Protein AF-A0A9R0X4R7-F1 (afdb_monomer_lite)

Structure (mmCIF, N/CA/C/O backbone):
data_AF-A0A9R0X4R7-F1
#
_entry.id   AF-A0A9R0X4R7-F1
#
loop_
_atom_site.group_PDB
_atom_site.id
_atom_site.type_symbol
_atom_site.label_atom_id
_atom_site.label_alt_id
_atom_site.label_comp_id
_atom_site.label_asym_id
_atom_site.label_entity_id
_atom_site.label_seq_id
_atom_site.pdbx_PDB_ins_code
_atom_site.Cartn_x
_atom_site.Cartn_y
_atom_site.Cartn_z
_atom_site.occupancy
_atom_site.B_iso_or_equiv
_atom_site.auth_seq_id
_atom_site.auth_comp_id
_atom_site.auth_asym_id
_atom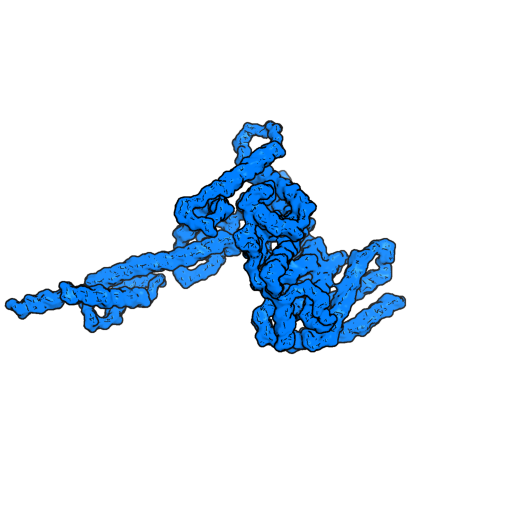_site.auth_atom_id
_atom_site.pdbx_PDB_model_num
ATOM 1 N N . MET A 1 1 ? 26.179 21.820 -41.718 1.00 30.92 1 MET A N 1
ATOM 2 C CA . MET A 1 1 ? 27.006 20.619 -41.974 1.00 30.92 1 MET A CA 1
ATOM 3 C C . MET A 1 1 ? 27.208 19.768 -40.722 1.00 30.92 1 MET A C 1
ATOM 5 O O . MET A 1 1 ? 26.912 18.589 -40.812 1.00 30.92 1 MET A O 1
ATOM 9 N N . SER A 1 2 ? 27.573 20.329 -39.558 1.00 33.25 2 SER A N 1
ATOM 10 C CA . SER A 1 2 ? 27.717 19.557 -38.300 1.00 33.25 2 SER A CA 1
ATOM 11 C C . SER A 1 2 ? 26.461 18.750 -37.891 1.00 33.25 2 SER A C 1
ATOM 13 O O . SER A 1 2 ? 26.552 17.549 -37.673 1.00 33.25 2 SER A O 1
ATOM 15 N N . SER A 1 3 ? 25.252 19.336 -37.947 1.00 33.03 3 SER A N 1
ATOM 16 C CA . SER A 1 3 ? 24.009 18.614 -37.588 1.00 33.03 3 SER A CA 1
ATOM 17 C C . SER A 1 3 ? 23.582 17.519 -38.577 1.00 33.03 3 SER A C 1
ATOM 19 O O . SER A 1 3 ? 22.812 16.633 -38.219 1.00 33.03 3 SER A O 1
ATOM 21 N N . PHE A 1 4 ? 24.061 17.565 -39.825 1.00 31.28 4 PHE A N 1
ATOM 22 C CA . PHE A 1 4 ? 23.805 16.519 -40.823 1.00 31.28 4 PHE A CA 1
ATOM 23 C C . PHE A 1 4 ? 24.785 15.354 -40.643 1.00 31.28 4 PHE A C 1
ATOM 25 O O . PHE A 1 4 ? 24.407 14.199 -40.806 1.00 31.28 4 PHE A O 1
ATOM 32 N N . ILE A 1 5 ? 26.018 15.667 -40.230 1.00 35.16 5 ILE A N 1
ATOM 33 C CA . ILE A 1 5 ? 27.042 14.687 -39.873 1.00 35.16 5 ILE A CA 1
ATOM 34 C C . ILE A 1 5 ? 26.633 13.954 -38.590 1.00 35.16 5 ILE A C 1
ATOM 36 O O . ILE A 1 5 ? 26.645 12.737 -38.604 1.00 35.16 5 ILE A O 1
ATOM 40 N N . GLU A 1 6 ? 26.140 14.631 -37.547 1.00 38.09 6 GLU A N 1
ATOM 41 C CA . GLU A 1 6 ? 25.642 13.973 -36.320 1.00 38.09 6 GLU A CA 1
ATOM 42 C C . GLU A 1 6 ? 24.344 13.173 -36.532 1.00 38.09 6 GLU A C 1
ATOM 44 O O . GLU A 1 6 ? 24.205 12.074 -35.993 1.00 38.09 6 GLU A O 1
ATOM 49 N N . LYS A 1 7 ? 23.410 13.663 -37.367 1.00 39.34 7 LYS A N 1
ATOM 50 C CA . LYS A 1 7 ? 22.223 12.893 -37.795 1.00 39.34 7 LYS A CA 1
ATOM 51 C C . LYS A 1 7 ? 22.616 11.614 -38.535 1.00 39.34 7 LYS A C 1
ATOM 53 O O . LYS A 1 7 ? 22.070 10.554 -38.237 1.00 39.34 7 LYS A O 1
ATOM 58 N N . SER A 1 8 ? 23.571 11.713 -39.463 1.00 41.50 8 SER A N 1
ATOM 59 C CA . SER A 1 8 ? 24.137 10.565 -40.181 1.00 41.50 8 SER A CA 1
ATOM 60 C C . SER A 1 8 ? 24.889 9.631 -39.236 1.00 41.50 8 SER A C 1
ATOM 62 O O . SER A 1 8 ? 24.755 8.422 -39.355 1.00 41.50 8 SER A O 1
ATOM 64 N N . TRP A 1 9 ? 25.626 10.173 -38.265 1.00 44.19 9 TRP A N 1
ATOM 65 C CA . TRP A 1 9 ? 26.459 9.414 -37.334 1.00 44.19 9 TRP A CA 1
ATOM 66 C C . TRP A 1 9 ? 25.618 8.604 -36.342 1.00 44.19 9 TRP A C 1
ATOM 68 O O . TRP A 1 9 ? 25.823 7.402 -36.213 1.00 44.19 9 TRP A O 1
ATOM 78 N N . CYS A 1 10 ? 24.588 9.203 -35.735 1.00 45.50 10 CYS A N 1
ATOM 79 C CA . CYS A 1 10 ? 23.695 8.504 -34.804 1.00 45.50 10 CYS A CA 1
ATOM 80 C C . CYS A 1 10 ? 22.828 7.441 -35.519 1.00 45.50 10 CYS A C 1
ATOM 82 O O . CYS A 1 10 ? 22.660 6.331 -35.013 1.00 45.50 10 CYS A O 1
ATOM 84 N N . HIS A 1 11 ? 22.345 7.724 -36.741 1.00 49.88 11 HIS A N 1
ATOM 85 C CA . HIS A 1 11 ? 21.638 6.731 -37.566 1.00 49.88 11 HIS A CA 1
ATOM 86 C C . HIS A 1 11 ? 22.554 5.620 -38.107 1.00 49.88 11 HIS A C 1
ATOM 88 O O . HIS A 1 11 ? 22.130 4.469 -38.143 1.00 49.88 11 HIS A O 1
ATOM 94 N N . GLN A 1 12 ? 23.793 5.910 -38.520 1.00 50.97 12 GLN A N 1
ATOM 95 C CA . GLN A 1 12 ? 24.714 4.882 -39.031 1.00 50.97 12 GLN A CA 1
ATOM 96 C C . GLN A 1 12 ? 25.292 4.010 -37.915 1.00 50.97 12 GLN A C 1
ATOM 98 O O . GLN A 1 12 ? 25.384 2.797 -38.088 1.00 50.97 12 GLN A O 1
ATOM 103 N N . GLN A 1 13 ? 25.655 4.598 -36.774 1.00 50.97 13 GLN A N 1
ATOM 104 C CA . GLN A 1 13 ? 26.296 3.872 -35.680 1.00 50.97 13 GLN A CA 1
ATOM 105 C C . GLN A 1 13 ? 25.302 2.986 -34.926 1.00 50.97 13 GLN A C 1
ATOM 107 O O . GLN A 1 13 ? 25.602 1.823 -34.672 1.00 50.97 13 GLN A O 1
ATOM 112 N N . TYR A 1 14 ? 24.093 3.481 -34.640 1.00 54.16 14 TYR A N 1
ATOM 113 C CA . TYR A 1 14 ? 23.091 2.714 -33.896 1.00 54.16 14 TYR A CA 1
ATOM 114 C C . TYR A 1 14 ? 22.025 2.065 -34.778 1.00 54.16 14 TYR A C 1
ATOM 116 O O . TYR A 1 14 ? 21.403 1.106 -34.342 1.00 54.16 14 TYR A O 1
ATOM 124 N N . GLY A 1 15 ? 21.828 2.494 -36.029 1.00 58.25 15 GLY A N 1
ATOM 125 C CA . GLY A 1 15 ? 20.824 1.898 -36.920 1.00 58.25 15 GLY A CA 1
ATOM 126 C C . GLY A 1 15 ? 21.077 0.419 -37.213 1.00 58.25 15 GLY A C 1
ATOM 127 O O . GLY A 1 15 ? 20.141 -0.378 -37.186 1.00 58.25 15 GLY A O 1
ATOM 128 N N . HIS A 1 16 ? 22.338 0.018 -37.409 1.00 56.50 16 HIS A N 1
ATOM 129 C CA . HIS A 1 16 ? 22.706 -1.390 -37.596 1.00 56.50 16 HIS A CA 1
ATOM 130 C C . HIS A 1 16 ? 22.483 -2.224 -36.319 1.00 56.50 16 HIS A C 1
ATOM 132 O O . HIS A 1 16 ? 21.943 -3.330 -36.383 1.00 56.50 16 HIS A O 1
ATOM 138 N N . LEU A 1 17 ? 22.839 -1.679 -35.150 1.00 55.38 17 LEU A N 1
ATOM 139 C CA . LEU A 1 17 ? 22.591 -2.309 -33.849 1.00 55.38 17 LEU A CA 1
ATOM 140 C C . LEU A 1 17 ? 21.092 -2.428 -33.541 1.00 55.38 17 LEU A C 1
ATOM 142 O O . LEU A 1 17 ? 20.635 -3.493 -33.136 1.00 55.38 17 LEU A O 1
ATOM 146 N N . LEU A 1 18 ? 20.310 -1.383 -33.815 1.00 61.78 18 LEU A N 1
ATOM 147 C CA . LEU A 1 18 ? 18.857 -1.371 -33.658 1.00 61.78 18 LEU A CA 1
ATOM 148 C C . LEU A 1 18 ? 18.177 -2.357 -34.606 1.00 61.78 18 LEU A C 1
ATOM 150 O O . LEU A 1 18 ? 17.263 -3.052 -34.179 1.00 61.78 18 LEU A O 1
ATOM 154 N N . CYS A 1 19 ? 18.636 -2.490 -35.855 1.00 62.66 19 CYS A N 1
ATOM 155 C CA . CYS A 1 19 ? 18.122 -3.504 -36.783 1.00 62.66 19 CYS A CA 1
ATOM 156 C C . CYS A 1 19 ? 18.419 -4.930 -36.299 1.00 62.66 19 CYS A C 1
ATOM 158 O O . CYS A 1 19 ? 17.550 -5.801 -36.369 1.00 62.66 19 CYS A O 1
ATOM 160 N N . LYS A 1 20 ? 19.618 -5.164 -35.756 1.00 59.25 20 LYS A N 1
ATOM 161 C CA . LYS A 1 20 ? 20.000 -6.460 -35.188 1.00 59.25 20 LYS A CA 1
ATOM 162 C C . LYS A 1 20 ? 19.180 -6.792 -33.939 1.00 59.25 20 LYS A C 1
ATOM 164 O O . LYS A 1 20 ? 18.653 -7.895 -33.833 1.00 59.25 20 LYS A O 1
ATOM 169 N N . LEU A 1 21 ? 18.985 -5.824 -33.047 1.00 60.47 21 LEU A N 1
ATOM 170 C CA . LEU A 1 21 ? 18.112 -5.952 -31.877 1.00 60.47 21 LEU A CA 1
ATOM 171 C C . LEU A 1 21 ? 16.665 -6.226 -32.290 1.00 60.47 21 LEU A C 1
ATOM 173 O O . LEU A 1 21 ? 16.045 -7.148 -31.772 1.00 60.47 21 LEU A O 1
ATOM 177 N N . LYS A 1 22 ? 16.156 -5.497 -33.290 1.00 63.09 22 LYS A N 1
ATOM 178 C CA . LYS A 1 22 ? 14.825 -5.707 -33.865 1.00 63.09 22 LYS A CA 1
ATOM 179 C C . LYS A 1 22 ? 14.648 -7.164 -34.308 1.00 63.09 22 LYS A C 1
ATOM 181 O O . LYS A 1 22 ? 13.670 -7.794 -33.930 1.00 63.09 22 LYS A O 1
ATOM 186 N N . SER A 1 23 ? 15.620 -7.734 -35.021 1.00 60.03 23 SER A N 1
ATOM 187 C CA . SER A 1 23 ? 15.545 -9.129 -35.486 1.00 60.03 23 SER A CA 1
ATOM 188 C C . SER A 1 23 ? 15.475 -10.172 -34.357 1.00 60.03 23 SER A C 1
ATOM 190 O O . SER A 1 23 ? 14.775 -11.168 -34.504 1.00 60.03 23 SER A O 1
ATOM 192 N N . VAL A 1 24 ? 16.122 -9.920 -33.212 1.00 57.06 24 VAL A N 1
ATOM 193 C CA . VAL A 1 24 ? 16.058 -10.793 -32.023 1.00 57.06 24 VAL A CA 1
ATOM 194 C C . VAL A 1 24 ? 14.708 -10.659 -31.313 1.00 57.06 24 VAL A C 1
ATOM 196 O O . VAL A 1 24 ? 14.149 -11.647 -30.843 1.00 57.06 24 VAL A O 1
ATOM 199 N N . TRP A 1 25 ? 14.141 -9.452 -31.275 1.00 55.16 25 TRP A N 1
ATOM 200 C CA . TRP A 1 25 ? 12.888 -9.179 -30.569 1.00 55.16 25 TRP A CA 1
ATOM 201 C C . TRP A 1 25 ? 11.631 -9.694 -31.266 1.00 55.16 25 TRP A C 1
ATOM 203 O O . TRP A 1 25 ? 10.670 -10.060 -30.592 1.00 55.16 25 TRP A O 1
ATOM 213 N N . PHE A 1 26 ? 11.651 -9.788 -32.597 1.00 56.44 26 PHE A N 1
ATOM 214 C CA . PHE A 1 26 ? 10.541 -10.333 -33.385 1.00 56.44 26 PHE A CA 1
ATOM 215 C C . PHE A 1 26 ? 10.534 -11.872 -33.483 1.00 56.44 26 PHE A C 1
ATOM 217 O O . PHE A 1 26 ? 9.697 -12.424 -34.197 1.00 56.44 26 PHE A O 1
ATOM 224 N N . HIS A 1 27 ? 11.408 -12.587 -32.759 1.00 55.75 27 HIS A N 1
ATOM 225 C CA . HIS A 1 27 ? 11.300 -14.045 -32.638 1.00 55.75 27 HIS A CA 1
ATOM 226 C C . HIS A 1 27 ? 10.012 -14.442 -31.897 1.00 55.75 27 HIS A C 1
ATOM 228 O O . HIS A 1 27 ? 9.716 -13.947 -30.813 1.00 55.75 27 HIS A O 1
ATOM 234 N N . THR A 1 28 ? 9.240 -15.370 -32.461 1.00 49.41 28 THR A N 1
ATOM 235 C CA . THR A 1 28 ? 7.944 -15.811 -31.919 1.00 49.41 28 THR A CA 1
ATOM 236 C C . THR A 1 28 ? 8.079 -16.601 -30.611 1.00 49.41 28 THR A C 1
ATOM 238 O O . THR A 1 28 ? 7.264 -16.436 -29.701 1.00 49.41 28 THR A O 1
ATOM 241 N N . GLU A 1 29 ? 9.141 -17.390 -30.442 1.00 59.06 29 GLU A N 1
ATOM 242 C CA . GLU A 1 29 ? 9.349 -18.215 -29.245 1.00 59.06 29 GLU A CA 1
ATOM 243 C C . GLU A 1 29 ? 9.987 -17.429 -28.087 1.00 59.06 29 GLU A C 1
ATOM 245 O O . GLU A 1 29 ? 11.035 -16.799 -28.222 1.00 59.06 29 GLU A O 1
ATOM 250 N N . ARG A 1 30 ? 9.337 -17.443 -26.914 1.00 57.09 30 ARG A N 1
ATOM 251 C CA . ARG A 1 30 ? 9.777 -16.712 -25.708 1.00 57.09 30 ARG A CA 1
ATOM 252 C C . ARG A 1 30 ? 11.071 -17.281 -25.112 1.00 57.09 30 ARG A C 1
ATOM 254 O O . ARG A 1 30 ? 11.917 -16.506 -24.691 1.00 57.09 30 ARG A O 1
ATOM 261 N N . ALA A 1 31 ? 11.241 -18.603 -25.100 1.00 54.22 31 ALA A N 1
ATOM 262 C CA . ALA A 1 31 ? 12.432 -19.255 -24.547 1.00 54.22 31 ALA A CA 1
ATOM 263 C C . ALA A 1 31 ? 13.700 -18.926 -25.357 1.00 54.22 31 ALA A C 1
ATOM 265 O O . ALA A 1 31 ? 14.681 -18.461 -24.783 1.00 54.22 31 ALA A O 1
ATOM 266 N N . ALA A 1 32 ? 13.629 -19.031 -26.689 1.00 59.19 32 ALA A N 1
ATOM 267 C CA . ALA A 1 32 ? 14.717 -18.644 -27.589 1.00 59.19 32 ALA A CA 1
ATOM 268 C C . ALA A 1 32 ? 15.074 -17.150 -27.469 1.00 59.19 32 ALA A C 1
ATOM 270 O O . ALA A 1 32 ? 16.247 -16.785 -27.493 1.00 59.19 32 ALA A O 1
ATOM 271 N N . ARG A 1 33 ? 14.075 -16.274 -27.258 1.00 64.12 33 ARG A N 1
ATOM 272 C CA . ARG A 1 33 ? 14.313 -14.852 -26.956 1.00 64.12 33 ARG A CA 1
ATOM 273 C C . ARG A 1 33 ? 15.104 -14.664 -25.664 1.00 64.12 33 ARG A C 1
ATOM 275 O O . ARG A 1 33 ? 16.089 -13.937 -25.683 1.00 64.12 33 ARG A O 1
ATOM 282 N N . LEU A 1 34 ? 14.707 -15.313 -24.565 1.00 62.88 34 LEU A N 1
ATOM 283 C CA . LEU A 1 34 ? 15.387 -15.203 -23.263 1.00 62.88 34 LEU A CA 1
ATOM 284 C C . LEU A 1 34 ? 16.817 -15.771 -23.315 1.00 62.88 34 LEU A C 1
ATOM 286 O O . LEU A 1 34 ? 17.738 -15.172 -22.766 1.00 62.88 34 LEU A O 1
ATOM 290 N N . GLU A 1 35 ? 17.034 -16.871 -24.032 1.00 63.34 35 GLU A N 1
ATOM 291 C CA . GLU A 1 35 ? 18.370 -17.437 -24.245 1.00 63.34 35 GLU A CA 1
ATOM 292 C C . GLU A 1 35 ? 19.260 -16.490 -25.071 1.00 63.34 35 GLU A C 1
ATOM 294 O O . GLU A 1 35 ? 20.376 -16.164 -24.660 1.00 63.34 35 GLU A O 1
ATOM 299 N N . CYS A 1 36 ? 18.736 -15.930 -26.170 1.00 62.84 36 CYS A N 1
ATOM 300 C CA . CYS A 1 36 ? 19.421 -14.885 -26.937 1.00 62.84 36 CYS A CA 1
ATOM 301 C C . CYS A 1 36 ? 19.718 -13.619 -26.112 1.00 62.84 36 CYS A C 1
ATOM 303 O O . CYS A 1 36 ? 20.754 -12.982 -26.305 1.00 62.84 36 CYS A O 1
ATOM 305 N N . LEU A 1 37 ? 18.826 -13.266 -25.187 1.00 65.44 37 LEU A N 1
ATOM 306 C CA . LEU A 1 37 ? 18.906 -12.068 -24.353 1.00 65.44 37 LEU A CA 1
ATOM 307 C C . LEU A 1 37 ? 19.972 -12.137 -23.270 1.00 65.44 37 LEU A C 1
ATOM 309 O O . LEU A 1 37 ? 20.704 -11.170 -23.056 1.00 65.44 37 LEU A O 1
ATOM 313 N N . PHE A 1 38 ? 20.032 -13.260 -22.560 1.00 67.69 38 PHE A N 1
ATOM 314 C CA . PHE A 1 38 ? 20.818 -13.359 -21.335 1.00 67.69 38 PHE A CA 1
ATOM 315 C C . PHE A 1 38 ? 22.131 -14.124 -21.519 1.00 67.69 38 PHE A C 1
ATOM 317 O O . PHE A 1 38 ? 23.077 -13.865 -20.776 1.00 67.69 38 PHE A O 1
ATOM 324 N N . CYS A 1 39 ? 22.227 -15.019 -22.508 1.00 67.75 39 CYS A N 1
ATOM 325 C CA . CYS A 1 39 ? 23.397 -15.887 -22.684 1.00 67.75 39 CYS A CA 1
ATOM 326 C C . CYS A 1 39 ? 24.426 -15.354 -23.700 1.00 67.75 39 CYS A C 1
ATOM 328 O O . CYS A 1 39 ? 25.526 -15.893 -23.784 1.00 67.75 39 CYS A O 1
ATOM 330 N N . TYR A 1 40 ? 24.118 -14.282 -24.445 1.00 75.38 40 TYR A N 1
ATOM 331 C CA . TYR A 1 40 ? 25.033 -13.699 -25.436 1.00 75.38 40 TYR A CA 1
ATOM 332 C C . TYR A 1 40 ? 25.671 -12.394 -24.944 1.00 75.38 40 TYR A C 1
ATOM 334 O O . TYR A 1 40 ? 25.070 -11.321 -24.995 1.00 75.38 40 TYR A O 1
ATOM 342 N N . ASP A 1 41 ? 26.941 -12.459 -24.545 1.00 75.31 41 ASP A N 1
ATOM 343 C CA . ASP A 1 41 ? 27.699 -11.324 -23.990 1.00 75.31 41 ASP A CA 1
ATOM 344 C C . ASP A 1 41 ? 27.715 -10.086 -24.886 1.00 75.31 41 ASP A C 1
ATOM 346 O O . ASP A 1 41 ? 27.530 -8.966 -24.412 1.00 75.31 41 ASP A O 1
ATOM 350 N N . LYS A 1 42 ? 27.914 -10.279 -26.196 1.00 75.19 42 LYS A N 1
ATOM 351 C CA . LYS A 1 42 ? 27.942 -9.167 -27.152 1.00 75.19 42 LYS A CA 1
ATOM 352 C C . LYS A 1 42 ? 26.599 -8.441 -27.201 1.00 75.19 42 LYS A C 1
ATOM 354 O O . LYS A 1 42 ? 26.577 -7.220 -27.198 1.00 75.19 42 LYS A O 1
ATOM 359 N N . PHE A 1 43 ? 25.495 -9.188 -27.178 1.00 76.19 43 PHE A N 1
ATOM 360 C CA . PHE A 1 43 ? 24.154 -8.612 -27.149 1.00 76.19 43 PHE A CA 1
ATOM 361 C C . PHE A 1 43 ? 23.917 -7.818 -25.859 1.00 76.19 43 PHE A C 1
ATOM 363 O O . PHE A 1 43 ? 23.426 -6.694 -25.915 1.00 76.19 43 PHE A O 1
ATOM 370 N N . ARG A 1 44 ? 24.304 -8.376 -24.703 1.00 80.19 44 ARG A N 1
ATOM 371 C CA . ARG A 1 44 ? 24.172 -7.709 -23.398 1.00 80.19 44 ARG A CA 1
ATOM 372 C C . ARG A 1 44 ? 24.914 -6.370 -23.363 1.00 80.19 44 ARG A C 1
ATOM 374 O O . ARG A 1 44 ? 24.338 -5.376 -22.917 1.00 80.19 44 ARG A O 1
ATOM 381 N N . LYS A 1 45 ? 26.155 -6.331 -23.858 1.00 80.81 45 LYS A N 1
ATOM 382 C CA . LYS A 1 45 ? 26.952 -5.095 -23.955 1.00 80.81 45 LYS A CA 1
ATOM 383 C C . LYS A 1 45 ? 26.311 -4.081 -24.896 1.00 80.81 45 LYS A C 1
ATOM 385 O O . LYS A 1 45 ? 25.996 -2.980 -24.466 1.00 80.81 45 LYS A O 1
ATOM 390 N N . ASP A 1 46 ? 26.002 -4.507 -26.119 1.00 78.44 46 ASP A N 1
ATOM 391 C CA . ASP A 1 46 ? 25.370 -3.673 -27.143 1.00 78.44 46 ASP A CA 1
ATOM 392 C C . ASP A 1 46 ? 24.055 -3.036 -26.638 1.00 78.44 46 ASP A C 1
ATOM 394 O O . ASP A 1 46 ? 23.818 -1.841 -26.818 1.00 78.44 46 ASP A O 1
ATOM 398 N N . ALA A 1 47 ? 23.196 -3.815 -25.969 1.00 79.25 47 ALA A N 1
ATOM 399 C CA . ALA A 1 47 ? 21.935 -3.326 -25.413 1.00 79.25 47 ALA A CA 1
ATOM 400 C C . ALA A 1 47 ? 22.147 -2.324 -24.266 1.00 79.25 47 ALA A C 1
ATOM 402 O O . ALA A 1 47 ? 21.452 -1.307 -24.201 1.00 79.25 47 ALA A O 1
ATOM 403 N N . LEU A 1 48 ? 23.103 -2.597 -23.372 1.00 84.06 48 LEU A N 1
ATOM 404 C CA . LEU A 1 48 ? 23.416 -1.708 -22.255 1.00 84.06 48 LEU A CA 1
ATOM 405 C C . LEU A 1 48 ? 23.986 -0.375 -22.746 1.00 84.06 48 LEU A C 1
ATOM 407 O O . LEU A 1 48 ? 23.541 0.667 -22.270 1.00 84.06 48 LEU A O 1
ATOM 411 N N . ASP A 1 49 ? 24.902 -0.405 -23.713 1.00 83.12 49 ASP A N 1
ATOM 412 C CA . ASP A 1 49 ? 25.538 0.787 -24.281 1.00 83.12 49 ASP A CA 1
ATOM 413 C C . ASP A 1 49 ? 24.511 1.701 -24.958 1.00 83.12 49 ASP A C 1
ATOM 415 O O . ASP A 1 49 ? 24.538 2.918 -24.772 1.00 83.12 49 ASP A O 1
ATOM 419 N N . ILE A 1 50 ? 23.544 1.125 -25.681 1.00 82.75 50 ILE A N 1
ATOM 420 C CA . ILE A 1 50 ? 22.452 1.885 -26.304 1.00 82.75 50 ILE A CA 1
ATOM 421 C C . ILE A 1 50 ? 21.594 2.574 -25.245 1.00 82.75 50 ILE A C 1
ATOM 423 O O . ILE A 1 50 ? 21.352 3.778 -25.335 1.00 82.75 50 ILE A O 1
ATOM 427 N N . VAL A 1 51 ? 21.121 1.829 -24.240 1.00 85.88 51 VAL A N 1
ATOM 428 C CA . VAL A 1 51 ? 20.270 2.406 -23.188 1.00 85.88 51 VAL A CA 1
ATOM 429 C C . VAL A 1 51 ? 21.041 3.468 -22.402 1.00 85.88 51 VAL A C 1
ATOM 431 O O . VAL A 1 51 ? 20.489 4.533 -22.129 1.00 85.88 51 VAL A O 1
ATOM 434 N N . ALA A 1 52 ? 22.316 3.217 -22.094 1.00 86.31 52 ALA A N 1
ATOM 435 C CA . ALA A 1 52 ? 23.192 4.158 -21.404 1.00 86.31 52 ALA A CA 1
ATOM 436 C C . ALA A 1 52 ? 23.388 5.456 -22.195 1.00 86.31 52 ALA A C 1
ATOM 438 O O . ALA A 1 52 ? 23.222 6.537 -21.630 1.00 86.31 52 ALA A O 1
ATOM 439 N N . PHE A 1 53 ? 23.665 5.357 -23.497 1.00 84.94 53 PHE A N 1
ATOM 440 C CA . PHE A 1 53 ? 23.807 6.513 -24.376 1.00 84.94 53 PHE A CA 1
ATOM 441 C C . PHE A 1 53 ? 22.551 7.390 -24.346 1.00 84.94 53 PHE A C 1
ATOM 443 O O . PHE A 1 53 ? 22.628 8.587 -24.073 1.00 84.94 53 PHE A O 1
ATOM 450 N N . PHE A 1 54 ? 21.374 6.798 -24.563 1.00 84.12 54 PHE A N 1
ATOM 451 C CA . PHE A 1 54 ? 20.130 7.567 -24.573 1.00 84.12 54 PHE A CA 1
ATOM 452 C C . PHE A 1 54 ? 19.780 8.148 -23.200 1.00 84.12 54 PHE A C 1
ATOM 454 O O . PHE A 1 54 ? 19.324 9.286 -23.120 1.00 84.12 54 PHE A O 1
ATOM 461 N N . GLU A 1 55 ? 20.033 7.419 -22.114 1.00 87.50 55 GLU A N 1
ATOM 462 C CA . GLU A 1 55 ? 19.856 7.930 -20.754 1.00 87.50 55 GLU A CA 1
ATOM 463 C C . GLU A 1 55 ? 20.730 9.169 -20.495 1.00 87.50 55 GLU A C 1
ATOM 465 O O . GLU A 1 55 ? 20.248 10.169 -19.958 1.00 87.50 55 GLU A O 1
ATOM 470 N N . GLU A 1 56 ? 22.005 9.128 -20.886 1.00 85.69 56 GLU A N 1
ATOM 471 C CA . GLU A 1 56 ? 22.950 10.237 -20.717 1.00 85.69 56 GLU A CA 1
ATOM 472 C C . GLU A 1 56 ? 22.572 11.457 -21.559 1.00 85.69 56 GLU A C 1
ATOM 474 O O . GLU A 1 56 ? 22.609 12.587 -21.065 1.00 85.69 56 GLU A O 1
ATOM 479 N N . GLU A 1 57 ? 22.142 11.246 -22.800 1.00 81.38 57 GLU A N 1
ATOM 480 C CA . GLU A 1 57 ? 21.677 12.330 -23.663 1.00 81.38 57 GLU A CA 1
ATOM 481 C C . GLU A 1 57 ? 20.400 12.988 -23.124 1.00 81.38 57 GLU A C 1
ATOM 483 O O . GLU A 1 57 ? 20.285 14.218 -23.125 1.00 81.38 57 GLU A O 1
ATOM 488 N N . LEU A 1 58 ? 19.467 12.208 -22.570 1.00 81.00 58 LEU A N 1
ATOM 489 C CA . LEU A 1 58 ? 18.278 12.760 -21.919 1.00 81.00 58 LEU A CA 1
ATOM 490 C C . LEU A 1 58 ? 18.605 13.525 -20.630 1.00 81.00 58 LEU A C 1
ATOM 492 O O . LEU A 1 58 ? 18.001 14.570 -20.374 1.00 81.00 58 LEU A O 1
ATOM 496 N N . LYS A 1 59 ? 19.580 13.059 -19.839 1.00 84.00 59 LYS A N 1
ATOM 497 C CA . LYS A 1 59 ? 20.079 13.793 -18.660 1.00 84.00 59 LYS A CA 1
ATOM 498 C C . LYS A 1 59 ? 20.636 15.160 -19.056 1.00 84.00 59 LYS A C 1
ATOM 500 O O . LYS A 1 59 ? 20.216 16.169 -18.494 1.00 84.00 59 LYS A O 1
ATOM 505 N N . LYS A 1 60 ? 21.488 15.215 -20.088 1.00 79.06 60 LYS A N 1
ATOM 506 C CA . LYS A 1 60 ? 22.030 16.479 -20.625 1.00 79.06 60 LYS A CA 1
ATOM 507 C C . LYS A 1 60 ? 20.925 17.437 -21.078 1.00 79.06 60 LYS A C 1
ATOM 509 O O . LYS A 1 60 ? 21.032 18.640 -20.856 1.00 79.06 60 LYS A O 1
ATOM 514 N N . CYS A 1 61 ? 19.857 16.914 -21.683 1.00 72.81 61 CYS A N 1
ATOM 515 C CA . CYS A 1 61 ? 18.716 17.727 -22.108 1.00 72.81 61 CYS A CA 1
ATOM 516 C C . CYS A 1 61 ? 17.942 18.327 -20.925 1.00 72.81 61 CYS A C 1
ATOM 518 O O . CYS A 1 61 ? 17.440 19.443 -21.031 1.00 72.81 61 CYS A O 1
ATOM 520 N N . LYS A 1 62 ? 17.851 17.607 -19.803 1.00 70.88 62 LYS A N 1
ATOM 521 C CA . LYS A 1 62 ? 17.160 18.061 -18.591 1.00 70.88 62 LYS A CA 1
ATOM 522 C C . LYS A 1 62 ? 17.954 19.109 -17.802 1.00 70.88 62 LYS A C 1
ATOM 524 O O . LYS A 1 62 ? 17.351 20.028 -17.255 1.00 70.88 62 LYS A O 1
ATOM 529 N N . ASP A 1 63 ? 19.278 18.969 -17.746 1.00 67.38 63 ASP A N 1
ATOM 530 C CA . ASP A 1 63 ? 20.162 19.815 -16.927 1.00 67.38 63 ASP A CA 1
ATOM 531 C C . ASP A 1 63 ? 20.682 21.072 -17.668 1.00 67.38 63 ASP A C 1
ATOM 533 O O . ASP A 1 63 ? 21.366 21.912 -17.080 1.00 67.38 63 ASP A O 1
ATOM 537 N N . GLY A 1 64 ? 20.374 21.226 -18.962 1.00 56.75 64 GLY A N 1
ATOM 538 C CA . GLY A 1 64 ? 20.839 22.341 -19.795 1.00 56.75 64 GLY A CA 1
ATOM 539 C C . GLY A 1 64 ? 20.264 23.711 -19.396 1.00 56.75 64 GLY A C 1
ATOM 540 O O . GLY A 1 64 ? 19.053 23.890 -19.294 1.00 56.75 64 GLY A O 1
ATOM 541 N N . ASN A 1 65 ? 21.137 24.712 -19.221 1.00 47.16 65 ASN A N 1
ATOM 542 C CA . ASN A 1 65 ? 20.757 26.100 -18.923 1.00 47.16 65 ASN A CA 1
ATOM 543 C C . ASN A 1 65 ? 20.048 26.766 -20.133 1.00 47.16 65 ASN A C 1
ATOM 545 O O . ASN A 1 65 ? 20.566 26.702 -21.251 1.00 47.16 65 ASN A O 1
ATOM 549 N N . PRO A 1 66 ? 18.922 27.485 -19.944 1.00 50.94 66 PRO A N 1
ATOM 550 C CA . PRO A 1 66 ? 18.071 27.980 -21.038 1.00 50.94 66 PRO A CA 1
ATOM 551 C C . PRO A 1 66 ? 18.676 29.107 -21.903 1.00 50.94 66 PRO A C 1
ATOM 553 O O . PRO A 1 66 ? 18.105 29.466 -22.934 1.00 50.94 66 PRO A O 1
ATOM 556 N N . THR A 1 67 ? 19.817 29.686 -21.519 1.00 44.88 67 THR A N 1
ATOM 557 C CA . THR A 1 67 ? 20.364 30.915 -22.125 1.00 44.88 67 THR A CA 1
ATOM 558 C C . THR A 1 67 ? 21.499 30.717 -23.138 1.00 44.88 67 THR A C 1
ATOM 560 O O . THR A 1 67 ? 21.882 31.686 -23.785 1.00 44.88 67 THR A O 1
ATOM 563 N N . THR A 1 68 ? 22.003 29.499 -23.373 1.00 42.91 68 THR A N 1
ATOM 564 C CA . THR A 1 68 ? 23.103 29.246 -24.348 1.00 42.91 68 THR A CA 1
ATOM 565 C C . THR A 1 68 ? 22.712 28.267 -25.473 1.00 42.91 68 THR A C 1
ATOM 567 O O . THR A 1 68 ? 23.566 27.722 -26.164 1.00 42.91 68 THR A O 1
ATOM 570 N N . PHE A 1 69 ? 21.411 28.011 -25.652 1.00 46.19 69 PHE A N 1
ATOM 571 C CA . PHE A 1 69 ? 20.893 26.717 -26.140 1.00 46.19 69 PHE A CA 1
ATOM 572 C C . PHE A 1 69 ? 19.898 26.812 -27.330 1.00 46.19 69 PHE A C 1
ATOM 574 O O . PHE A 1 69 ? 19.038 25.955 -27.507 1.00 46.19 69 PHE A O 1
ATOM 581 N N . GLN A 1 70 ? 19.915 27.875 -28.148 1.00 48.69 70 GLN A N 1
ATOM 582 C CA . GLN A 1 70 ? 18.684 28.254 -28.878 1.00 48.69 70 GLN A CA 1
ATOM 583 C C . GLN A 1 70 ? 18.510 27.827 -30.350 1.00 48.69 70 GLN A C 1
ATOM 585 O O . GLN A 1 70 ? 17.388 27.935 -30.839 1.00 48.69 70 GLN A O 1
ATOM 590 N N . ILE A 1 71 ? 19.505 27.300 -31.083 1.00 44.94 71 ILE A N 1
ATOM 591 C CA . ILE A 1 71 ? 19.281 26.955 -32.518 1.00 44.94 71 ILE A CA 1
ATOM 592 C C . ILE A 1 71 ? 19.847 25.586 -32.938 1.00 44.94 71 ILE A C 1
ATOM 594 O O . ILE A 1 71 ? 19.154 24.830 -33.620 1.00 44.94 71 ILE A O 1
ATOM 598 N N . TYR A 1 72 ? 21.046 25.197 -32.490 1.00 43.44 72 TYR A N 1
ATOM 599 C CA . TYR A 1 72 ? 21.650 23.906 -32.870 1.00 43.44 72 TYR A CA 1
ATOM 600 C C . TYR A 1 72 ? 20.906 22.684 -32.286 1.00 43.44 72 TYR A C 1
ATOM 602 O O . TYR A 1 72 ? 20.788 21.649 -32.947 1.00 43.44 72 TYR A O 1
ATOM 610 N N . GLN A 1 73 ? 20.297 22.818 -31.105 1.00 52.91 73 GLN A N 1
ATOM 611 C CA . GLN A 1 73 ? 19.685 21.701 -30.375 1.00 52.91 73 GLN A CA 1
ATOM 612 C C . GLN A 1 73 ? 18.274 21.314 -30.780 1.00 52.91 73 GLN A C 1
ATOM 614 O O . GLN A 1 73 ? 17.905 20.166 -30.566 1.00 52.91 73 GLN A O 1
ATOM 619 N N . ARG A 1 74 ? 17.485 22.189 -31.412 1.00 54.22 74 ARG A N 1
ATOM 620 C CA . ARG A 1 74 ? 16.130 21.804 -31.855 1.00 54.22 74 ARG A CA 1
ATOM 621 C C . ARG A 1 74 ? 16.174 20.654 -32.860 1.00 54.22 74 ARG A C 1
ATOM 623 O O . ARG A 1 74 ? 15.325 19.772 -32.826 1.00 54.22 74 ARG A O 1
ATOM 630 N N . SER A 1 75 ? 17.197 20.642 -33.718 1.00 55.16 75 SER A N 1
ATOM 631 C CA . SER A 1 75 ? 17.405 19.584 -34.710 1.00 55.16 75 SER A CA 1
ATOM 632 C C . SER A 1 75 ? 17.932 18.278 -34.099 1.00 55.16 75 SER A C 1
ATOM 634 O O . SER A 1 75 ? 17.497 17.203 -34.512 1.00 55.16 75 SER A O 1
ATOM 636 N N . TYR A 1 76 ? 18.812 18.368 -33.097 1.00 62.34 76 TYR A N 1
ATOM 637 C CA . TYR A 1 76 ? 19.349 17.222 -32.360 1.00 62.34 76 TYR A CA 1
ATOM 638 C C . TYR A 1 76 ? 18.280 16.580 -31.469 1.00 62.34 76 TYR A C 1
ATOM 640 O O . TYR A 1 76 ? 18.011 15.390 -31.593 1.00 62.34 76 TYR A O 1
ATOM 648 N N . LEU A 1 77 ? 17.572 17.390 -30.677 1.00 64.31 77 LEU A N 1
ATOM 649 C CA . LEU A 1 77 ? 16.451 16.962 -29.843 1.00 64.31 77 LEU A CA 1
ATOM 650 C C . LEU A 1 77 ? 15.321 16.368 -30.692 1.00 64.31 77 LEU A C 1
ATOM 652 O O . LEU A 1 77 ? 14.789 15.325 -30.343 1.00 64.31 77 LEU A O 1
ATOM 656 N N . SER A 1 78 ? 15.004 16.961 -31.849 1.00 65.50 78 SER A N 1
ATOM 657 C CA . SER A 1 78 ? 14.036 16.389 -32.797 1.00 65.50 78 SER A CA 1
ATOM 658 C C . SER A 1 78 ? 14.471 15.017 -33.328 1.00 65.50 78 SER A C 1
ATOM 660 O O . SER A 1 78 ? 13.633 14.132 -33.476 1.00 65.50 78 SER A O 1
ATOM 662 N N . THR A 1 79 ? 15.769 14.810 -33.568 1.00 67.31 79 THR A N 1
ATOM 663 C CA . THR A 1 79 ? 16.300 13.508 -34.014 1.00 67.31 79 THR A CA 1
ATOM 664 C C . THR A 1 79 ? 16.238 12.482 -32.890 1.00 67.31 79 THR A C 1
ATOM 666 O O . THR A 1 79 ? 15.789 11.358 -33.100 1.00 67.31 79 THR A O 1
ATOM 669 N N . LEU A 1 80 ? 16.633 12.879 -31.683 1.00 71.19 80 LEU A N 1
ATOM 670 C CA . LEU A 1 80 ? 16.586 12.025 -30.509 1.00 71.19 80 LEU A CA 1
ATOM 671 C C . LEU A 1 80 ? 15.141 11.611 -30.197 1.00 71.19 80 LEU A C 1
ATOM 673 O O . LEU A 1 80 ? 14.863 10.420 -30.112 1.00 71.19 80 LEU A O 1
ATOM 677 N N . ILE A 1 81 ? 14.207 12.569 -30.159 1.00 71.88 81 ILE A N 1
ATOM 678 C CA . ILE A 1 81 ? 12.767 12.322 -29.985 1.00 71.88 81 ILE A CA 1
ATOM 679 C C . ILE A 1 81 ? 12.224 11.408 -31.092 1.00 71.88 81 ILE A C 1
ATOM 681 O O . ILE A 1 81 ? 11.429 10.526 -30.797 1.00 71.88 81 ILE A O 1
ATOM 685 N N . SER A 1 82 ? 12.683 11.536 -32.343 1.00 74.25 82 SER A N 1
ATOM 686 C CA . SER A 1 82 ? 12.231 10.651 -33.431 1.00 74.25 82 SER A CA 1
ATOM 687 C C . SER A 1 82 ? 12.682 9.191 -33.279 1.00 74.25 82 SER A C 1
ATOM 689 O O . SER A 1 82 ? 11.986 8.284 -33.730 1.00 74.25 82 SER A O 1
ATOM 691 N N . LEU A 1 83 ? 13.822 8.945 -32.623 1.00 75.25 83 LEU A N 1
ATOM 692 C CA . LEU A 1 83 ? 14.344 7.599 -32.362 1.00 75.25 83 LEU A CA 1
ATOM 693 C C . LEU A 1 83 ? 13.807 6.999 -31.053 1.00 75.25 83 LEU A C 1
ATOM 695 O O . LEU A 1 83 ? 13.754 5.774 -30.916 1.00 75.25 83 LEU A O 1
ATOM 699 N N . MET A 1 84 ? 13.368 7.842 -30.114 1.00 80.75 84 MET A N 1
ATOM 700 C CA . MET A 1 84 ? 12.874 7.431 -28.797 1.00 80.75 84 MET A CA 1
ATOM 701 C C . MET A 1 84 ? 11.767 6.379 -28.812 1.00 80.75 84 MET A C 1
ATOM 703 O O . MET A 1 84 ? 11.904 5.437 -28.039 1.00 80.75 84 MET A O 1
ATOM 707 N N . PRO A 1 85 ? 10.735 6.426 -29.672 1.00 81.19 85 PRO A N 1
ATOM 708 C CA . PRO A 1 85 ? 9.710 5.382 -29.685 1.00 81.19 85 PRO A CA 1
ATOM 709 C C . PRO A 1 85 ? 10.284 3.972 -29.888 1.00 81.19 85 PRO A C 1
ATOM 711 O O . PRO A 1 85 ? 9.835 3.018 -29.256 1.00 81.19 85 PRO A O 1
ATOM 714 N N . THR A 1 86 ? 11.331 3.841 -30.712 1.00 79.50 86 THR A N 1
ATOM 715 C CA . THR A 1 86 ? 11.992 2.548 -30.961 1.00 79.50 86 THR A CA 1
ATOM 716 C C . THR A 1 86 ? 12.767 2.077 -29.731 1.00 79.50 86 THR A C 1
ATOM 718 O O . THR A 1 86 ? 12.710 0.902 -29.371 1.00 79.50 86 THR A O 1
ATOM 721 N N . ILE A 1 87 ? 13.470 2.996 -29.066 1.00 83.62 87 ILE A N 1
ATOM 722 C CA . ILE A 1 87 ? 14.242 2.696 -27.854 1.00 83.62 87 ILE A CA 1
ATOM 723 C C . ILE A 1 87 ? 13.321 2.376 -26.682 1.00 83.62 87 ILE A C 1
ATOM 725 O O . ILE A 1 87 ? 13.567 1.415 -25.963 1.00 83.62 87 ILE A O 1
ATOM 729 N N . ILE A 1 88 ? 12.242 3.139 -26.511 1.00 85.94 88 ILE A N 1
ATOM 730 C CA . ILE A 1 88 ? 11.243 2.913 -25.468 1.00 85.94 88 ILE A CA 1
ATOM 731 C C . ILE A 1 88 ? 10.628 1.530 -25.650 1.00 85.94 88 ILE A C 1
ATOM 733 O O . ILE A 1 88 ? 10.613 0.767 -24.695 1.00 85.94 88 ILE A O 1
ATOM 737 N N . HIS A 1 89 ? 10.214 1.156 -26.864 1.00 84.00 89 HIS A N 1
ATOM 738 C CA . HIS A 1 89 ? 9.690 -0.187 -27.116 1.00 84.00 89 HIS A CA 1
ATOM 739 C C . HIS A 1 89 ? 10.691 -1.290 -26.727 1.00 84.00 89 HIS A C 1
ATOM 741 O O . HIS A 1 89 ? 10.331 -2.224 -26.015 1.00 84.00 89 HIS A O 1
ATOM 747 N N . LEU A 1 90 ? 11.964 -1.142 -27.110 1.00 81.25 90 LEU A N 1
ATOM 748 C CA . LEU A 1 90 ? 13.026 -2.080 -26.737 1.00 81.25 90 LEU A CA 1
ATOM 749 C C . LEU A 1 90 ? 13.233 -2.160 -25.216 1.00 81.25 90 LEU A C 1
ATOM 751 O O . LEU A 1 90 ? 13.379 -3.250 -24.667 1.00 81.25 90 LEU A O 1
ATOM 755 N N . VAL A 1 91 ? 13.224 -1.020 -24.525 1.00 87.81 91 VAL A N 1
ATOM 756 C CA . VAL A 1 91 ? 13.348 -0.964 -23.063 1.00 87.81 91 VAL A CA 1
ATOM 757 C C . VAL A 1 91 ? 12.143 -1.603 -22.381 1.00 87.81 91 VAL A C 1
ATOM 759 O O . VAL A 1 91 ? 12.327 -2.324 -21.407 1.00 87.81 91 VAL A O 1
ATOM 762 N N . LEU A 1 92 ? 10.928 -1.396 -22.886 1.00 88.88 92 LEU A N 1
ATOM 763 C CA . LEU A 1 92 ? 9.723 -2.010 -22.330 1.00 88.88 92 LEU A CA 1
ATOM 764 C C . LEU A 1 92 ? 9.755 -3.539 -22.465 1.00 88.88 92 LEU A C 1
ATOM 766 O O . LEU A 1 92 ? 9.496 -4.231 -21.484 1.00 88.88 92 LEU A O 1
ATOM 770 N N . GLU A 1 93 ? 10.159 -4.070 -23.621 1.00 83.62 93 GLU A N 1
ATOM 771 C CA . GLU A 1 93 ? 10.329 -5.519 -23.820 1.00 83.62 93 GLU A CA 1
ATOM 772 C C . GLU A 1 93 ? 11.448 -6.108 -22.942 1.00 83.62 93 GLU A C 1
ATOM 774 O O . GLU A 1 93 ? 11.292 -7.189 -22.363 1.00 83.62 93 GLU A O 1
ATOM 779 N N . LEU A 1 94 ? 12.560 -5.380 -22.776 1.00 85.06 94 LEU A N 1
ATOM 780 C CA . LEU A 1 94 ? 13.632 -5.753 -21.849 1.00 85.06 94 LEU A CA 1
ATOM 781 C C . LEU A 1 94 ? 13.128 -5.807 -20.408 1.00 85.06 94 LEU A C 1
ATOM 783 O O . LEU A 1 94 ? 13.350 -6.802 -19.723 1.00 85.06 94 LEU A O 1
ATOM 787 N N . LEU A 1 95 ? 12.440 -4.762 -19.946 1.00 89.00 95 LEU A N 1
ATOM 788 C CA . LEU A 1 95 ? 11.910 -4.692 -18.586 1.00 89.00 95 LEU A CA 1
ATOM 789 C C . LEU A 1 95 ? 10.896 -5.802 -18.332 1.00 89.00 95 LEU A C 1
ATOM 791 O O . LEU A 1 95 ? 11.017 -6.495 -17.329 1.00 89.00 95 LEU A O 1
ATOM 795 N N . ARG A 1 96 ? 9.974 -6.039 -19.270 1.00 86.50 96 ARG A N 1
ATOM 796 C CA . ARG A 1 96 ? 9.014 -7.146 -19.209 1.00 86.50 96 ARG A CA 1
ATOM 797 C C . ARG A 1 96 ? 9.721 -8.498 -19.085 1.00 86.50 96 ARG A C 1
ATOM 799 O O . ARG A 1 96 ? 9.383 -9.312 -18.231 1.00 86.50 96 ARG A O 1
ATOM 806 N N . SER A 1 97 ? 10.760 -8.718 -19.890 1.00 80.44 97 SER A N 1
ATOM 807 C CA . SER A 1 97 ? 11.560 -9.948 -19.846 1.00 80.44 97 SER A CA 1
ATOM 808 C C . SER A 1 97 ? 12.308 -10.105 -18.523 1.00 80.44 97 SER A C 1
ATOM 810 O O . SER A 1 97 ? 12.354 -11.202 -17.974 1.00 80.44 97 SER A O 1
ATOM 812 N N . VAL A 1 98 ? 12.870 -9.014 -17.994 1.00 84.69 98 VAL A N 1
ATOM 813 C CA . VAL A 1 98 ? 13.568 -8.999 -16.706 1.00 84.69 98 VAL A CA 1
ATOM 814 C C . VAL A 1 98 ? 12.585 -9.246 -15.565 1.00 84.69 98 VAL A C 1
ATOM 816 O O . VAL A 1 98 ? 12.856 -10.100 -14.734 1.00 84.69 98 VAL A O 1
ATOM 819 N N . HIS A 1 99 ? 11.439 -8.566 -15.511 1.00 86.62 99 HIS A N 1
ATOM 820 C CA . HIS A 1 99 ? 10.453 -8.743 -14.438 1.00 86.62 99 HIS A CA 1
ATOM 821 C C . HIS A 1 99 ? 9.918 -10.175 -14.380 1.00 86.62 99 HIS A C 1
ATOM 823 O O . HIS A 1 99 ? 9.825 -10.749 -13.292 1.00 86.62 99 HIS A O 1
ATOM 829 N N . ALA A 1 100 ? 9.681 -10.787 -15.542 1.00 82.31 100 ALA A N 1
ATOM 830 C CA . ALA A 1 100 ? 9.222 -12.163 -15.638 1.00 82.31 100 ALA A CA 1
ATOM 831 C C . ALA A 1 100 ? 10.164 -13.174 -14.967 1.00 82.31 100 ALA A C 1
ATOM 833 O O . ALA A 1 100 ? 9.679 -14.192 -14.486 1.00 82.31 100 ALA A O 1
ATOM 834 N N . LEU A 1 101 ? 11.473 -12.895 -14.867 1.00 78.44 101 LEU A N 1
ATOM 835 C CA . LEU A 1 101 ? 12.449 -13.783 -14.212 1.00 78.44 101 LEU A CA 1
ATOM 836 C C . LEU A 1 101 ? 12.154 -14.033 -12.726 1.00 78.44 101 LEU A C 1
ATOM 838 O O . LEU A 1 101 ? 12.709 -14.954 -12.129 1.00 78.44 101 LEU A O 1
ATOM 842 N N . TRP A 1 102 ? 11.314 -13.211 -12.097 1.00 78.25 102 TRP A N 1
ATOM 843 C CA . TRP A 1 102 ? 10.924 -13.399 -10.704 1.00 78.25 102 TRP A CA 1
ATOM 844 C C . TRP A 1 102 ? 9.684 -14.286 -10.525 1.00 78.25 102 TRP A C 1
ATOM 846 O O . TRP A 1 102 ? 9.383 -14.640 -9.388 1.00 78.25 102 TRP A O 1
ATOM 856 N N . LYS A 1 103 ? 9.015 -14.719 -11.605 1.00 76.69 103 LYS A N 1
ATOM 857 C CA . LYS A 1 103 ? 7.910 -15.691 -11.541 1.00 76.69 103 LYS A CA 1
ATOM 858 C C . LYS A 1 103 ? 8.426 -17.095 -11.226 1.00 76.69 103 LYS A C 1
ATOM 860 O O . LYS A 1 103 ? 9.332 -17.579 -11.906 1.00 76.69 103 LYS A O 1
ATOM 865 N N . ASP A 1 104 ? 7.803 -17.775 -10.267 1.00 62.91 104 ASP A N 1
ATOM 866 C CA . ASP A 1 104 ? 8.208 -19.127 -9.851 1.00 62.91 104 ASP A CA 1
ATOM 867 C C . ASP A 1 104 ? 8.163 -20.141 -11.010 1.00 62.91 104 ASP A C 1
ATOM 869 O O . ASP A 1 104 ? 9.095 -20.929 -11.173 1.00 62.91 104 ASP A O 1
ATOM 873 N N . ASP A 1 105 ? 7.175 -20.030 -11.904 1.00 58.41 105 ASP A N 1
ATOM 874 C CA . ASP A 1 105 ? 7.029 -20.909 -13.077 1.00 58.41 105 ASP A CA 1
ATOM 875 C C . ASP A 1 105 ? 8.129 -20.719 -14.137 1.00 58.41 105 ASP A C 1
ATOM 877 O O . ASP A 1 105 ? 8.419 -21.630 -14.913 1.00 58.41 105 ASP A O 1
ATOM 881 N N . THR A 1 106 ? 8.779 -19.549 -14.184 1.00 57.00 106 THR A N 1
ATOM 882 C CA . THR A 1 106 ? 9.802 -19.271 -15.210 1.00 57.00 106 THR A CA 1
ATOM 883 C C . THR A 1 106 ? 11.125 -19.974 -14.933 1.00 57.00 106 THR A C 1
ATOM 885 O O . THR A 1 106 ? 11.840 -20.299 -15.881 1.00 57.00 106 THR A O 1
ATOM 888 N N . MET A 1 107 ? 11.414 -20.311 -13.670 1.00 56.41 107 MET A N 1
ATOM 889 C CA . MET A 1 107 ? 12.624 -21.045 -13.266 1.00 56.41 107 MET A CA 1
ATOM 890 C C . MET A 1 107 ? 12.732 -22.426 -13.914 1.00 56.41 107 MET A C 1
ATOM 892 O O . MET A 1 107 ? 13.838 -22.899 -14.151 1.00 56.41 107 MET A O 1
ATOM 896 N N . VAL A 1 108 ? 11.598 -23.051 -14.235 1.00 53.38 108 VAL A N 1
ATOM 897 C CA . VAL A 1 108 ? 11.540 -24.380 -14.864 1.00 53.38 108 VAL A CA 1
ATOM 898 C C . VAL A 1 108 ? 11.920 -24.323 -16.350 1.00 53.38 108 VAL A C 1
ATOM 900 O O . VAL A 1 108 ? 12.363 -25.315 -16.918 1.00 53.38 108 VAL A O 1
ATOM 903 N N . THR A 1 109 ? 11.777 -23.154 -16.981 1.00 58.91 109 THR A N 1
ATOM 904 C CA . THR A 1 109 ? 11.989 -22.949 -18.427 1.00 58.91 109 THR A CA 1
ATOM 905 C C . THR A 1 109 ? 13.301 -22.241 -18.777 1.00 58.91 109 THR A C 1
ATOM 907 O O . THR A 1 109 ? 13.577 -22.021 -19.955 1.00 58.91 109 THR A O 1
ATOM 910 N N . LEU A 1 110 ? 14.094 -21.842 -17.777 1.00 65.00 110 LEU A N 1
ATOM 911 C CA . LEU A 1 110 ? 15.331 -21.085 -17.976 1.00 65.00 110 LEU A CA 1
ATOM 912 C C . LEU A 1 110 ? 16.536 -22.023 -18.172 1.00 65.00 110 LEU A C 1
ATOM 914 O O . LEU A 1 110 ? 16.614 -23.057 -17.507 1.00 65.00 110 LEU A O 1
ATOM 918 N N . PRO A 1 111 ? 17.519 -21.646 -19.013 1.00 67.62 111 PRO A N 1
ATOM 919 C CA . PRO A 1 111 ? 18.809 -22.328 -19.067 1.00 67.62 111 PRO A CA 1
ATOM 920 C C . PRO A 1 111 ? 19.461 -22.400 -17.678 1.00 67.62 111 PRO A C 1
ATOM 922 O O . PRO A 1 111 ? 19.434 -21.424 -16.925 1.00 67.62 111 PRO A O 1
ATOM 925 N N . GLU A 1 112 ? 20.088 -23.530 -17.346 1.00 68.69 112 GLU A N 1
ATOM 926 C CA . GLU A 1 112 ? 20.610 -23.825 -15.999 1.00 68.69 112 GLU A CA 1
ATOM 927 C C . GLU A 1 112 ? 21.579 -22.750 -15.473 1.00 68.69 112 GLU A C 1
ATOM 929 O O . GLU A 1 112 ? 21.494 -22.335 -14.317 1.00 68.69 112 GLU A O 1
ATOM 934 N N . VAL A 1 113 ? 22.431 -22.213 -16.353 1.00 67.31 113 VAL A N 1
ATOM 935 C CA . VAL A 1 113 ? 23.368 -21.118 -16.041 1.00 67.31 113 VAL A CA 1
ATOM 936 C C . VAL A 1 113 ? 22.631 -19.857 -15.578 1.00 67.31 113 VAL A C 1
ATOM 938 O O . VAL A 1 113 ? 23.035 -19.212 -14.612 1.00 67.31 113 VAL A O 1
ATOM 941 N N . LEU A 1 114 ? 21.530 -19.508 -16.243 1.00 68.25 114 LEU A N 1
ATOM 942 C CA . LEU A 1 114 ? 20.736 -18.324 -15.923 1.00 68.25 114 LEU A CA 1
ATOM 943 C C . LEU A 1 114 ? 19.904 -18.535 -14.654 1.00 68.25 114 LEU A C 1
ATOM 945 O O . LEU A 1 114 ? 19.811 -17.631 -13.824 1.00 68.25 114 LEU A O 1
ATOM 949 N N . ALA A 1 115 ? 19.342 -19.732 -14.476 1.00 69.69 115 ALA A N 1
ATOM 950 C CA . ALA A 1 115 ? 18.624 -20.096 -13.259 1.00 69.69 115 ALA A CA 1
ATOM 951 C C . ALA A 1 115 ? 19.528 -19.992 -12.018 1.00 69.69 115 ALA A C 1
ATOM 953 O O . ALA A 1 115 ? 19.101 -19.480 -10.981 1.00 69.69 115 ALA A O 1
ATOM 954 N N . GLU A 1 116 ? 20.792 -20.409 -12.130 1.00 69.44 116 GLU A N 1
ATOM 955 C CA . GLU A 1 116 ? 21.747 -20.335 -11.027 1.00 69.44 116 GLU A CA 1
ATOM 956 C C . GLU A 1 116 ? 22.183 -18.895 -10.713 1.00 69.44 116 GLU A C 1
ATOM 958 O O . GLU A 1 116 ? 22.235 -18.503 -9.547 1.00 69.44 116 GLU A O 1
ATOM 963 N N . GLU A 1 117 ? 22.404 -18.055 -11.726 1.00 69.62 117 GLU A N 1
ATOM 964 C CA . GLU A 1 117 ? 22.692 -16.626 -11.523 1.00 69.62 117 GLU A CA 1
ATOM 965 C C . GLU A 1 117 ? 21.506 -15.868 -10.905 1.00 69.62 117 GLU A C 1
ATOM 967 O O . GLU A 1 117 ? 21.688 -15.033 -10.015 1.00 69.62 117 GLU A O 1
ATOM 972 N N . ILE A 1 118 ? 20.270 -16.192 -11.297 1.00 69.56 118 ILE A N 1
ATOM 973 C CA . ILE A 1 118 ? 19.081 -15.595 -10.674 1.00 69.56 118 ILE A CA 1
ATOM 974 C C . ILE A 1 118 ? 18.906 -16.100 -9.237 1.00 69.56 118 ILE A C 1
ATOM 976 O O . ILE A 1 118 ? 18.544 -15.310 -8.362 1.00 69.56 118 ILE A O 1
ATOM 980 N N . ARG A 1 119 ? 19.216 -17.372 -8.940 1.00 68.50 119 ARG A N 1
ATOM 981 C CA . ARG A 1 119 ? 19.273 -17.846 -7.546 1.00 68.50 119 ARG A CA 1
ATOM 982 C C . ARG A 1 119 ? 20.287 -17.050 -6.736 1.00 68.50 119 ARG A C 1
ATOM 984 O O . ARG A 1 119 ? 19.945 -16.616 -5.639 1.00 68.50 119 ARG A O 1
ATOM 991 N N . LYS A 1 120 ? 21.490 -16.803 -7.264 1.00 66.88 120 LYS A N 1
ATOM 992 C CA . LYS A 1 120 ? 22.505 -15.973 -6.590 1.00 66.88 120 LYS A CA 1
ATOM 993 C C . LYS A 1 120 ? 21.992 -14.557 -6.322 1.00 66.88 120 LYS A C 1
ATOM 995 O O . LYS A 1 120 ? 22.101 -14.093 -5.191 1.00 66.88 120 LYS A O 1
ATOM 1000 N N . LEU A 1 121 ? 21.334 -13.921 -7.293 1.00 66.06 121 LEU A N 1
ATOM 1001 C CA . LEU A 1 121 ? 20.699 -12.605 -7.124 1.00 66.06 121 LEU A CA 1
ATOM 1002 C C . LEU A 1 121 ? 19.600 -12.586 -6.051 1.00 66.06 121 LEU A C 1
ATOM 1004 O O . LEU A 1 121 ? 19.521 -11.643 -5.261 1.00 66.06 121 LEU A O 1
ATOM 1008 N N . LYS A 1 122 ? 18.761 -13.627 -5.997 1.00 63.34 122 LYS A N 1
ATOM 1009 C CA . LYS A 1 122 ? 17.739 -13.790 -4.947 1.00 63.34 122 LYS A CA 1
ATOM 1010 C C . LYS A 1 122 ? 18.361 -14.008 -3.555 1.00 63.34 122 LYS A C 1
ATOM 1012 O O . LYS A 1 122 ? 17.673 -13.812 -2.553 1.00 63.34 122 LYS A O 1
ATOM 1017 N N . LEU A 1 123 ? 19.638 -14.405 -3.491 1.00 55.38 123 LEU A N 1
ATOM 1018 C CA . LEU A 1 123 ? 20.364 -14.789 -2.275 1.00 55.38 123 LEU A CA 1
ATOM 1019 C C . LEU A 1 123 ? 21.419 -13.771 -1.793 1.00 55.38 123 LEU A C 1
ATOM 1021 O O . LEU A 1 123 ? 21.862 -13.892 -0.648 1.00 55.38 123 LEU A O 1
ATOM 1025 N N . GLN A 1 124 ? 21.855 -12.807 -2.615 1.00 55.19 124 GLN A N 1
ATOM 1026 C CA . GLN A 1 124 ? 22.960 -11.891 -2.283 1.00 55.19 124 GLN A CA 1
ATOM 1027 C C . GLN A 1 124 ? 22.527 -10.519 -1.734 1.00 55.19 124 GLN A C 1
ATOM 1029 O O . GLN A 1 124 ? 21.509 -9.931 -2.115 1.00 55.19 124 GLN A O 1
ATOM 1034 N N . ASP A 1 125 ? 23.368 -10.037 -0.813 1.00 50.22 125 ASP A N 1
ATOM 1035 C CA . ASP A 1 125 ? 23.425 -8.682 -0.267 1.00 50.22 125 ASP A CA 1
ATOM 1036 C C . ASP A 1 125 ? 24.043 -7.780 -1.349 1.00 50.22 125 ASP A C 1
ATOM 1038 O O . ASP A 1 125 ? 25.099 -8.096 -1.894 1.00 50.22 125 ASP A O 1
ATOM 1042 N N . THR A 1 126 ? 23.353 -6.720 -1.761 1.00 49.91 126 THR A N 1
ATOM 1043 C CA . THR A 1 126 ? 23.791 -5.871 -2.882 1.00 49.91 126 THR A CA 1
ATOM 1044 C C . THR A 1 126 ? 24.956 -4.974 -2.456 1.00 49.91 126 THR A C 1
ATOM 1046 O O . THR A 1 126 ? 24.744 -3.806 -2.138 1.00 49.91 126 THR A O 1
ATOM 1049 N N . ASP A 1 127 ? 26.179 -5.501 -2.494 1.00 44.66 127 ASP A N 1
ATOM 1050 C CA . ASP A 1 127 ? 27.386 -4.696 -2.679 1.00 44.66 127 ASP A CA 1
ATOM 1051 C C . ASP A 1 127 ? 27.907 -4.931 -4.105 1.00 44.66 127 ASP A C 1
ATOM 1053 O O . ASP A 1 127 ? 28.257 -6.041 -4.504 1.00 44.66 127 ASP A O 1
ATOM 1057 N N . LEU A 1 128 ? 27.885 -3.873 -4.921 1.00 42.62 128 LEU A N 1
ATOM 1058 C CA . LEU A 1 128 ? 28.241 -3.907 -6.349 1.00 42.62 128 LEU A CA 1
ATOM 1059 C C . LEU A 1 128 ? 29.726 -4.234 -6.591 1.00 42.62 128 LEU A C 1
ATOM 1061 O O . LEU A 1 128 ? 30.118 -4.462 -7.731 1.00 42.62 128 LEU A O 1
ATOM 1065 N N . SER A 1 129 ? 30.542 -4.220 -5.537 1.00 42.06 129 SER A N 1
ATOM 1066 C CA . SER A 1 129 ? 31.999 -4.360 -5.568 1.00 42.06 129 SER A CA 1
ATOM 1067 C C . SER A 1 129 ? 32.496 -5.804 -5.700 1.00 42.06 129 SER A C 1
ATOM 1069 O O . SER A 1 129 ? 33.673 -5.993 -6.001 1.00 42.06 129 SER A O 1
ATOM 1071 N N . GLU A 1 130 ? 31.637 -6.813 -5.506 1.00 45.44 130 GLU A N 1
ATOM 1072 C CA . GLU A 1 130 ? 32.023 -8.234 -5.594 1.00 45.44 130 GLU A CA 1
ATOM 1073 C C . GLU A 1 130 ? 31.749 -8.884 -6.962 1.00 45.44 130 GLU A C 1
ATOM 1075 O O . GLU A 1 130 ? 32.224 -9.993 -7.214 1.00 45.44 130 GLU A O 1
ATOM 1080 N N . PHE A 1 131 ? 31.025 -8.213 -7.864 1.00 47.88 131 PHE A N 1
ATOM 1081 C CA . PHE A 1 131 ? 30.695 -8.762 -9.183 1.00 47.88 131 PHE A CA 1
ATOM 1082 C C . PHE A 1 131 ? 31.707 -8.340 -10.246 1.00 47.88 131 PHE A C 1
ATOM 1084 O O . PHE A 1 131 ? 32.128 -7.184 -10.314 1.00 47.88 131 PHE A O 1
ATOM 1091 N N . LYS A 1 132 ? 32.073 -9.273 -11.127 1.00 53.88 132 LYS A N 1
ATOM 1092 C CA . LYS A 1 132 ? 32.859 -8.951 -12.321 1.00 53.88 132 LYS A CA 1
ATOM 1093 C C . LYS A 1 132 ? 31.973 -8.194 -13.312 1.00 53.88 132 LYS A C 1
ATOM 1095 O O . LYS A 1 132 ? 30.784 -8.466 -13.442 1.00 53.88 132 LYS A O 1
ATOM 1100 N N . GLU A 1 133 ? 32.581 -7.297 -14.084 1.00 48.25 133 GLU A N 1
ATOM 1101 C CA . GLU A 1 133 ? 31.936 -6.377 -15.043 1.00 48.25 133 GLU A CA 1
ATOM 1102 C C . GLU A 1 133 ? 31.073 -7.072 -16.135 1.00 48.25 133 GLU A C 1
ATOM 1104 O O . GLU A 1 133 ? 30.303 -6.417 -16.830 1.00 48.25 133 GLU A O 1
ATOM 1109 N N . ASN A 1 134 ? 31.148 -8.406 -16.262 1.00 53.97 134 ASN A N 1
ATOM 1110 C CA . ASN A 1 134 ? 30.379 -9.231 -17.208 1.00 53.97 134 ASN A CA 1
ATOM 1111 C C . ASN A 1 134 ? 29.337 -10.174 -16.552 1.00 53.97 134 ASN A C 1
ATOM 1113 O O . ASN A 1 134 ? 28.654 -10.920 -17.271 1.00 53.97 134 ASN A O 1
ATOM 1117 N N . ASP A 1 135 ? 29.196 -10.169 -15.224 1.00 73.00 135 ASP A N 1
ATOM 1118 C CA . ASP A 1 135 ? 28.279 -11.075 -14.523 1.00 73.00 135 ASP A CA 1
ATOM 1119 C C . ASP A 1 135 ? 26.820 -10.773 -14.907 1.00 73.00 135 ASP A C 1
ATOM 1121 O O . ASP A 1 135 ? 26.384 -9.618 -14.959 1.00 73.00 135 ASP A O 1
ATOM 1125 N N . ILE A 1 136 ? 26.042 -11.823 -15.201 1.00 75.56 136 ILE A N 1
ATOM 1126 C CA . ILE A 1 136 ? 24.624 -11.711 -15.599 1.00 75.56 136 ILE A CA 1
ATOM 1127 C C . ILE A 1 136 ? 23.827 -10.977 -14.518 1.00 75.56 136 ILE A C 1
ATOM 1129 O O . ILE A 1 136 ? 23.011 -10.108 -14.829 1.00 75.56 136 ILE A O 1
ATOM 1133 N N . ALA A 1 137 ? 24.135 -11.271 -13.256 1.00 73.81 137 ALA A N 1
ATOM 1134 C CA . ALA A 1 137 ? 23.579 -10.615 -12.086 1.00 73.81 137 ALA A CA 1
ATOM 1135 C C . ALA A 1 137 ? 23.713 -9.080 -12.129 1.00 73.81 137 ALA A C 1
ATOM 1137 O O . ALA A 1 137 ? 22.727 -8.346 -12.007 1.00 73.81 137 ALA A O 1
ATOM 1138 N N . HIS A 1 138 ? 24.936 -8.598 -12.359 1.00 78.06 138 HIS A N 1
ATOM 1139 C CA . HIS A 1 138 ? 25.248 -7.174 -12.427 1.00 78.06 138 HIS A CA 1
ATOM 1140 C C . HIS A 1 138 ? 24.561 -6.503 -13.621 1.00 78.06 138 HIS A C 1
ATOM 1142 O O . HIS A 1 138 ? 23.937 -5.446 -13.481 1.00 78.06 138 HIS A O 1
ATOM 1148 N N . TRP A 1 139 ? 24.599 -7.158 -14.783 1.00 84.25 139 TRP A N 1
ATOM 1149 C CA . TRP A 1 139 ? 23.945 -6.662 -15.990 1.00 84.25 139 TRP A CA 1
ATOM 1150 C C . TRP A 1 139 ? 22.427 -6.507 -15.811 1.00 84.25 139 TRP A C 1
ATOM 1152 O O . TRP A 1 139 ? 21.885 -5.458 -16.154 1.00 84.25 139 TRP A O 1
ATOM 1162 N N . LEU A 1 140 ? 21.744 -7.495 -15.214 1.00 84.06 140 LEU A N 1
ATOM 1163 C CA . LEU A 1 140 ? 20.299 -7.451 -14.937 1.00 84.06 140 LEU A CA 1
ATOM 1164 C C . LEU A 1 140 ? 19.912 -6.260 -14.054 1.00 84.06 140 LEU A C 1
ATOM 1166 O O . LEU A 1 140 ? 18.888 -5.609 -14.278 1.00 84.06 140 LEU A O 1
ATOM 1170 N N . GLN A 1 141 ? 20.729 -5.960 -13.043 1.00 82.31 141 GLN A N 1
ATOM 1171 C CA . GLN A 1 141 ? 20.496 -4.810 -12.180 1.00 82.31 141 GLN A CA 1
ATOM 1172 C C . GLN A 1 141 ? 20.690 -3.492 -12.936 1.00 82.31 141 GLN A C 1
ATOM 1174 O O . GLN A 1 141 ? 19.829 -2.613 -12.832 1.00 82.31 141 GLN A O 1
ATOM 1179 N N . LEU A 1 142 ? 21.780 -3.370 -13.701 1.00 87.12 142 LEU A N 1
ATOM 1180 C CA . LEU A 1 142 ? 22.102 -2.168 -14.466 1.00 87.12 142 LEU A CA 1
ATOM 1181 C C . LEU A 1 142 ? 21.065 -1.873 -15.549 1.00 87.12 142 LEU A C 1
ATOM 1183 O O . LEU A 1 142 ? 20.557 -0.756 -15.601 1.00 87.12 142 LEU A O 1
ATOM 1187 N N . ILE A 1 143 ? 20.722 -2.852 -16.390 1.00 87.94 143 ILE A N 1
ATOM 1188 C CA . ILE A 1 143 ? 19.796 -2.631 -17.509 1.00 87.94 143 ILE A CA 1
ATOM 1189 C C . ILE A 1 143 ? 18.411 -2.211 -17.014 1.00 87.94 143 ILE A C 1
ATOM 1191 O O . ILE A 1 143 ? 17.796 -1.311 -17.582 1.00 87.94 143 ILE A O 1
ATOM 1195 N N . ARG A 1 144 ? 17.945 -2.796 -15.903 1.00 90.12 144 ARG A N 1
ATOM 1196 C CA . ARG A 1 144 ? 16.672 -2.430 -15.278 1.00 90.12 144 ARG A CA 1
ATOM 1197 C C . ARG A 1 144 ? 16.703 -1.013 -14.721 1.00 90.12 144 ARG A C 1
ATOM 1199 O O . ARG A 1 144 ? 15.786 -0.241 -14.973 1.00 90.12 144 ARG A O 1
ATOM 1206 N N . GLU A 1 145 ? 17.743 -0.661 -13.968 1.00 90.88 145 GLU A N 1
ATOM 1207 C CA . GLU A 1 145 ? 17.859 0.671 -13.368 1.00 90.88 145 GLU A CA 1
ATOM 1208 C C . GLU A 1 145 ? 18.012 1.768 -14.428 1.00 90.88 145 GLU A C 1
ATOM 1210 O O . GLU A 1 145 ? 17.321 2.784 -14.360 1.00 90.88 145 GLU A O 1
ATOM 1215 N N . ARG A 1 146 ? 18.838 1.535 -15.456 1.00 91.81 146 ARG A N 1
ATOM 1216 C CA . ARG A 1 146 ? 18.971 2.453 -16.594 1.00 91.81 146 ARG A CA 1
ATOM 1217 C C . ARG A 1 146 ? 17.684 2.547 -17.411 1.00 91.81 146 ARG A C 1
ATOM 1219 O O . ARG A 1 146 ? 17.286 3.647 -17.781 1.00 91.81 146 ARG A O 1
ATOM 1226 N N . GLY A 1 147 ? 16.989 1.428 -17.629 1.00 92.81 147 GLY A N 1
ATOM 1227 C CA . GLY A 1 147 ? 15.676 1.407 -18.277 1.00 92.81 147 GLY A CA 1
ATOM 1228 C C . GLY A 1 147 ? 14.638 2.234 -17.514 1.00 92.81 147 GLY A C 1
ATOM 1229 O O . GLY A 1 147 ? 13.937 3.052 -18.107 1.00 92.81 147 GLY A O 1
ATOM 1230 N N . TYR A 1 148 ? 14.589 2.100 -16.186 1.00 94.62 148 TYR A N 1
ATOM 1231 C CA . TYR A 1 148 ? 13.739 2.930 -15.331 1.00 94.62 148 TYR A CA 1
ATOM 1232 C C . TYR A 1 148 ? 14.103 4.416 -15.405 1.00 94.62 148 TYR A C 1
ATOM 1234 O O . TYR A 1 148 ? 13.217 5.252 -15.586 1.00 94.62 148 TYR A O 1
ATOM 1242 N N . ASN A 1 149 ? 15.393 4.753 -15.311 1.00 93.00 149 ASN A N 1
ATOM 1243 C CA . ASN A 1 149 ? 15.858 6.133 -15.447 1.00 93.00 149 ASN A CA 1
ATOM 1244 C C . ASN A 1 149 ? 15.455 6.731 -16.794 1.00 93.00 149 ASN A C 1
ATOM 1246 O O . ASN A 1 149 ? 14.958 7.855 -16.828 1.00 93.00 149 ASN A O 1
ATOM 1250 N N . LEU A 1 150 ? 15.635 5.986 -17.888 1.00 91.88 150 LEU A N 1
ATOM 1251 C CA . LEU A 1 150 ? 15.265 6.431 -19.226 1.00 91.88 150 LEU A CA 1
ATOM 1252 C C . LEU A 1 150 ? 13.772 6.779 -19.296 1.00 91.88 150 LEU A C 1
ATOM 1254 O O . LEU A 1 150 ? 13.427 7.883 -19.712 1.00 91.88 150 LEU A O 1
ATOM 1258 N N . LEU A 1 151 ? 12.889 5.890 -18.824 1.00 92.31 151 LEU A N 1
ATOM 1259 C CA . LEU A 1 151 ? 11.442 6.141 -18.801 1.00 92.31 151 LEU A CA 1
ATOM 1260 C C . LEU A 1 151 ? 11.079 7.363 -17.942 1.00 92.31 151 LEU A C 1
ATOM 1262 O O . LEU A 1 151 ? 10.278 8.203 -18.358 1.00 92.31 151 LEU A O 1
ATOM 1266 N N . GLY A 1 152 ? 11.696 7.502 -16.766 1.00 90.75 152 GLY A N 1
ATOM 1267 C CA . GLY A 1 152 ? 11.499 8.659 -15.892 1.00 90.75 152 GLY A CA 1
ATOM 1268 C C . GLY A 1 152 ? 11.983 9.977 -16.493 1.00 90.75 152 GLY A C 1
ATOM 1269 O O . GLY A 1 152 ? 11.360 11.021 -16.292 1.00 90.75 152 GLY A O 1
ATOM 1270 N N . LEU A 1 153 ? 13.082 9.945 -17.247 1.00 88.44 153 LEU A N 1
ATOM 1271 C CA . LEU A 1 153 ? 13.608 11.101 -17.968 1.00 88.44 153 LEU A CA 1
ATOM 1272 C C . LEU A 1 153 ? 12.702 11.478 -19.137 1.00 88.44 153 LEU A C 1
ATOM 1274 O O . LEU A 1 153 ? 12.384 12.655 -19.267 1.00 88.44 153 LEU A O 1
ATOM 1278 N N . CYS A 1 154 ? 12.209 10.504 -19.910 1.00 87.38 154 CYS A N 1
ATOM 1279 C CA . CYS A 1 154 ? 11.208 10.740 -20.954 1.00 87.38 154 CYS A CA 1
ATOM 1280 C C . CYS A 1 154 ? 9.972 11.466 -20.405 1.00 87.38 154 CYS A C 1
ATOM 1282 O O . CYS A 1 154 ? 9.450 12.369 -21.055 1.00 87.38 154 CYS A O 1
ATOM 1284 N N . ALA A 1 155 ? 9.539 11.122 -19.188 1.00 86.06 155 ALA A N 1
ATOM 1285 C CA . ALA A 1 155 ? 8.427 11.798 -18.528 1.00 86.06 155 ALA A CA 1
ATOM 1286 C C . ALA A 1 155 ? 8.747 13.256 -18.148 1.00 86.06 155 ALA A C 1
ATOM 1288 O O . ALA A 1 155 ? 7.853 14.095 -18.123 1.00 86.06 155 ALA A O 1
ATOM 1289 N N . ALA A 1 156 ? 10.007 13.559 -17.828 1.00 83.38 156 ALA A N 1
ATOM 1290 C CA . ALA A 1 156 ? 10.434 14.859 -17.315 1.00 83.38 156 ALA A CA 1
ATOM 1291 C C . ALA A 1 156 ? 10.766 15.898 -18.402 1.00 83.38 156 ALA A C 1
ATOM 1293 O O . ALA A 1 156 ? 10.953 17.068 -18.067 1.00 83.38 156 ALA A O 1
ATOM 1294 N N . ILE A 1 157 ? 10.865 15.499 -19.674 1.00 78.62 157 ILE A N 1
ATOM 1295 C CA . ILE A 1 157 ? 11.148 16.411 -20.792 1.00 78.62 157 ILE A CA 1
ATOM 1296 C C . ILE A 1 157 ? 9.878 17.191 -21.143 1.00 78.62 157 ILE A C 1
ATOM 1298 O O . ILE A 1 157 ? 8.818 16.611 -21.383 1.00 78.62 157 ILE A O 1
ATOM 1302 N N . GLU A 1 158 ? 9.977 18.519 -21.203 1.00 67.19 158 GLU A N 1
ATOM 1303 C CA . GLU A 1 158 ? 8.839 19.379 -21.534 1.00 67.19 158 GLU A CA 1
ATOM 1304 C C . GLU A 1 158 ? 8.394 19.214 -22.994 1.00 67.19 158 GLU A C 1
ATOM 1306 O O . GLU A 1 158 ? 9.181 19.417 -23.917 1.00 67.19 158 GLU A O 1
ATOM 1311 N N . GLY A 1 159 ? 7.112 18.889 -23.208 1.00 67.81 159 GLY A N 1
ATOM 1312 C CA . GLY A 1 159 ? 6.480 18.820 -24.534 1.00 67.81 159 GLY A CA 1
ATOM 1313 C C . GLY A 1 159 ? 6.139 17.403 -25.018 1.00 67.81 159 GLY A C 1
ATOM 1314 O O . GLY A 1 159 ? 4.952 17.113 -25.178 1.00 67.81 159 GLY A O 1
ATOM 1315 N N . PRO A 1 160 ? 7.118 16.500 -25.221 1.00 70.12 160 PRO A N 1
ATOM 1316 C CA . PRO A 1 160 ? 6.918 15.253 -25.955 1.00 70.12 160 PRO A CA 1
ATOM 1317 C C . PRO A 1 160 ? 6.369 14.097 -25.103 1.00 70.12 160 PRO A C 1
ATOM 1319 O O . PRO A 1 160 ? 6.298 12.976 -25.591 1.00 70.12 160 PRO A O 1
ATOM 1322 N N . PHE A 1 161 ? 5.934 14.332 -23.856 1.00 79.94 161 PHE A N 1
ATOM 1323 C CA . PHE A 1 161 ? 5.381 13.288 -22.972 1.00 79.94 161 PHE A CA 1
ATOM 1324 C C . PHE A 1 161 ? 4.368 12.383 -23.695 1.00 79.94 161 PHE A C 1
ATOM 1326 O O . PHE A 1 161 ? 4.488 11.162 -23.668 1.00 79.94 161 PHE A O 1
ATOM 1333 N N . CYS A 1 162 ? 3.388 12.987 -24.374 1.00 69.75 162 CYS A N 1
ATOM 1334 C CA . CYS A 1 162 ? 2.329 12.260 -25.080 1.00 69.75 162 CYS A CA 1
ATOM 1335 C C . CYS A 1 162 ? 2.794 11.592 -26.382 1.00 69.75 162 CYS A C 1
ATOM 1337 O O . CYS A 1 162 ? 2.088 10.725 -26.885 1.00 69.75 162 CYS A O 1
ATOM 1339 N N . GLU A 1 163 ? 3.918 12.029 -26.951 1.00 74.81 163 GLU A N 1
ATOM 1340 C CA . GLU A 1 163 ? 4.494 11.463 -28.178 1.00 74.81 163 GLU A CA 1
ATOM 1341 C C . GLU A 1 163 ? 5.394 10.263 -27.864 1.00 74.81 163 GLU A C 1
ATOM 1343 O O . GLU A 1 163 ? 5.499 9.338 -28.664 1.00 74.81 163 GLU A O 1
ATOM 1348 N N . LEU A 1 164 ? 6.035 10.279 -26.693 1.00 78.75 164 LEU A N 1
ATOM 1349 C CA . LEU A 1 164 ? 7.018 9.279 -26.291 1.00 78.75 164 LEU A CA 1
ATOM 1350 C C . LEU A 1 164 ? 6.419 8.140 -25.469 1.00 78.75 164 LEU A C 1
ATOM 1352 O O . LEU A 1 164 ? 6.861 7.001 -25.597 1.00 78.75 164 LEU A O 1
ATOM 1356 N N . LEU A 1 165 ? 5.454 8.438 -24.598 1.00 84.12 165 LEU A N 1
ATOM 1357 C CA . LEU A 1 165 ? 4.971 7.492 -23.596 1.00 84.12 165 LEU A CA 1
ATOM 1358 C C . LEU A 1 165 ? 3.510 7.120 -23.849 1.00 84.12 165 LEU A C 1
ATOM 1360 O O . LEU A 1 165 ? 2.596 7.913 -23.615 1.00 84.12 165 LEU A O 1
ATOM 1364 N N . ASP A 1 166 ? 3.305 5.874 -24.272 1.00 87.31 166 ASP A N 1
ATOM 1365 C CA . ASP A 1 166 ? 1.990 5.243 -24.333 1.00 87.31 166 ASP A CA 1
ATOM 1366 C C . ASP A 1 166 ? 1.661 4.563 -22.999 1.00 87.31 166 ASP A C 1
ATOM 1368 O O . ASP A 1 166 ? 2.416 3.728 -22.497 1.00 87.31 166 ASP A O 1
ATOM 1372 N N . SER A 1 167 ? 0.518 4.922 -22.418 1.00 85.75 167 SER A N 1
ATOM 1373 C CA . SER A 1 167 ? 0.125 4.467 -21.083 1.00 85.75 167 SER A CA 1
ATOM 1374 C C . SER A 1 167 ? -0.136 2.960 -21.029 1.00 85.75 167 SER A C 1
ATOM 1376 O O . SER A 1 167 ? 0.128 2.346 -20.000 1.00 85.75 167 SER A O 1
ATOM 1378 N N . SER A 1 168 ? -0.640 2.359 -22.115 1.00 88.25 168 SER A N 1
ATOM 1379 C CA . SER A 1 168 ? -0.915 0.920 -22.190 1.00 88.25 168 SER A CA 1
ATOM 1380 C C . SER A 1 168 ? 0.393 0.148 -22.239 1.00 88.25 168 SER A C 1
ATOM 1382 O O . SER A 1 168 ? 0.660 -0.646 -21.350 1.00 88.25 168 SER A O 1
ATOM 1384 N N . SER A 1 169 ? 1.259 0.476 -23.198 1.00 87.62 169 SER A N 1
ATOM 1385 C CA . SER A 1 169 ? 2.542 -0.202 -23.400 1.00 87.62 169 SER A CA 1
ATOM 1386 C C . SER A 1 169 ? 3.439 -0.110 -22.164 1.00 87.62 169 SER A C 1
ATOM 1388 O O . SER A 1 169 ? 4.049 -1.097 -21.754 1.00 87.62 169 SER A O 1
ATOM 1390 N N . VAL A 1 170 ? 3.506 1.074 -21.540 1.00 90.19 170 VAL A N 1
ATOM 1391 C CA . VAL A 1 170 ? 4.287 1.269 -20.312 1.00 90.19 170 VAL A CA 1
ATOM 1392 C C . VAL A 1 170 ? 3.674 0.491 -19.151 1.00 90.19 170 VAL A C 1
ATOM 1394 O O . VAL A 1 170 ? 4.408 -0.189 -18.439 1.00 90.19 170 VAL A O 1
ATOM 1397 N N . SER A 1 171 ? 2.351 0.566 -18.965 1.00 89.19 171 SER A N 1
ATOM 1398 C CA . SER A 1 171 ? 1.656 -0.166 -17.902 1.00 89.19 171 SER A CA 1
ATOM 1399 C C . SER A 1 171 ? 1.836 -1.672 -18.047 1.00 89.19 171 SER A C 1
ATOM 1401 O O . SER A 1 171 ? 2.197 -2.324 -17.074 1.00 89.19 171 SER A O 1
ATOM 1403 N N . ASP A 1 172 ? 1.641 -2.223 -19.242 1.00 88.00 172 ASP A N 1
ATOM 1404 C CA . ASP A 1 172 ? 1.750 -3.659 -19.494 1.00 88.00 172 ASP A CA 1
ATOM 1405 C C . ASP A 1 172 ? 3.150 -4.173 -19.133 1.00 88.00 172 ASP A C 1
ATOM 1407 O O . ASP A 1 172 ? 3.279 -5.174 -18.435 1.00 88.00 172 ASP A O 1
ATOM 1411 N N . ALA A 1 173 ? 4.206 -3.440 -19.496 1.00 88.69 173 ALA A N 1
ATOM 1412 C CA . ALA A 1 173 ? 5.579 -3.846 -19.197 1.00 88.69 173 ALA A CA 1
ATOM 1413 C C . ALA A 1 173 ? 5.945 -3.794 -17.699 1.00 88.69 173 ALA A C 1
ATOM 1415 O O . ALA A 1 173 ? 6.751 -4.603 -17.230 1.00 88.69 173 ALA A O 1
ATOM 1416 N N . ILE A 1 174 ? 5.406 -2.828 -16.942 1.00 90.44 174 ILE A N 1
ATOM 1417 C CA . ILE A 1 174 ? 5.803 -2.614 -15.536 1.00 90.44 174 ILE A CA 1
ATOM 1418 C C . ILE A 1 174 ? 4.836 -3.223 -14.515 1.00 90.44 174 ILE A C 1
ATOM 1420 O O . ILE A 1 174 ? 5.241 -3.451 -13.378 1.00 90.44 174 ILE A O 1
ATOM 1424 N N . ILE A 1 175 ? 3.581 -3.481 -14.893 1.00 89.81 175 ILE A N 1
ATOM 1425 C CA . ILE A 1 175 ? 2.538 -3.982 -13.986 1.00 89.81 175 ILE A CA 1
ATOM 1426 C C . ILE A 1 175 ? 2.333 -5.496 -14.100 1.00 89.81 175 ILE A C 1
ATOM 1428 O O . ILE A 1 175 ? 2.022 -6.118 -13.086 1.00 89.81 175 ILE A O 1
ATOM 1432 N N . GLU A 1 176 ? 2.515 -6.102 -15.280 1.00 87.44 176 GLU A N 1
ATOM 1433 C CA . GLU A 1 176 ? 2.171 -7.517 -15.533 1.00 87.44 176 GLU A CA 1
ATOM 1434 C C . GLU A 1 176 ? 2.762 -8.492 -14.504 1.00 87.44 176 GLU A C 1
ATOM 1436 O O . GLU A 1 176 ? 2.082 -9.415 -14.054 1.00 87.44 176 GLU A O 1
ATOM 1441 N N . ASP A 1 177 ? 4.013 -8.263 -14.109 1.00 87.19 177 ASP A N 1
ATOM 1442 C CA . ASP A 1 177 ? 4.772 -9.139 -13.213 1.00 87.19 177 ASP A CA 1
ATOM 1443 C C . ASP A 1 177 ? 4.968 -8.550 -11.808 1.00 87.19 177 ASP A C 1
ATOM 1445 O O . ASP A 1 177 ? 5.698 -9.118 -10.993 1.00 87.19 177 ASP A O 1
ATOM 1449 N N . LEU A 1 178 ? 4.306 -7.429 -11.494 1.00 88.75 178 LEU A N 1
ATOM 1450 C CA . LEU A 1 178 ? 4.511 -6.683 -10.248 1.00 88.75 178 LEU A CA 1
ATOM 1451 C C . LEU A 1 178 ? 4.358 -7.565 -8.998 1.00 88.75 178 LEU A C 1
ATOM 1453 O O . LEU A 1 178 ? 5.142 -7.441 -8.061 1.00 88.75 178 LEU A O 1
ATOM 1457 N N . GLY A 1 179 ? 3.380 -8.476 -9.000 1.00 84.38 179 GLY A N 1
ATOM 1458 C CA . GLY A 1 179 ? 3.071 -9.350 -7.863 1.00 84.38 179 GLY A CA 1
ATOM 1459 C C . GLY A 1 179 ? 4.177 -10.339 -7.479 1.00 84.38 179 GLY A C 1
ATOM 1460 O O . GLY A 1 179 ? 4.162 -10.848 -6.361 1.00 84.38 179 GLY A O 1
ATOM 1461 N N . CYS A 1 180 ? 5.133 -10.602 -8.373 1.00 81.56 180 CYS A N 1
ATOM 1462 C CA . CYS A 1 180 ? 6.251 -11.518 -8.129 1.00 81.56 180 CYS A CA 1
ATOM 1463 C C . CYS A 1 180 ? 7.573 -10.781 -7.861 1.00 81.56 180 CYS A C 1
ATOM 1465 O O . CYS A 1 180 ? 8.573 -11.408 -7.518 1.00 81.56 180 CYS A O 1
ATOM 1467 N N . MET A 1 181 ? 7.616 -9.460 -8.045 1.00 85.31 181 MET A N 1
ATOM 1468 C CA . MET A 1 181 ? 8.841 -8.684 -7.876 1.00 85.31 181 MET A CA 1
ATOM 1469 C C . MET A 1 181 ? 9.209 -8.524 -6.399 1.00 85.31 181 MET A C 1
ATOM 1471 O O . MET A 1 181 ? 8.360 -8.473 -5.522 1.00 85.31 181 MET A O 1
ATOM 1475 N N . GLU A 1 182 ? 10.501 -8.380 -6.115 1.00 84.12 182 GLU A N 1
ATOM 1476 C CA . GLU A 1 182 ? 10.976 -8.047 -4.770 1.00 84.12 182 GLU A CA 1
ATOM 1477 C C . GLU A 1 182 ? 10.788 -6.554 -4.454 1.00 84.12 182 GLU A C 1
ATOM 1479 O O . GLU A 1 182 ? 10.930 -5.684 -5.323 1.00 84.12 182 GLU A O 1
ATOM 1484 N N . SER A 1 183 ? 10.574 -6.237 -3.174 1.00 85.19 183 SER A N 1
ATOM 1485 C CA . SER A 1 183 ? 10.355 -4.869 -2.670 1.00 85.19 183 SER A CA 1
ATOM 1486 C C . SER A 1 183 ? 11.401 -3.848 -3.139 1.00 85.19 183 SER A C 1
ATOM 1488 O O . SER A 1 183 ? 11.027 -2.760 -3.565 1.00 85.19 183 SER A O 1
ATOM 1490 N N . ARG A 1 184 ? 12.695 -4.198 -3.158 1.00 85.12 184 ARG A N 1
ATOM 1491 C CA . ARG A 1 184 ? 13.780 -3.321 -3.650 1.00 85.12 184 ARG A CA 1
ATOM 1492 C C . ARG A 1 184 ? 13.623 -2.909 -5.114 1.00 85.12 184 ARG A C 1
ATOM 1494 O O . ARG A 1 184 ? 13.959 -1.783 -5.482 1.00 85.12 184 ARG A O 1
ATOM 1501 N N . HIS A 1 185 ? 13.118 -3.806 -5.959 1.00 87.94 185 HIS A N 1
ATOM 1502 C CA . HIS A 1 185 ? 12.891 -3.510 -7.374 1.00 87.94 185 HIS A CA 1
ATOM 1503 C C . HIS A 1 185 ? 11.686 -2.589 -7.539 1.00 87.94 185 HIS A C 1
ATOM 1505 O O . HIS A 1 185 ? 11.739 -1.651 -8.334 1.00 87.94 185 HIS A O 1
ATOM 1511 N N . VAL A 1 186 ? 10.645 -2.810 -6.736 1.00 92.06 186 VAL A N 1
ATOM 1512 C CA . VAL A 1 186 ? 9.454 -1.957 -6.720 1.00 92.06 186 VAL A CA 1
ATOM 1513 C C . VAL A 1 186 ? 9.765 -0.571 -6.152 1.00 92.06 186 VAL A C 1
ATOM 1515 O O . VAL A 1 186 ? 9.334 0.419 -6.734 1.00 92.06 186 VAL A O 1
ATOM 1518 N N . SER A 1 187 ? 10.594 -0.451 -5.111 1.00 93.12 187 SER A N 1
ATOM 1519 C CA . SER A 1 187 ? 11.071 0.850 -4.618 1.00 93.12 187 SER A CA 1
ATOM 1520 C C . SER A 1 187 ? 11.735 1.675 -5.723 1.00 93.12 187 SER A C 1
ATOM 1522 O O . SER A 1 187 ? 11.410 2.852 -5.898 1.00 93.12 187 SER A O 1
ATOM 1524 N N . LYS A 1 188 ? 12.637 1.060 -6.503 1.00 93.06 188 LYS A N 1
ATOM 1525 C CA . LYS A 1 188 ? 13.293 1.724 -7.641 1.00 93.06 188 LYS A CA 1
ATOM 1526 C C . LYS A 1 188 ? 12.296 2.091 -8.738 1.00 93.06 188 LYS A C 1
ATOM 1528 O O . LYS A 1 188 ? 12.362 3.204 -9.248 1.00 93.06 188 LYS A O 1
ATOM 1533 N N . LEU A 1 189 ? 11.356 1.202 -9.062 1.00 95.25 189 LEU A N 1
ATOM 1534 C CA . LEU A 1 189 ? 10.292 1.480 -10.030 1.00 95.25 189 LEU A CA 1
ATOM 1535 C C . LEU A 1 189 ? 9.466 2.708 -9.610 1.00 95.25 189 LEU A C 1
ATOM 1537 O O . LEU A 1 189 ? 9.230 3.606 -10.419 1.00 95.25 189 LEU A O 1
ATOM 1541 N N . ILE A 1 190 ? 9.077 2.788 -8.333 1.00 96.06 190 ILE A N 1
ATOM 1542 C CA . ILE A 1 190 ? 8.328 3.928 -7.796 1.00 96.06 190 ILE A CA 1
ATOM 1543 C C . ILE A 1 190 ? 9.139 5.218 -7.931 1.00 96.06 190 ILE A C 1
ATOM 1545 O O . ILE A 1 190 ? 8.624 6.214 -8.438 1.00 96.06 190 ILE A O 1
ATOM 1549 N N . ASP A 1 191 ? 10.397 5.213 -7.485 1.00 95.44 191 ASP A N 1
ATOM 1550 C CA . ASP A 1 191 ? 11.214 6.428 -7.426 1.00 95.44 191 ASP A CA 1
ATOM 1551 C C . ASP A 1 191 ? 11.624 6.950 -8.804 1.00 95.44 191 ASP A C 1
ATOM 1553 O O . ASP A 1 191 ? 11.604 8.159 -9.036 1.00 95.44 191 ASP A O 1
ATOM 1557 N N . LEU A 1 192 ? 11.989 6.039 -9.708 1.00 94.88 192 LEU A N 1
ATOM 1558 C CA . LEU A 1 192 ? 12.586 6.375 -10.997 1.00 94.88 192 LEU A CA 1
ATOM 1559 C C . LEU A 1 192 ? 11.561 6.473 -12.127 1.00 94.88 192 LEU A C 1
ATOM 1561 O O . LEU A 1 192 ? 11.811 7.199 -13.079 1.00 94.88 192 LEU A O 1
ATOM 1565 N N . VAL A 1 193 ? 10.411 5.796 -12.033 1.00 94.19 193 VAL A N 1
ATOM 1566 C CA . VAL A 1 193 ? 9.400 5.774 -13.106 1.00 94.19 193 VAL A CA 1
ATOM 1567 C C . VAL A 1 193 ? 8.091 6.400 -12.643 1.00 94.19 193 VAL A C 1
ATOM 1569 O O . VAL A 1 193 ? 7.674 7.425 -13.181 1.00 94.19 193 VAL A O 1
ATOM 1572 N N . ILE A 1 194 ? 7.448 5.830 -11.620 1.00 94.25 194 ILE A N 1
ATOM 1573 C CA . ILE A 1 194 ? 6.078 6.215 -11.240 1.00 94.25 194 ILE A CA 1
ATOM 1574 C C . ILE A 1 194 ? 6.021 7.659 -10.736 1.00 94.25 194 ILE A C 1
ATOM 1576 O O . ILE A 1 194 ? 5.148 8.423 -11.145 1.00 94.25 194 ILE A O 1
ATOM 1580 N N . ILE A 1 195 ? 6.956 8.066 -9.875 1.00 93.69 195 ILE A N 1
ATOM 1581 C CA . ILE A 1 195 ? 7.005 9.433 -9.348 1.00 93.69 195 ILE A CA 1
ATOM 1582 C C . ILE A 1 195 ? 7.212 10.463 -10.470 1.00 93.69 195 ILE A C 1
ATOM 1584 O O . ILE A 1 195 ? 6.417 11.406 -10.536 1.00 93.69 195 ILE A O 1
ATOM 1588 N N . PRO A 1 196 ? 8.216 10.327 -11.360 1.00 91.94 196 PRO A N 1
ATOM 1589 C CA . PRO A 1 196 ? 8.354 11.218 -12.508 1.00 91.94 196 PRO A CA 1
ATOM 1590 C C . PRO A 1 196 ? 7.110 11.250 -13.396 1.00 91.94 196 PRO A C 1
ATOM 1592 O O . PRO A 1 196 ? 6.634 12.341 -13.710 1.00 91.94 196 PRO A O 1
ATOM 1595 N N . LEU A 1 197 ? 6.525 10.092 -13.721 1.00 90.81 197 LEU A N 1
ATOM 1596 C CA . LEU A 1 197 ? 5.287 10.027 -14.501 1.00 90.81 197 LEU A CA 1
ATOM 1597 C C . LEU A 1 197 ? 4.173 10.840 -13.838 1.00 90.81 197 LEU A C 1
ATOM 1599 O O . LEU A 1 197 ? 3.603 11.716 -14.476 1.00 90.81 197 LEU A O 1
ATOM 1603 N N . MET A 1 198 ? 3.898 10.627 -12.551 1.00 89.56 198 MET A N 1
ATOM 1604 C CA . MET A 1 198 ? 2.828 11.348 -11.848 1.00 89.56 198 MET A CA 1
ATOM 1605 C C . MET A 1 198 ? 3.104 12.847 -11.728 1.00 89.56 198 MET A C 1
ATOM 1607 O O . MET A 1 198 ? 2.186 13.657 -11.833 1.00 89.56 198 MET A O 1
ATOM 1611 N N . LYS A 1 199 ? 4.366 13.230 -11.527 1.00 88.00 199 LYS A N 1
ATOM 1612 C CA . LYS A 1 199 ? 4.759 14.628 -11.337 1.00 88.00 199 LYS A CA 1
ATOM 1613 C C . LYS A 1 199 ? 4.667 15.450 -12.623 1.00 88.00 199 LYS A C 1
ATOM 1615 O O . LYS A 1 199 ? 4.300 16.624 -12.558 1.00 88.00 199 LYS A O 1
ATOM 1620 N N . TYR A 1 200 ? 5.036 14.861 -13.758 1.00 86.62 200 TYR A N 1
ATOM 1621 C CA . TYR A 1 200 ? 5.155 15.565 -15.038 1.00 86.62 200 TYR A CA 1
ATOM 1622 C C . TYR A 1 200 ? 4.022 15.244 -16.026 1.00 86.62 200 TYR A C 1
ATOM 1624 O O . TYR A 1 200 ? 3.914 15.908 -17.057 1.00 86.62 200 TYR A O 1
ATOM 1632 N N . CYS A 1 201 ? 3.140 14.285 -15.715 1.00 86.06 201 CYS A N 1
ATOM 1633 C CA . CYS A 1 201 ? 2.025 13.929 -16.588 1.00 86.06 201 CYS A CA 1
ATOM 1634 C C . CYS A 1 201 ? 1.093 15.132 -16.842 1.00 86.06 201 CYS A C 1
ATOM 1636 O O . CYS A 1 201 ? 0.613 15.773 -15.898 1.00 86.06 201 CYS A O 1
ATOM 1638 N N . PRO A 1 202 ? 0.741 15.408 -18.112 1.00 83.81 202 PRO A N 1
ATOM 1639 C CA . PRO A 1 202 ? -0.270 16.398 -18.452 1.00 83.81 202 PRO A CA 1
ATOM 1640 C C . PRO A 1 202 ? -1.611 16.102 -17.766 1.00 83.81 202 PRO A C 1
ATOM 1642 O O . PRO A 1 202 ? -2.097 14.969 -17.781 1.00 83.81 202 PRO A O 1
ATOM 1645 N N . SER A 1 203 ? -2.269 17.137 -17.235 1.00 79.56 203 SER A N 1
ATOM 1646 C CA . SER A 1 203 ? -3.522 16.995 -16.470 1.00 79.56 203 SER A CA 1
ATOM 1647 C C . SER A 1 203 ? -4.653 16.309 -17.247 1.00 79.56 203 SER A C 1
ATOM 1649 O O . SER A 1 203 ? -5.495 15.650 -16.644 1.00 79.56 203 SER A O 1
ATOM 1651 N N . LYS A 1 204 ? -4.656 16.419 -18.584 1.00 80.50 204 LYS A N 1
ATOM 1652 C CA . LYS A 1 204 ? -5.633 15.762 -19.470 1.00 80.50 204 LYS A CA 1
ATOM 1653 C C . LYS A 1 204 ? -5.488 14.237 -19.530 1.00 80.50 204 LYS A C 1
ATOM 1655 O O . LYS A 1 204 ? -6.469 13.559 -19.800 1.00 80.50 204 LYS A O 1
ATOM 1660 N N . ARG A 1 205 ? -4.280 13.707 -19.316 1.00 80.06 205 ARG A N 1
ATOM 1661 C CA . ARG A 1 205 ? -3.966 12.266 -19.374 1.00 80.06 205 ARG A CA 1
ATOM 1662 C C . ARG A 1 205 ? -3.786 11.648 -17.990 1.00 80.06 205 ARG A C 1
ATOM 1664 O O . ARG A 1 205 ? -3.811 10.432 -17.861 1.00 80.06 205 ARG A O 1
ATOM 1671 N N . LEU A 1 206 ? -3.634 12.471 -16.953 1.00 83.38 206 LEU A N 1
ATOM 1672 C CA . LEU A 1 206 ? -3.322 12.019 -15.598 1.00 83.38 206 LEU A CA 1
ATOM 1673 C C . LEU A 1 206 ? -4.316 10.978 -15.062 1.00 83.38 206 LEU A C 1
ATOM 1675 O O . LEU A 1 206 ? -3.890 10.012 -14.442 1.00 83.38 206 LEU A O 1
ATOM 1679 N N . GLY A 1 207 ? -5.614 11.127 -15.350 1.00 82.31 207 GLY A N 1
ATOM 1680 C CA . GLY A 1 207 ? -6.625 10.146 -14.941 1.00 82.31 207 GLY A CA 1
ATOM 1681 C C . GLY A 1 207 ? -6.369 8.744 -15.506 1.00 82.31 207 GLY A C 1
ATOM 1682 O O . GLY A 1 207 ? -6.428 7.766 -14.770 1.00 82.31 207 GLY A O 1
ATOM 1683 N N . GLU A 1 208 ? -5.996 8.645 -16.782 1.00 85.69 208 GLU A N 1
ATOM 1684 C CA . GLU A 1 208 ? -5.690 7.370 -17.442 1.00 85.69 208 GLU A CA 1
ATOM 1685 C C . GLU A 1 208 ? -4.479 6.676 -16.807 1.00 85.69 208 GLU A C 1
ATOM 1687 O O . GLU A 1 208 ? -4.533 5.490 -16.482 1.00 85.69 208 GLU A O 1
ATOM 1692 N N . TRP A 1 209 ? -3.400 7.429 -16.578 1.00 88.31 209 TRP A N 1
ATOM 1693 C CA . TRP A 1 209 ? -2.196 6.902 -15.940 1.00 88.31 209 TRP A CA 1
ATOM 1694 C C . TRP A 1 209 ? -2.440 6.485 -14.489 1.00 88.31 209 TRP A C 1
ATOM 1696 O O . TRP A 1 209 ? -1.927 5.453 -14.059 1.00 88.31 209 TRP A O 1
ATOM 1706 N N . ILE A 1 210 ? -3.250 7.250 -13.749 1.00 86.12 210 ILE A N 1
ATOM 1707 C CA . ILE A 1 210 ? -3.666 6.892 -12.391 1.00 86.12 210 ILE A CA 1
ATOM 1708 C C . ILE A 1 210 ? -4.348 5.527 -12.397 1.00 86.12 210 ILE A C 1
ATOM 1710 O O . ILE A 1 210 ? -3.933 4.658 -11.639 1.00 86.12 210 ILE A O 1
ATOM 1714 N N . LEU A 1 211 ? -5.347 5.319 -13.258 1.00 86.12 211 LEU A N 1
ATOM 1715 C CA . LEU A 1 211 ? -6.133 4.083 -13.273 1.00 86.12 211 LEU A CA 1
ATOM 1716 C C . LEU A 1 211 ? -5.324 2.850 -13.676 1.00 86.12 211 LEU A C 1
ATOM 1718 O O . LEU A 1 211 ? -5.574 1.767 -13.155 1.00 86.12 211 LEU A O 1
ATOM 1722 N N . LYS A 1 212 ? -4.365 3.002 -14.593 1.00 89.00 212 LYS A N 1
ATOM 1723 C CA . LYS A 1 212 ? -3.538 1.882 -15.058 1.00 89.00 212 LYS A CA 1
ATOM 1724 C C . LYS A 1 212 ? -2.438 1.514 -14.062 1.00 89.00 212 LYS A C 1
ATOM 1726 O O . LYS A 1 212 ? -2.199 0.334 -13.829 1.00 89.00 212 LYS A O 1
ATOM 1731 N N . LEU A 1 213 ? -1.790 2.509 -13.449 1.00 90.56 213 LEU A N 1
ATOM 1732 C CA . LEU A 1 213 ? -0.592 2.276 -12.637 1.00 90.56 213 LEU A CA 1
ATOM 1733 C C . LEU A 1 213 ? -0.859 2.180 -11.136 1.00 90.56 213 LEU A C 1
ATOM 1735 O O . LEU A 1 213 ? -0.265 1.340 -10.465 1.00 90.56 213 LEU A O 1
ATOM 1739 N N . LEU A 1 214 ? -1.704 3.053 -10.582 1.00 90.50 214 LEU A N 1
ATOM 1740 C CA . LEU A 1 214 ? -1.798 3.201 -9.129 1.00 90.50 214 LEU A CA 1
ATOM 1741 C C . LEU A 1 214 ? -2.569 2.073 -8.434 1.00 90.50 214 LEU A C 1
ATOM 1743 O O . LEU A 1 214 ? -2.056 1.604 -7.422 1.00 90.50 214 LEU A O 1
ATOM 1747 N N . PRO A 1 215 ? -3.731 1.591 -8.926 1.00 89.06 215 PRO A N 1
ATOM 1748 C CA . PRO A 1 215 ? -4.436 0.488 -8.281 1.00 89.06 215 PRO A CA 1
ATOM 1749 C C . PRO A 1 215 ? -3.582 -0.773 -8.079 1.00 89.06 215 PRO A C 1
ATOM 1751 O O . PRO A 1 215 ? -3.467 -1.217 -6.937 1.00 89.06 215 PRO A O 1
ATOM 1754 N N . PRO A 1 216 ? -2.941 -1.359 -9.114 1.00 89.88 216 PRO A N 1
ATOM 1755 C CA . PRO A 1 216 ? -2.132 -2.562 -8.916 1.00 89.88 216 PRO A CA 1
ATOM 1756 C C . PRO A 1 216 ? -0.917 -2.295 -8.019 1.00 89.88 216 PRO A C 1
ATOM 1758 O O . PRO A 1 216 ? -0.595 -3.120 -7.164 1.00 89.88 216 PRO A O 1
ATOM 1761 N N . LEU A 1 217 ? -0.290 -1.120 -8.154 1.00 92.12 217 LEU A N 1
ATOM 1762 C CA . LEU A 1 217 ? 0.843 -0.717 -7.327 1.00 92.12 217 LEU A CA 1
ATOM 1763 C C . LEU A 1 217 ? 0.479 -0.609 -5.847 1.00 92.12 217 LEU A C 1
ATOM 1765 O O . LEU A 1 217 ? 1.176 -1.166 -5.002 1.00 92.12 217 LEU A O 1
ATOM 1769 N N . PHE A 1 218 ? -0.601 0.099 -5.518 1.00 90.44 218 PHE A N 1
ATOM 1770 C CA . PHE A 1 218 ? -1.007 0.272 -4.130 1.00 90.44 218 PHE A CA 1
ATOM 1771 C C . PHE A 1 218 ? -1.529 -1.019 -3.520 1.00 90.44 218 PHE A C 1
ATOM 1773 O O . PHE A 1 218 ? -1.219 -1.258 -2.363 1.00 90.44 218 PHE A O 1
ATOM 1780 N N . ILE A 1 219 ? -2.215 -1.884 -4.274 1.00 86.69 219 ILE A N 1
ATOM 1781 C CA . ILE A 1 219 ? -2.599 -3.216 -3.779 1.00 86.69 219 ILE A CA 1
ATOM 1782 C C . ILE A 1 219 ? -1.356 -4.010 -3.360 1.00 86.69 219 ILE A C 1
ATOM 1784 O O . ILE A 1 219 ? -1.309 -4.540 -2.252 1.00 86.69 219 ILE A O 1
ATOM 1788 N N . TYR A 1 220 ? -0.328 -4.042 -4.212 1.00 88.94 220 TYR A N 1
ATOM 1789 C CA . TYR A 1 220 ? 0.939 -4.703 -3.901 1.00 88.94 220 TYR A CA 1
ATOM 1790 C C . TYR A 1 220 ? 1.637 -4.067 -2.686 1.00 88.94 220 TYR A C 1
ATOM 1792 O O . TYR A 1 220 ? 2.034 -4.758 -1.747 1.00 88.94 220 TYR A O 1
ATOM 1800 N N . CYS A 1 221 ? 1.769 -2.737 -2.665 1.00 90.88 221 CYS A N 1
ATOM 1801 C CA . CYS A 1 221 ? 2.428 -2.037 -1.566 1.00 90.88 221 CYS A CA 1
ATOM 1802 C C . CYS A 1 221 ? 1.674 -2.193 -0.243 1.00 90.88 221 CYS A C 1
ATOM 1804 O O . CYS A 1 221 ? 2.311 -2.340 0.796 1.00 90.88 221 CYS A O 1
ATOM 1806 N N . GLU A 1 222 ? 0.344 -2.158 -0.256 1.00 88.25 222 GLU A N 1
ATOM 1807 C CA . GLU A 1 222 ? -0.476 -2.346 0.936 1.00 88.25 222 GLU A CA 1
ATOM 1808 C C . GLU A 1 222 ? -0.304 -3.742 1.518 1.00 88.25 222 GLU A C 1
ATOM 1810 O O . GLU A 1 222 ? -0.142 -3.841 2.732 1.00 88.25 222 GLU A O 1
ATOM 1815 N N . ASP A 1 223 ? -0.284 -4.790 0.693 1.00 85.00 223 ASP A N 1
ATOM 1816 C CA . ASP A 1 223 ? -0.096 -6.165 1.166 1.00 85.00 223 ASP A CA 1
ATOM 1817 C C . ASP A 1 223 ? 1.243 -6.322 1.909 1.00 85.00 223 ASP A C 1
ATOM 1819 O O . ASP A 1 223 ? 1.293 -6.719 3.080 1.00 85.00 223 ASP A O 1
ATOM 1823 N N . ILE A 1 224 ? 2.330 -5.863 1.281 1.00 87.81 224 ILE A N 1
ATOM 1824 C CA . ILE A 1 224 ? 3.677 -5.933 1.859 1.00 87.81 224 ILE A CA 1
ATOM 1825 C C . ILE A 1 224 ? 3.796 -5.059 3.099 1.00 87.81 224 ILE A C 1
ATOM 1827 O O . ILE A 1 224 ? 4.237 -5.525 4.152 1.00 87.81 224 ILE A O 1
ATOM 1831 N N . LEU A 1 225 ? 3.441 -3.777 2.988 1.00 91.25 225 LEU A N 1
ATOM 1832 C CA . LEU A 1 225 ? 3.649 -2.813 4.063 1.00 91.25 225 LEU A CA 1
ATOM 1833 C C . LEU A 1 225 ? 2.749 -3.125 5.257 1.00 91.25 225 LEU A C 1
ATOM 1835 O O . LEU A 1 225 ? 3.211 -3.007 6.391 1.00 91.25 225 LEU A O 1
ATOM 1839 N N . CYS A 1 226 ? 1.508 -3.579 5.041 1.00 87.62 226 CYS A N 1
ATOM 1840 C CA . CYS A 1 226 ? 0.636 -3.994 6.138 1.00 87.62 226 CYS A CA 1
ATOM 1841 C C . CYS A 1 226 ? 1.238 -5.156 6.922 1.00 87.62 226 CYS A C 1
ATOM 1843 O O . CYS A 1 226 ? 1.364 -5.041 8.142 1.00 87.62 226 CYS A O 1
ATOM 1845 N N . GLY A 1 227 ? 1.638 -6.236 6.247 1.00 86.19 227 GLY A N 1
ATOM 1846 C CA . GLY A 1 227 ? 2.221 -7.401 6.910 1.00 86.19 227 GLY A CA 1
ATOM 1847 C C . GLY A 1 227 ? 3.559 -7.088 7.583 1.00 86.19 227 GLY A C 1
ATOM 1848 O O . GLY A 1 227 ? 3.762 -7.409 8.758 1.00 86.19 227 GLY A O 1
ATOM 1849 N N . ALA A 1 228 ? 4.458 -6.412 6.864 1.00 90.56 228 ALA A N 1
ATOM 1850 C CA . ALA A 1 228 ? 5.811 -6.121 7.324 1.00 90.56 228 ALA A CA 1
ATOM 1851 C C . ALA A 1 228 ? 5.835 -5.139 8.503 1.00 90.56 228 ALA A C 1
ATOM 1853 O O . ALA A 1 228 ? 6.512 -5.403 9.501 1.00 90.56 228 ALA A O 1
ATOM 1854 N N . TRP A 1 229 ? 5.073 -4.039 8.447 1.00 92.25 229 TRP A N 1
ATOM 1855 C CA . TRP A 1 229 ? 4.992 -3.110 9.578 1.00 92.25 229 TRP A CA 1
ATOM 1856 C C . TRP A 1 229 ? 4.283 -3.730 10.773 1.00 92.25 229 TRP A C 1
ATOM 1858 O O . TRP A 1 229 ? 4.767 -3.574 11.892 1.00 92.25 229 TRP A O 1
ATOM 1868 N N . PHE A 1 230 ? 3.198 -4.481 10.564 1.00 88.44 230 PHE A N 1
ATOM 1869 C CA . PHE A 1 230 ? 2.509 -5.163 11.659 1.00 88.44 230 PHE A CA 1
ATOM 1870 C C . PHE A 1 230 ? 3.439 -6.133 12.402 1.00 88.44 230 PHE A C 1
ATOM 1872 O O . PHE A 1 230 ? 3.519 -6.104 13.634 1.00 88.44 230 PHE A O 1
ATOM 1879 N N . ASN A 1 231 ? 4.187 -6.959 11.667 1.00 88.50 231 ASN A N 1
ATOM 1880 C CA . ASN A 1 231 ? 5.166 -7.867 12.257 1.00 88.50 231 ASN A CA 1
ATOM 1881 C C . ASN A 1 231 ? 6.313 -7.099 12.931 1.00 88.50 231 ASN A C 1
ATOM 1883 O O . ASN A 1 231 ? 6.717 -7.457 14.038 1.00 88.50 231 ASN A O 1
ATOM 1887 N N . LEU A 1 232 ? 6.823 -6.022 12.326 1.00 90.88 232 LEU A N 1
ATOM 1888 C CA . LEU A 1 232 ? 7.914 -5.253 12.923 1.00 90.88 232 LEU A CA 1
ATOM 1889 C C . LEU A 1 232 ? 7.494 -4.584 14.238 1.00 90.88 232 LEU A C 1
ATOM 1891 O O . LEU A 1 232 ? 8.250 -4.651 15.209 1.00 90.88 232 LEU A O 1
ATOM 1895 N N . LEU A 1 233 ? 6.297 -3.993 14.266 1.00 89.88 233 LEU A N 1
ATOM 1896 C CA . LEU A 1 233 ? 5.720 -3.313 15.425 1.00 89.88 233 LEU A CA 1
ATOM 1897 C C . LEU A 1 233 ? 5.471 -4.281 16.589 1.00 89.88 233 LEU A C 1
ATOM 1899 O O . LEU A 1 233 ? 5.794 -3.956 17.731 1.00 89.88 233 LEU A O 1
ATOM 1903 N N . ASN A 1 234 ? 4.932 -5.472 16.305 1.00 85.25 234 ASN A N 1
ATOM 1904 C CA . ASN A 1 234 ? 4.449 -6.385 17.347 1.00 85.25 234 ASN A CA 1
ATOM 1905 C C . ASN A 1 234 ? 5.403 -7.546 17.659 1.00 85.25 234 ASN A C 1
ATOM 1907 O O . ASN A 1 234 ? 5.543 -7.932 18.814 1.00 85.25 234 ASN A O 1
ATOM 1911 N N . LYS A 1 235 ? 6.087 -8.094 16.650 1.00 83.62 235 LYS A N 1
ATOM 1912 C CA . LYS A 1 235 ? 6.994 -9.254 16.772 1.00 83.62 235 LYS A CA 1
ATOM 1913 C C . LYS A 1 235 ? 8.473 -8.864 16.701 1.00 83.62 235 LYS A C 1
ATOM 1915 O O . LYS A 1 235 ? 9.355 -9.701 16.873 1.00 83.62 235 LYS A O 1
ATOM 1920 N N . GLY A 1 236 ? 8.779 -7.595 16.418 1.00 82.06 236 GLY A N 1
ATOM 1921 C CA . GLY A 1 236 ? 10.145 -7.077 16.413 1.00 82.06 236 GLY A CA 1
ATOM 1922 C C . GLY A 1 236 ? 10.983 -7.464 15.190 1.00 82.06 236 GLY A C 1
ATOM 1923 O O . GLY A 1 236 ? 12.202 -7.250 15.220 1.00 82.06 236 GLY A O 1
ATOM 1924 N N . ARG A 1 237 ? 10.376 -7.987 14.118 1.00 82.00 237 ARG A N 1
ATOM 1925 C CA . ARG A 1 237 ? 10.996 -8.262 12.806 1.00 82.00 237 ARG A CA 1
ATOM 1926 C C . ARG A 1 237 ? 9.948 -8.066 11.708 1.00 82.00 237 ARG A C 1
ATOM 1928 O O . ARG A 1 237 ? 8.807 -8.435 11.932 1.00 82.00 237 ARG A O 1
ATOM 1935 N N . ALA A 1 238 ? 10.327 -7.527 10.550 1.00 78.94 238 ALA A N 1
ATOM 1936 C CA . ALA A 1 238 ? 9.410 -7.359 9.419 1.00 78.94 238 ALA A CA 1
ATOM 1937 C C . ALA A 1 238 ? 8.980 -8.715 8.824 1.00 78.94 238 ALA A C 1
ATOM 1939 O O . ALA A 1 238 ? 7.790 -8.956 8.637 1.00 78.94 238 ALA A O 1
ATOM 1940 N N . GLY A 1 239 ? 9.948 -9.623 8.627 1.00 67.25 239 GLY A N 1
ATOM 1941 C CA . GLY A 1 239 ? 9.732 -11.062 8.463 1.00 67.25 239 GLY A CA 1
ATOM 1942 C C . GLY A 1 239 ? 8.765 -11.460 7.345 1.00 67.25 239 GLY A C 1
ATOM 1943 O O . GLY A 1 239 ? 7.657 -11.886 7.649 1.00 67.25 239 GLY A O 1
ATOM 1944 N N . TYR A 1 240 ? 9.218 -11.383 6.086 1.00 63.81 240 TYR A N 1
ATOM 1945 C CA . TYR A 1 240 ? 8.571 -11.980 4.905 1.00 63.81 240 TYR A CA 1
ATOM 1946 C C . TYR A 1 240 ? 9.626 -12.313 3.822 1.00 63.81 240 TYR A C 1
ATOM 1948 O O . TYR A 1 240 ? 9.967 -11.439 3.022 1.00 63.81 240 TYR A O 1
ATOM 1956 N N . PRO A 1 241 ? 10.152 -13.556 3.762 1.00 57.75 241 PRO A N 1
ATOM 1957 C CA . PRO A 1 241 ? 11.109 -13.964 2.722 1.00 57.75 241 PRO A CA 1
ATOM 1958 C C . PRO A 1 241 ? 10.549 -13.797 1.306 1.00 57.75 241 PRO A C 1
ATOM 1960 O O . PRO A 1 241 ? 11.282 -13.444 0.390 1.00 57.75 241 PRO A O 1
ATOM 1963 N N . TYR A 1 242 ? 9.234 -13.980 1.155 1.00 60.69 242 TYR A N 1
ATOM 1964 C CA . TYR A 1 242 ? 8.529 -13.869 -0.121 1.00 60.69 242 TYR A CA 1
ATOM 1965 C C . TYR A 1 242 ? 8.677 -12.480 -0.778 1.00 60.69 242 TYR A C 1
ATOM 1967 O O . TYR A 1 242 ? 8.750 -12.390 -1.995 1.00 60.69 242 TYR A O 1
ATOM 1975 N N . TYR A 1 243 ? 8.812 -11.402 0.011 1.00 65.06 243 TYR A N 1
ATOM 1976 C CA . TYR A 1 243 ? 8.855 -10.020 -0.501 1.00 65.06 243 TYR A CA 1
ATOM 1977 C C . TYR A 1 243 ? 10.214 -9.320 -0.365 1.00 65.06 243 TYR A C 1
ATOM 1979 O O . TYR A 1 243 ? 10.521 -8.378 -1.107 1.00 65.06 243 TYR A O 1
ATOM 1987 N N . PHE A 1 244 ? 11.034 -9.750 0.596 1.00 68.50 244 PHE A N 1
ATOM 1988 C CA . PHE A 1 244 ? 12.379 -9.209 0.821 1.00 68.50 244 PHE A CA 1
ATOM 1989 C C . PHE A 1 244 ? 13.489 -10.096 0.240 1.00 68.50 244 PHE A C 1
ATOM 1991 O O . PHE A 1 244 ? 14.645 -9.680 0.233 1.00 68.50 244 PHE A O 1
ATOM 1998 N N . GLY A 1 245 ? 13.144 -11.279 -0.275 1.00 65.44 245 GLY A N 1
ATOM 1999 C CA . GLY A 1 245 ? 14.094 -12.276 -0.757 1.00 65.44 245 GLY A CA 1
ATOM 2000 C C . GLY A 1 245 ? 14.699 -13.118 0.371 1.00 65.44 245 GLY A C 1
ATOM 2001 O O . GLY A 1 245 ? 14.489 -12.876 1.566 1.00 65.44 245 GLY A O 1
ATOM 2002 N N . TYR A 1 246 ? 15.477 -14.132 -0.011 1.00 63.81 246 TYR A N 1
ATOM 2003 C CA . TYR A 1 246 ? 16.206 -14.984 0.928 1.00 63.81 246 TYR A CA 1
ATOM 2004 C C . TYR A 1 246 ? 17.532 -14.320 1.308 1.00 63.81 246 TYR A C 1
ATOM 2006 O O . TYR A 1 246 ? 18.580 -14.604 0.736 1.00 63.81 246 TYR A O 1
ATOM 2014 N N . LEU A 1 247 ? 17.487 -13.422 2.291 1.00 64.44 247 LEU A N 1
ATOM 2015 C CA . LEU A 1 247 ? 18.666 -12.675 2.732 1.00 64.44 247 LEU A CA 1
ATOM 2016 C C . LEU A 1 247 ? 19.692 -13.600 3.419 1.00 64.44 247 LEU A C 1
ATOM 2018 O O . LEU A 1 247 ? 19.401 -14.179 4.470 1.00 64.44 247 LEU A O 1
ATOM 2022 N N . ARG A 1 248 ? 20.901 -13.728 2.851 1.00 56.09 248 ARG A N 1
ATOM 2023 C CA . ARG A 1 248 ? 22.042 -14.422 3.482 1.00 56.09 248 ARG A CA 1
ATOM 2024 C C . ARG A 1 248 ? 22.789 -13.527 4.475 1.00 56.09 248 ARG A C 1
ATOM 2026 O O . ARG A 1 248 ? 22.746 -12.305 4.415 1.00 56.09 248 ARG A O 1
ATOM 2033 N N . GLY A 1 249 ? 23.512 -14.171 5.390 1.00 61.28 249 GLY A N 1
ATOM 2034 C CA . GLY A 1 249 ? 24.346 -13.527 6.404 1.00 61.28 249 GLY A CA 1
ATOM 2035 C C . GLY A 1 249 ? 23.933 -13.913 7.821 1.00 61.28 249 GLY A C 1
ATOM 2036 O O . GLY A 1 249 ? 23.091 -14.785 8.034 1.00 61.28 249 GLY A O 1
ATOM 2037 N N . SER A 1 250 ? 24.536 -13.265 8.816 1.00 68.75 250 SER A N 1
ATOM 2038 C CA . SER A 1 250 ? 24.105 -13.435 10.205 1.00 68.75 250 SER A CA 1
ATOM 2039 C C . SER A 1 250 ? 22.630 -13.038 10.364 1.00 68.75 250 SER A C 1
ATOM 2041 O O . SER A 1 250 ? 22.145 -12.118 9.704 1.00 68.75 250 SER A O 1
ATOM 2043 N N . GLN A 1 251 ? 21.918 -13.648 11.315 1.00 72.31 251 GLN A N 1
ATOM 2044 C CA . GLN A 1 251 ? 20.533 -13.264 11.625 1.00 72.31 251 GLN A CA 1
ATOM 2045 C C . GLN A 1 251 ? 20.390 -11.750 11.897 1.00 72.31 251 GLN A C 1
ATOM 2047 O O . GLN A 1 251 ? 19.357 -11.149 11.604 1.00 72.31 251 GLN A O 1
ATOM 2052 N N . ARG A 1 252 ? 21.447 -11.115 12.424 1.00 73.62 252 ARG A N 1
ATOM 2053 C CA . ARG A 1 252 ? 21.505 -9.675 12.693 1.00 73.62 252 ARG A CA 1
ATOM 2054 C C . ARG A 1 252 ? 21.619 -8.830 11.421 1.00 73.62 252 ARG A C 1
ATOM 2056 O O . ARG A 1 252 ? 20.953 -7.801 11.343 1.00 73.62 252 ARG A O 1
ATOM 2063 N N . SER A 1 253 ? 22.443 -9.232 10.453 1.00 75.62 253 SER A N 1
ATOM 2064 C CA . SER A 1 253 ? 22.612 -8.500 9.188 1.00 75.62 253 SER A CA 1
ATOM 2065 C C . SER A 1 253 ? 21.369 -8.622 8.311 1.00 75.62 253 SER A C 1
ATOM 2067 O O . SER A 1 253 ? 20.851 -7.599 7.873 1.00 75.62 253 SER A O 1
ATOM 2069 N N . ALA A 1 254 ? 20.807 -9.828 8.185 1.00 74.56 254 ALA A N 1
ATOM 2070 C CA . ALA A 1 254 ? 19.550 -10.050 7.468 1.00 74.56 254 ALA A CA 1
ATOM 2071 C C . ALA A 1 254 ? 18.408 -9.204 8.057 1.00 74.56 254 ALA A C 1
ATOM 2073 O O . ALA A 1 254 ? 17.718 -8.491 7.335 1.00 74.56 254 ALA A O 1
ATOM 2074 N N . LYS A 1 255 ? 18.264 -9.186 9.390 1.00 79.12 255 LYS A N 1
ATOM 2075 C CA . LYS A 1 255 ? 17.258 -8.358 10.072 1.00 79.12 255 LYS A CA 1
ATOM 2076 C C . LYS A 1 255 ? 17.443 -6.861 9.808 1.00 79.12 255 LYS A C 1
ATOM 2078 O O . LYS A 1 255 ? 16.460 -6.156 9.604 1.00 79.12 255 LYS A O 1
ATOM 2083 N N . LYS A 1 256 ? 18.685 -6.370 9.828 1.00 82.94 256 LYS A N 1
ATOM 2084 C CA . LYS A 1 256 ? 18.983 -4.959 9.550 1.00 82.94 256 LYS A CA 1
ATOM 2085 C C . LYS A 1 256 ? 18.626 -4.596 8.107 1.00 82.94 256 LYS A C 1
ATOM 2087 O O . LYS A 1 256 ? 18.066 -3.533 7.872 1.00 82.94 256 LYS A O 1
ATOM 2092 N N . LEU A 1 257 ? 18.921 -5.480 7.158 1.00 82.12 257 LEU A N 1
ATOM 2093 C CA . LEU A 1 257 ? 18.600 -5.269 5.752 1.00 82.12 257 LEU A CA 1
ATOM 2094 C C . LEU A 1 257 ? 17.084 -5.278 5.500 1.00 82.12 257 LEU A C 1
ATOM 2096 O O . LEU A 1 257 ? 16.598 -4.394 4.804 1.00 82.12 257 LEU A O 1
ATOM 2100 N N . GLU A 1 258 ? 16.321 -6.183 6.128 1.00 85.75 258 GLU A N 1
ATOM 2101 C CA . GLU A 1 258 ? 14.845 -6.153 6.091 1.00 85.75 258 GLU A CA 1
ATOM 2102 C C . GLU A 1 258 ? 14.288 -4.801 6.548 1.00 85.75 258 GLU A C 1
ATOM 2104 O O . GLU A 1 258 ? 13.395 -4.243 5.913 1.00 85.75 258 GLU A O 1
ATOM 2109 N N . GLU A 1 259 ? 14.819 -4.266 7.651 1.00 88.31 259 GLU A N 1
ATOM 2110 C CA . GLU A 1 259 ? 14.415 -2.962 8.184 1.00 88.31 259 GLU A CA 1
ATOM 2111 C C . GLU A 1 259 ? 14.746 -1.833 7.196 1.00 88.31 259 GLU A C 1
ATOM 2113 O O . GLU A 1 259 ? 13.883 -1.000 6.919 1.00 88.31 259 GLU A O 1
ATOM 2118 N N . CYS A 1 260 ? 15.941 -1.841 6.597 1.00 88.75 260 CYS A N 1
ATOM 2119 C CA . CYS A 1 260 ? 16.330 -0.874 5.568 1.00 88.75 260 CYS A CA 1
ATOM 2120 C C . CYS A 1 260 ? 15.412 -0.926 4.337 1.00 88.75 260 CYS A C 1
ATOM 2122 O O . CYS A 1 260 ? 14.973 0.122 3.865 1.00 88.75 260 CYS A O 1
ATOM 2124 N N . LEU A 1 261 ? 15.102 -2.125 3.834 1.00 88.81 261 LEU A N 1
ATOM 2125 C CA . LEU A 1 261 ? 14.233 -2.317 2.668 1.00 88.81 261 LEU A CA 1
ATOM 2126 C C . LEU A 1 261 ? 12.793 -1.876 2.952 1.00 88.81 261 LEU A C 1
ATOM 2128 O O . LEU A 1 261 ? 12.176 -1.207 2.122 1.00 88.81 261 LEU A O 1
ATOM 2132 N N . LEU A 1 262 ? 12.268 -2.194 4.140 1.00 92.19 262 LEU A N 1
ATOM 2133 C CA . LEU A 1 262 ? 10.944 -1.747 4.571 1.00 92.19 262 LEU A CA 1
ATOM 2134 C C . LEU A 1 262 ? 10.874 -0.217 4.669 1.00 92.19 262 LEU A C 1
ATOM 2136 O O . LEU A 1 262 ? 9.918 0.391 4.180 1.00 92.19 262 LEU A O 1
ATOM 2140 N N . LEU A 1 263 ? 11.882 0.412 5.282 1.00 92.88 263 LEU A N 1
ATOM 2141 C CA . LEU A 1 263 ? 11.970 1.868 5.385 1.00 92.88 263 LEU A CA 1
ATOM 2142 C C . LEU A 1 263 ? 12.058 2.521 4.002 1.00 92.88 263 LEU A C 1
ATOM 2144 O O . LEU A 1 263 ? 11.344 3.489 3.751 1.00 92.88 263 LEU A O 1
ATOM 2148 N N . ASP A 1 264 ? 12.887 1.988 3.103 1.00 93.06 264 ASP A N 1
ATOM 2149 C CA . ASP A 1 264 ? 13.034 2.515 1.746 1.00 93.06 264 ASP A CA 1
ATOM 2150 C C . ASP A 1 264 ? 11.713 2.458 0.968 1.00 93.06 264 ASP A C 1
ATOM 2152 O O . ASP A 1 264 ? 11.236 3.499 0.511 1.00 93.06 264 ASP A O 1
ATOM 2156 N N . LEU A 1 265 ? 11.051 1.295 0.913 1.00 93.88 265 LEU A N 1
ATOM 2157 C CA . LEU A 1 265 ? 9.755 1.160 0.237 1.00 93.88 265 LEU A CA 1
ATOM 2158 C C . LEU A 1 265 ? 8.710 2.122 0.820 1.00 93.88 265 LEU A C 1
ATOM 2160 O O . LEU A 1 265 ? 8.015 2.815 0.075 1.00 93.88 265 LEU A O 1
ATOM 2164 N N . THR A 1 266 ? 8.645 2.229 2.150 1.00 95.31 266 THR A N 1
ATOM 2165 C CA . THR A 1 266 ? 7.720 3.145 2.839 1.00 95.31 266 THR A CA 1
ATOM 2166 C C . THR A 1 266 ? 7.983 4.604 2.459 1.00 95.31 266 THR A C 1
ATOM 2168 O O . THR A 1 266 ? 7.039 5.362 2.215 1.00 95.31 266 THR A O 1
ATOM 2171 N N . ARG A 1 267 ? 9.256 5.013 2.363 1.00 95.75 267 ARG A N 1
ATOM 2172 C CA . ARG A 1 267 ? 9.650 6.360 1.919 1.00 95.75 267 ARG A CA 1
ATOM 2173 C C . ARG A 1 267 ? 9.239 6.611 0.475 1.00 95.75 267 ARG A C 1
ATOM 2175 O O . ARG A 1 267 ? 8.645 7.651 0.199 1.00 95.75 267 ARG A O 1
ATOM 2182 N N . LYS A 1 268 ? 9.495 5.669 -0.442 1.00 96.44 268 LYS A N 1
ATOM 2183 C CA . LYS A 1 268 ? 9.130 5.826 -1.863 1.00 96.44 268 LYS A CA 1
ATOM 2184 C C . LYS A 1 268 ? 7.618 5.936 -2.055 1.00 96.44 268 LYS A C 1
ATOM 2186 O O . LYS A 1 268 ? 7.162 6.838 -2.757 1.00 96.44 268 LYS A O 1
ATOM 2191 N N . VAL A 1 269 ? 6.839 5.092 -1.377 1.00 95.69 269 VAL A N 1
ATOM 2192 C CA . VAL A 1 269 ? 5.369 5.162 -1.395 1.00 95.69 269 VAL A CA 1
ATOM 2193 C C . VAL A 1 269 ? 4.873 6.485 -0.806 1.00 95.69 269 VAL A C 1
ATOM 2195 O O . VAL A 1 269 ? 4.042 7.157 -1.412 1.00 95.69 269 VAL A O 1
ATOM 2198 N N . SER A 1 270 ? 5.425 6.926 0.326 1.00 95.88 270 SER A N 1
ATOM 2199 C CA . SER A 1 270 ? 5.033 8.198 0.951 1.00 95.88 270 SER A CA 1
ATOM 2200 C C . SER A 1 270 ? 5.343 9.407 0.065 1.00 95.88 270 SER A C 1
ATOM 2202 O O . SER A 1 270 ? 4.514 10.306 -0.070 1.00 95.88 270 SER A O 1
ATOM 2204 N N . LYS A 1 271 ? 6.496 9.400 -0.612 1.00 95.75 271 LYS A N 1
ATOM 2205 C CA . LYS A 1 271 ? 6.880 10.414 -1.601 1.00 95.75 271 LYS A CA 1
ATOM 2206 C C . LYS A 1 271 ? 5.921 10.446 -2.790 1.00 95.75 271 LYS A C 1
ATOM 2208 O O . LYS A 1 271 ? 5.520 11.530 -3.210 1.00 95.75 271 LYS A O 1
ATOM 2213 N N . LEU A 1 272 ? 5.507 9.283 -3.298 1.00 95.38 272 LEU A N 1
ATOM 2214 C CA . LEU A 1 272 ? 4.483 9.187 -4.341 1.00 95.38 272 LEU A CA 1
ATOM 2215 C C . LEU A 1 272 ? 3.158 9.814 -3.885 1.00 95.38 272 LEU A C 1
ATOM 2217 O O . LEU A 1 272 ? 2.587 10.632 -4.603 1.00 95.38 272 LEU A O 1
ATOM 2221 N N . LEU A 1 273 ? 2.701 9.505 -2.671 1.00 93.62 273 LEU A N 1
ATOM 2222 C CA . LEU A 1 273 ? 1.479 10.086 -2.105 1.00 93.62 273 LEU A CA 1
ATOM 2223 C C . LEU A 1 273 ? 1.585 11.616 -1.967 1.00 93.62 273 LEU A C 1
ATOM 2225 O O . LEU A 1 273 ? 0.652 12.336 -2.330 1.00 93.62 273 LEU A O 1
ATOM 2229 N N . GLY A 1 274 ? 2.740 12.130 -1.536 1.00 92.25 274 GLY A N 1
ATOM 2230 C CA . GLY A 1 274 ? 3.027 13.567 -1.498 1.00 92.25 274 GLY A CA 1
ATOM 2231 C C . GLY A 1 274 ? 2.978 14.247 -2.875 1.00 92.25 274 GLY A C 1
ATOM 2232 O O . GLY A 1 274 ? 2.462 15.363 -3.001 1.00 92.25 274 GLY A O 1
ATOM 2233 N N . VAL A 1 275 ? 3.444 13.568 -3.931 1.00 91.50 275 VAL A N 1
ATOM 2234 C CA . VAL A 1 275 ? 3.321 14.040 -5.324 1.00 91.50 275 VAL A CA 1
ATOM 2235 C C . VAL A 1 275 ? 1.859 14.091 -5.762 1.00 91.50 275 VAL A C 1
ATOM 2237 O O . VAL A 1 275 ? 1.434 15.106 -6.315 1.00 91.50 275 VAL A O 1
ATOM 2240 N N . LEU A 1 276 ? 1.064 13.060 -5.463 1.00 89.56 276 LEU A N 1
ATOM 2241 C CA . LEU A 1 276 ? -0.371 13.045 -5.775 1.00 89.56 276 LEU A CA 1
ATOM 2242 C C . LEU A 1 276 ? -1.123 14.184 -5.072 1.00 89.56 276 LEU A C 1
ATOM 2244 O O . LEU A 1 276 ? -2.008 14.796 -5.666 1.00 89.56 276 LEU A O 1
ATOM 2248 N N . ALA A 1 277 ? -0.730 14.523 -3.842 1.00 87.19 277 ALA A N 1
ATOM 2249 C CA . ALA A 1 277 ? -1.295 15.650 -3.099 1.00 87.19 277 ALA A CA 1
ATOM 2250 C C . ALA A 1 277 ? -0.937 17.022 -3.678 1.00 87.19 277 ALA A C 1
ATOM 2252 O O . ALA A 1 277 ? -1.715 17.965 -3.561 1.00 87.19 277 ALA A O 1
ATOM 2253 N N . SER A 1 278 ? 0.233 17.127 -4.305 1.00 82.25 278 SER A N 1
ATOM 2254 C CA . SER A 1 278 ? 0.739 18.371 -4.897 1.00 82.25 278 SER A CA 1
ATOM 2255 C C . SER A 1 278 ? 0.359 18.533 -6.374 1.00 82.25 278 SER A C 1
ATOM 2257 O O . SER A 1 278 ? 0.667 19.556 -6.986 1.00 82.25 278 SER A O 1
ATOM 2259 N N . SER A 1 279 ? -0.266 17.515 -6.971 1.00 77.44 279 SER A N 1
ATOM 2260 C CA . SER A 1 279 ? -0.574 17.474 -8.399 1.00 77.44 279 SER A CA 1
ATOM 2261 C C . SER A 1 279 ? -1.693 18.447 -8.773 1.00 77.44 279 SER A C 1
ATOM 2263 O O . SER A 1 279 ? -2.634 18.673 -8.010 1.00 77.44 279 SER A O 1
ATOM 2265 N N . LYS A 1 280 ? -1.598 19.027 -9.978 1.00 70.75 280 LYS A N 1
ATOM 2266 C CA . LYS A 1 280 ? -2.616 19.953 -10.494 1.00 70.75 280 LYS A CA 1
ATOM 2267 C C . LYS A 1 280 ? -3.981 19.252 -10.621 1.00 70.75 280 LYS A C 1
ATOM 2269 O O . LYS A 1 280 ? -4.014 18.053 -10.902 1.00 70.75 280 LYS A O 1
ATOM 2274 N N . PRO A 1 281 ? -5.099 19.989 -10.480 1.00 63.28 281 PRO A N 1
ATOM 2275 C CA . PRO A 1 281 ? -6.435 19.439 -10.690 1.00 63.28 281 PRO A CA 1
ATOM 2276 C C . PRO A 1 281 ? -6.575 18.766 -12.064 1.00 63.28 281 PRO A C 1
ATOM 2278 O O . PRO A 1 281 ? -6.014 19.236 -13.061 1.00 63.28 281 PRO A O 1
ATOM 2281 N N . ILE A 1 282 ? -7.345 17.679 -12.122 1.00 62.28 282 ILE A N 1
ATOM 2282 C CA . ILE A 1 282 ? -7.623 16.929 -13.348 1.00 62.28 282 ILE A CA 1
ATOM 2283 C C . ILE A 1 282 ? -8.561 17.780 -14.211 1.00 62.28 282 ILE A C 1
ATOM 2285 O O . ILE A 1 282 ? -9.768 17.834 -13.992 1.00 62.28 282 ILE A O 1
ATOM 2289 N N . GLY A 1 283 ? -7.992 18.478 -15.196 1.00 48.09 283 GLY A N 1
ATOM 2290 C CA . GLY A 1 283 ? -8.706 19.430 -16.057 1.00 48.09 283 GLY A CA 1
ATOM 2291 C C . GLY A 1 283 ? -9.679 18.807 -17.067 1.00 48.09 283 GLY A C 1
ATOM 2292 O O . GLY A 1 283 ? -10.188 19.523 -17.920 1.00 48.09 283 GLY A O 1
ATOM 2293 N N . ALA A 1 284 ? -9.911 17.491 -17.020 1.00 42.44 284 ALA A N 1
ATOM 2294 C CA . ALA A 1 284 ? -10.653 16.744 -18.041 1.00 42.44 284 ALA A CA 1
ATOM 2295 C C . ALA A 1 284 ? -12.118 16.416 -17.686 1.00 42.44 284 ALA A C 1
ATOM 2297 O O . ALA A 1 284 ? -12.802 15.813 -18.502 1.00 42.44 284 ALA A O 1
ATOM 2298 N N . LEU A 1 285 ? -12.637 16.823 -16.521 1.00 38.84 285 LEU A N 1
ATOM 2299 C CA . LEU A 1 285 ? -14.050 16.594 -16.158 1.00 38.84 285 LEU A CA 1
ATOM 2300 C C . LEU A 1 285 ? -14.990 17.766 -16.493 1.00 38.84 285 LEU A C 1
ATOM 2302 O O . LEU A 1 285 ? -16.177 17.719 -16.180 1.00 38.84 285 LEU A O 1
ATOM 2306 N N . THR A 1 286 ? -14.500 18.804 -17.176 1.00 36.44 286 THR A N 1
ATOM 2307 C CA . THR A 1 286 ? -15.323 19.914 -17.684 1.00 36.44 286 THR A CA 1
ATOM 2308 C C . THR A 1 286 ? -15.482 19.854 -19.202 1.00 36.44 286 THR A C 1
ATOM 2310 O O . THR A 1 286 ? -15.154 20.822 -19.877 1.00 36.44 286 THR A O 1
ATOM 2313 N N . CYS A 1 287 ? -15.919 18.730 -19.771 1.00 32.19 287 CYS A N 1
ATOM 2314 C CA . CYS A 1 287 ? -16.505 18.719 -21.117 1.00 32.19 287 CYS A CA 1
ATOM 2315 C C . CYS A 1 287 ? -17.129 17.351 -21.415 1.00 32.19 287 CYS A C 1
ATOM 2317 O O . CYS A 1 287 ? -16.407 16.470 -21.853 1.00 32.19 287 CYS A O 1
ATOM 2319 N N . VAL A 1 288 ? -18.420 17.171 -21.116 1.00 24.75 288 VAL A N 1
ATOM 2320 C CA . VAL A 1 288 ? -19.444 16.561 -21.993 1.00 24.75 288 VAL A CA 1
ATOM 2321 C C . VAL A 1 288 ? -20.810 16.960 -21.400 1.00 24.75 288 VAL A C 1
ATOM 2323 O O . VAL A 1 288 ? -21.158 16.565 -20.290 1.00 24.75 288 VAL A O 1
ATOM 2326 N N . ASP A 1 289 ? -21.497 17.833 -22.136 1.00 25.84 289 ASP A N 1
ATOM 2327 C CA . ASP A 1 289 ? -22.935 18.136 -22.197 1.00 25.84 289 ASP A CA 1
ATOM 2328 C C . ASP A 1 289 ? -23.748 18.433 -20.923 1.00 25.84 289 ASP A C 1
ATOM 2330 O O . ASP A 1 289 ? -24.249 17.550 -20.233 1.00 25.84 289 ASP A O 1
ATOM 2334 N N . LEU A 1 290 ? -23.998 19.730 -20.692 1.00 25.91 290 LEU A N 1
ATOM 2335 C CA . LEU A 1 290 ? -25.338 20.326 -20.863 1.00 25.91 290 LEU A CA 1
ATOM 2336 C C . LEU A 1 290 ? -25.263 21.846 -20.640 1.00 25.91 290 LEU A C 1
ATOM 2338 O O . LEU A 1 290 ? -25.184 22.337 -19.513 1.00 25.91 290 LEU A O 1
ATOM 2342 N N . GLN A 1 291 ? -25.301 22.600 -21.741 1.00 28.23 291 GLN A N 1
ATOM 2343 C CA . GLN A 1 291 ? -25.760 23.984 -21.717 1.00 28.23 291 GLN A CA 1
ATOM 2344 C C . GLN A 1 291 ? -27.268 23.985 -21.445 1.00 28.23 291 GLN A C 1
ATOM 2346 O O . GLN A 1 291 ? -28.016 23.437 -22.245 1.00 28.23 291 GLN A O 1
ATOM 2351 N N . SER A 1 292 ? -27.706 24.653 -20.376 1.00 24.88 292 SER A N 1
ATOM 2352 C CA . SER A 1 292 ? -28.777 25.657 -20.461 1.00 24.88 292 SER A CA 1
ATOM 2353 C C . SER A 1 292 ? -29.016 26.357 -19.114 1.00 24.88 292 SER A C 1
ATOM 2355 O O . SER A 1 292 ? -29.498 25.754 -18.162 1.00 24.88 292 SER A O 1
ATOM 2357 N N . VAL A 1 293 ? -28.738 27.664 -19.114 1.00 27.20 293 VAL A N 1
ATOM 2358 C CA . VAL A 1 293 ? -29.567 28.740 -18.539 1.00 27.20 293 VAL A CA 1
ATOM 2359 C C . VAL A 1 293 ? -29.684 28.860 -17.002 1.00 27.20 293 VAL A C 1
ATOM 2361 O O . VAL A 1 293 ? -30.563 28.314 -16.351 1.00 27.20 293 VAL A O 1
ATOM 2364 N N . SER A 1 294 ? -28.903 29.827 -16.505 1.00 28.00 294 SER A N 1
ATOM 2365 C CA . SER A 1 294 ? -29.297 30.886 -15.559 1.00 28.00 294 SER A CA 1
ATOM 2366 C C . SER A 1 294 ? -29.321 30.648 -14.041 1.00 28.00 294 SER A C 1
ATOM 2368 O O . SER A 1 294 ? -29.869 29.694 -13.506 1.00 28.00 294 SER A O 1
ATOM 2370 N N . THR A 1 295 ? -28.842 31.703 -13.375 1.00 25.16 295 THR A N 1
ATOM 2371 C CA . THR A 1 295 ? -29.086 32.146 -11.996 1.00 25.16 295 THR A CA 1
ATOM 2372 C C . THR A 1 295 ? -28.393 31.421 -10.842 1.00 25.16 295 THR A C 1
ATOM 2374 O O . THR A 1 295 ? -28.629 30.266 -10.510 1.00 25.16 295 THR A O 1
ATOM 2377 N N . ALA A 1 296 ? -27.554 32.211 -10.171 1.00 38.56 296 ALA A N 1
ATOM 2378 C CA . ALA A 1 296 ? -26.963 31.944 -8.878 1.00 38.56 296 ALA A CA 1
ATOM 2379 C C . ALA A 1 296 ? -28.043 31.752 -7.802 1.00 38.56 296 ALA A C 1
ATOM 2381 O O . ALA A 1 296 ? -28.750 32.701 -7.464 1.00 38.56 296 ALA A O 1
ATOM 2382 N N . LYS A 1 297 ? -28.127 30.547 -7.229 1.00 30.67 297 LYS A N 1
ATOM 2383 C CA . LYS A 1 297 ? -28.563 30.289 -5.846 1.00 30.67 297 LYS A CA 1
ATOM 2384 C C . LYS A 1 297 ? -28.351 28.813 -5.498 1.00 30.67 297 LYS A C 1
ATOM 2386 O O . LYS A 1 297 ? -28.707 27.941 -6.274 1.00 30.67 297 LYS A O 1
ATOM 2391 N N . ALA A 1 298 ? -27.797 28.592 -4.303 1.00 30.59 298 ALA A N 1
ATOM 2392 C CA . ALA A 1 298 ? -27.500 27.307 -3.666 1.00 30.59 298 ALA A CA 1
ATOM 2393 C C . ALA A 1 298 ? -26.545 26.392 -4.458 1.00 30.59 298 ALA A C 1
ATOM 2395 O O . ALA A 1 298 ? -26.965 25.630 -5.322 1.00 30.59 298 ALA A O 1
ATOM 2396 N N . ALA A 1 299 ? -25.256 26.412 -4.094 1.00 30.70 299 ALA A N 1
ATOM 2397 C CA . ALA A 1 299 ? -24.332 25.335 -4.440 1.00 30.70 299 ALA A CA 1
ATOM 2398 C C . ALA A 1 299 ? -24.902 24.023 -3.876 1.00 30.70 299 ALA A C 1
ATOM 2400 O O . ALA A 1 299 ? -24.855 23.761 -2.673 1.00 30.70 299 ALA A O 1
ATOM 2401 N N . SER A 1 300 ? -25.548 23.253 -4.745 1.00 37.00 300 SER A N 1
ATOM 2402 C CA . SER A 1 300 ? -26.162 21.977 -4.401 1.00 37.00 300 SER A CA 1
ATOM 2403 C C . SER A 1 300 ? -25.063 20.937 -4.160 1.00 37.00 300 SER A C 1
ATOM 2405 O O . SER A 1 300 ? -23.941 21.077 -4.646 1.00 37.00 300 SER A O 1
ATOM 2407 N N . SER A 1 301 ? -25.367 19.846 -3.454 1.00 42.81 301 SER A N 1
ATOM 2408 C CA . SER A 1 301 ? -24.429 18.739 -3.174 1.00 42.81 301 SER A CA 1
ATOM 2409 C C . SER A 1 301 ? -23.744 18.129 -4.416 1.00 42.81 301 SER A C 1
ATOM 2411 O O . SER A 1 301 ? -22.786 17.364 -4.289 1.00 42.81 301 SER A O 1
ATOM 2413 N N . ARG A 1 302 ? -24.206 18.467 -5.629 1.00 38.12 302 ARG A N 1
ATOM 2414 C CA . ARG A 1 302 ? -23.575 18.110 -6.906 1.00 38.12 302 ARG A CA 1
ATOM 2415 C C . ARG A 1 302 ? -22.307 18.920 -7.201 1.00 38.12 302 ARG A C 1
ATOM 2417 O O . ARG A 1 302 ? -21.381 18.363 -7.788 1.00 38.12 302 ARG A O 1
ATOM 2424 N N . ASP A 1 303 ? -22.218 20.170 -6.749 1.00 43.47 303 ASP A N 1
ATOM 2425 C CA . ASP A 1 303 ? -21.060 21.038 -6.999 1.00 43.47 303 ASP A CA 1
ATOM 2426 C C . ASP A 1 303 ? -19.861 20.674 -6.108 1.00 43.47 303 ASP A C 1
ATOM 2428 O O . ASP A 1 303 ? -18.722 20.706 -6.575 1.00 43.47 303 ASP A O 1
ATOM 2432 N N . SER A 1 304 ? -20.089 20.212 -4.867 1.00 41.88 304 SER A N 1
ATOM 2433 C CA . SER A 1 304 ? -18.999 19.718 -4.001 1.00 41.88 304 SER A CA 1
ATOM 2434 C C . SER A 1 304 ? -18.474 18.346 -4.447 1.00 41.88 304 SER A C 1
ATOM 2436 O O . SER A 1 304 ? -17.262 18.116 -4.428 1.00 41.88 304 SER A O 1
ATOM 2438 N N . LYS A 1 305 ? -19.353 17.462 -4.951 1.00 44.25 305 LYS A N 1
ATOM 2439 C CA . LYS A 1 305 ? -18.948 16.196 -5.588 1.00 44.25 305 LYS A CA 1
ATOM 2440 C C . LYS A 1 305 ? -18.094 16.451 -6.836 1.00 44.25 305 LYS A C 1
ATOM 2442 O O . LYS A 1 305 ? -17.020 15.860 -6.935 1.00 44.25 305 LYS A O 1
ATOM 2447 N N . ARG A 1 306 ? -18.492 17.387 -7.714 1.00 44.97 306 ARG A N 1
ATOM 2448 C CA . ARG A 1 306 ? -17.709 17.800 -8.901 1.00 44.97 306 ARG A CA 1
ATOM 2449 C C . ARG A 1 306 ? -16.367 18.450 -8.547 1.00 44.97 306 ARG A C 1
ATOM 2451 O O . ARG A 1 306 ? -15.359 18.156 -9.180 1.00 44.97 306 ARG A O 1
ATOM 2458 N N . ALA A 1 307 ? -16.321 19.300 -7.522 1.00 44.56 307 ALA A N 1
ATOM 2459 C CA . ALA A 1 307 ? -15.066 19.906 -7.070 1.00 44.56 307 ALA A CA 1
ATOM 2460 C C . ALA A 1 307 ? -14.094 18.861 -6.488 1.00 44.56 307 ALA A C 1
ATOM 2462 O O . ALA A 1 307 ? -12.888 18.942 -6.723 1.00 44.56 307 ALA A O 1
ATOM 2463 N N . SER A 1 308 ? -14.609 17.842 -5.788 1.00 47.88 308 SER A N 1
ATOM 2464 C CA . SER A 1 308 ? -13.790 16.755 -5.238 1.00 47.88 308 SER A CA 1
ATOM 2465 C C . SER A 1 308 ? -13.234 15.811 -6.311 1.00 47.88 308 SER A C 1
ATOM 2467 O O . SER A 1 308 ? -12.055 15.462 -6.243 1.00 47.88 308 SER A O 1
ATOM 2469 N N . SER A 1 309 ? -14.021 15.475 -7.345 1.00 52.03 309 SER A N 1
ATOM 2470 C CA . SER A 1 309 ? -13.589 14.633 -8.474 1.00 52.03 309 SER A CA 1
ATOM 2471 C C . SER A 1 309 ? -12.530 15.300 -9.354 1.00 52.03 309 SER A C 1
ATOM 2473 O O . SER A 1 309 ? -11.794 14.613 -10.056 1.00 52.03 309 SER A O 1
ATOM 2475 N N . ASN A 1 310 ? -12.425 16.631 -9.293 1.00 58.19 310 ASN A N 1
ATOM 2476 C CA . ASN A 1 310 ? -11.400 17.390 -10.006 1.00 58.19 310 ASN A CA 1
ATOM 2477 C C . ASN A 1 310 ? -10.044 17.383 -9.279 1.00 58.19 310 ASN A C 1
ATOM 2479 O O . ASN A 1 310 ? -9.034 17.757 -9.873 1.00 58.19 310 ASN A O 1
ATOM 2483 N N . SER A 1 311 ? -9.985 16.962 -8.011 1.00 73.81 311 SER A N 1
ATOM 2484 C CA . SER A 1 311 ? -8.717 16.748 -7.306 1.00 73.81 311 SER A CA 1
ATOM 2485 C C . SER A 1 311 ? -8.169 15.351 -7.600 1.00 73.81 311 SER A C 1
ATOM 2487 O O . SER A 1 311 ? -8.923 14.381 -7.637 1.00 73.81 311 SER A O 1
ATOM 2489 N N . VAL A 1 312 ? -6.848 15.224 -7.756 1.00 81.19 312 VAL A N 1
ATOM 2490 C CA . VAL A 1 312 ? -6.188 13.924 -7.985 1.00 81.19 312 VAL A CA 1
ATOM 2491 C C . VAL A 1 312 ? -6.501 12.931 -6.868 1.00 81.19 312 VAL A C 1
ATOM 2493 O O . VAL A 1 312 ? -6.775 11.768 -7.135 1.00 81.19 312 VAL A O 1
ATOM 2496 N N . ILE A 1 313 ? -6.543 13.404 -5.623 1.00 82.31 313 ILE A N 1
ATOM 2497 C CA . ILE A 1 313 ? -6.859 12.574 -4.455 1.00 82.31 313 ILE A CA 1
ATOM 2498 C C . ILE A 1 313 ? -8.328 12.149 -4.441 1.00 82.31 313 ILE A C 1
ATOM 2500 O O . ILE A 1 313 ? -8.636 10.993 -4.166 1.00 82.31 313 ILE A O 1
ATOM 2504 N N . GLY A 1 314 ? -9.256 13.053 -4.752 1.00 77.88 314 GLY A N 1
ATOM 2505 C CA . GLY A 1 314 ? -10.661 12.674 -4.880 1.00 77.88 314 GLY A CA 1
ATOM 2506 C C . GLY A 1 314 ? -10.874 11.668 -6.010 1.00 77.88 314 GLY A C 1
ATOM 2507 O O . GLY A 1 314 ? -11.662 10.740 -5.853 1.00 77.88 314 GLY A O 1
ATOM 2508 N N . TYR A 1 315 ? -10.119 11.787 -7.104 1.00 79.06 315 TYR A N 1
ATOM 2509 C CA . TYR A 1 315 ? -10.150 10.833 -8.209 1.00 79.06 315 TYR A CA 1
ATOM 2510 C C . TYR A 1 315 ? -9.571 9.461 -7.832 1.00 79.06 315 TYR A C 1
ATOM 2512 O O . TYR A 1 315 ? -10.187 8.447 -8.155 1.00 79.06 315 TYR A O 1
ATOM 2520 N N . THR A 1 316 ? -8.445 9.392 -7.110 1.00 80.38 316 THR A N 1
ATOM 2521 C CA . THR A 1 316 ? -7.886 8.103 -6.656 1.00 80.38 316 THR A CA 1
ATOM 2522 C C . THR A 1 316 ? -8.811 7.391 -5.672 1.00 80.38 316 THR A C 1
ATOM 2524 O O . THR A 1 316 ? -8.966 6.174 -5.742 1.00 80.38 316 THR A O 1
ATOM 2527 N N . LEU A 1 317 ? -9.474 8.142 -4.789 1.00 79.00 317 LEU A N 1
ATOM 2528 C CA . LEU A 1 317 ? -10.468 7.597 -3.864 1.00 79.00 317 LEU A CA 1
ATOM 2529 C C . LEU A 1 317 ? -11.752 7.154 -4.568 1.00 79.00 317 LEU A C 1
ATOM 2531 O O . LEU A 1 317 ? -12.325 6.138 -4.194 1.00 79.00 317 LEU A O 1
ATOM 2535 N N . HIS A 1 318 ? -12.219 7.908 -5.567 1.00 75.88 318 HIS A N 1
ATOM 2536 C CA . HIS A 1 318 ? -13.424 7.556 -6.318 1.00 75.88 318 HIS A CA 1
ATOM 2537 C C . HIS A 1 318 ? -13.260 6.250 -7.100 1.00 75.88 318 HIS A C 1
ATOM 2539 O O . HIS A 1 318 ? -14.216 5.496 -7.233 1.00 75.88 318 HIS A O 1
ATOM 2545 N N . ASN A 1 319 ? -12.049 5.985 -7.591 1.00 74.62 319 ASN A N 1
ATOM 2546 C CA . ASN A 1 319 ? -11.737 4.803 -8.387 1.00 74.62 319 ASN A CA 1
ATOM 2547 C C . ASN A 1 319 ? -11.131 3.655 -7.563 1.00 74.62 319 ASN A C 1
ATOM 2549 O O . ASN A 1 319 ? -10.468 2.797 -8.139 1.00 74.62 319 ASN A O 1
ATOM 2553 N N . ASP A 1 320 ? -11.304 3.654 -6.233 1.00 74.94 320 ASP A N 1
ATOM 2554 C CA . ASP A 1 320 ? -10.817 2.597 -5.331 1.00 74.94 320 ASP A CA 1
ATOM 2555 C C . ASP A 1 320 ? -9.344 2.202 -5.597 1.00 74.94 320 ASP A C 1
ATOM 2557 O O . ASP A 1 320 ? -8.981 1.025 -5.599 1.00 74.94 320 ASP A O 1
ATOM 2561 N N . CYS A 1 321 ? -8.466 3.190 -5.836 1.00 78.50 321 CYS A N 1
ATOM 2562 C CA . CYS A 1 321 ? -7.046 2.929 -6.120 1.00 78.50 321 CYS A CA 1
ATOM 2563 C C . CYS A 1 321 ? -6.303 2.291 -4.935 1.00 78.50 321 CYS A C 1
ATOM 2565 O O . CYS A 1 321 ? -5.210 1.770 -5.113 1.00 78.50 321 CYS A O 1
ATOM 2567 N N . PHE A 1 322 ? -6.877 2.354 -3.738 1.00 77.69 322 PHE A N 1
ATOM 2568 C CA . PHE A 1 322 ? -6.362 1.735 -2.523 1.00 77.69 322 PHE A CA 1
ATOM 2569 C C . PHE A 1 322 ? -7.208 0.500 -2.222 1.00 77.69 322 PHE A C 1
ATOM 2571 O O . PHE A 1 322 ? -8.436 0.602 -2.192 1.00 77.69 322 PHE A O 1
ATOM 2578 N N . GLY A 1 323 ? -6.581 -0.652 -1.984 1.00 67.81 323 GLY A N 1
ATOM 2579 C CA . GLY A 1 323 ? -7.304 -1.846 -1.552 1.00 67.81 323 GLY A CA 1
ATOM 2580 C C . GLY A 1 323 ? -7.837 -1.654 -0.132 1.00 67.81 323 GLY A C 1
ATOM 2581 O O . GLY A 1 323 ? -9.043 -1.684 0.115 1.00 67.81 323 GLY A O 1
ATOM 2582 N N . MET A 1 324 ? -6.929 -1.383 0.799 1.00 69.31 324 MET A N 1
ATOM 2583 C CA . MET A 1 324 ? -7.182 -1.145 2.209 1.00 69.31 324 MET A CA 1
ATOM 2584 C C . MET A 1 324 ? -6.299 0.007 2.703 1.00 69.31 324 MET A C 1
ATOM 2586 O O . MET A 1 324 ? -5.215 -0.207 3.248 1.00 69.31 324 MET A O 1
ATOM 2590 N N . LEU A 1 325 ? -6.800 1.239 2.565 1.00 77.69 325 LEU A N 1
ATOM 2591 C CA . LEU A 1 325 ? -6.142 2.424 3.117 1.00 77.69 325 LEU A CA 1
ATOM 2592 C C . LEU A 1 325 ? -5.939 2.239 4.636 1.00 77.69 325 LEU A C 1
ATOM 2594 O O . LEU A 1 325 ? -6.905 2.165 5.394 1.00 77.69 325 LEU A O 1
ATOM 2598 N N . ASN A 1 326 ? -4.681 2.129 5.070 1.00 82.94 326 ASN A N 1
ATOM 2599 C CA . ASN A 1 326 ? -4.283 1.833 6.450 1.00 82.94 326 ASN A CA 1
ATOM 2600 C C . ASN A 1 326 ? -3.022 2.633 6.819 1.00 82.94 326 ASN A C 1
ATOM 2602 O O . ASN A 1 326 ? -2.194 2.951 5.968 1.00 82.94 326 ASN A O 1
ATOM 2606 N N . MET A 1 327 ? -2.830 2.902 8.107 1.00 86.25 327 MET A N 1
ATOM 2607 C CA . MET A 1 327 ? -1.644 3.558 8.649 1.00 86.25 327 MET A CA 1
ATOM 2608 C C . MET A 1 327 ? -0.329 2.823 8.403 1.00 86.25 327 MET A C 1
ATOM 2610 O O . MET A 1 327 ? 0.716 3.471 8.315 1.00 86.25 327 MET A O 1
ATOM 2614 N N . ASN A 1 328 ? -0.368 1.505 8.204 1.00 84.25 328 ASN A N 1
ATOM 2615 C CA . ASN A 1 328 ? 0.820 0.740 7.828 1.00 84.25 328 ASN A CA 1
ATOM 2616 C C . ASN A 1 328 ? 1.381 1.144 6.450 1.00 84.25 328 ASN A C 1
ATOM 2618 O O . ASN A 1 328 ? 2.589 1.047 6.253 1.00 84.25 328 ASN A O 1
ATOM 2622 N N . LEU A 1 329 ? 0.554 1.673 5.534 1.00 82.19 329 LEU A N 1
ATOM 2623 C CA . LEU A 1 329 ? 1.013 2.228 4.249 1.00 82.19 329 LEU A CA 1
ATOM 2624 C C . LEU A 1 329 ? 2.029 3.366 4.449 1.00 82.19 329 LEU A C 1
ATOM 2626 O O . LEU A 1 329 ? 2.922 3.573 3.634 1.00 82.19 329 LEU A O 1
ATOM 2630 N N . PHE A 1 330 ? 1.909 4.079 5.570 1.00 86.00 330 PHE A N 1
ATOM 2631 C CA . PHE A 1 330 ? 2.761 5.201 5.954 1.00 86.00 330 PHE A CA 1
ATOM 2632 C C . PHE A 1 330 ? 3.786 4.825 7.038 1.00 86.00 330 PHE A C 1
ATOM 2634 O O . PHE A 1 330 ? 4.336 5.692 7.723 1.00 86.00 330 PHE A O 1
ATOM 2641 N N . GLY A 1 331 ? 3.992 3.524 7.263 1.00 78.06 331 GLY A N 1
ATOM 2642 C CA . GLY A 1 331 ? 4.876 2.999 8.301 1.00 78.06 331 GLY A CA 1
ATOM 2643 C C . GLY A 1 331 ? 4.499 3.392 9.722 1.00 78.06 331 GLY A C 1
ATOM 2644 O O . GLY A 1 331 ? 5.376 3.578 10.567 1.00 78.06 331 GLY A O 1
ATOM 2645 N N . SER A 1 332 ? 3.202 3.564 9.991 1.00 78.25 332 SER A N 1
ATOM 2646 C CA . SER A 1 332 ? 2.656 3.865 11.324 1.00 78.25 332 SER A CA 1
ATOM 2647 C C . SER A 1 332 ? 3.313 5.071 12.007 1.00 78.25 332 SER A C 1
ATOM 2649 O O . SER A 1 332 ? 3.394 5.141 13.234 1.00 78.25 332 SER A O 1
ATOM 2651 N N . TRP A 1 333 ? 3.799 6.022 11.200 1.00 93.25 333 TRP A N 1
ATOM 2652 C CA . TRP A 1 333 ? 4.542 7.215 11.616 1.00 93.25 333 TRP A CA 1
ATOM 2653 C C . TRP A 1 333 ? 5.889 6.973 12.306 1.00 93.25 333 TRP A C 1
ATOM 2655 O O . TRP A 1 333 ? 6.444 7.886 12.928 1.00 93.25 333 TRP A O 1
ATOM 2665 N N . VAL A 1 334 ? 6.444 5.765 12.191 1.00 92.75 334 VAL A N 1
ATOM 2666 C CA . VAL A 1 334 ? 7.761 5.424 12.741 1.00 92.75 334 VAL A CA 1
ATOM 2667 C C . VAL A 1 334 ? 8.862 6.224 12.039 1.00 92.75 334 VAL A C 1
ATOM 2669 O O . VAL A 1 334 ? 9.659 6.888 12.705 1.00 92.75 334 VAL A O 1
ATOM 2672 N N . ASP A 1 335 ? 8.892 6.202 10.703 1.00 92.75 335 ASP A N 1
ATOM 2673 C CA . ASP A 1 335 ? 9.919 6.885 9.916 1.00 92.75 335 ASP A CA 1
ATOM 2674 C C . ASP A 1 335 ? 9.587 8.364 9.687 1.00 92.75 335 ASP A C 1
ATOM 2676 O O . ASP A 1 335 ? 8.590 8.720 9.054 1.00 92.75 335 ASP A O 1
ATOM 2680 N N . GLY A 1 336 ? 10.453 9.242 10.194 1.00 91.81 336 GLY A N 1
ATOM 2681 C CA . GLY A 1 336 ? 10.277 10.688 10.092 1.00 91.81 336 GLY A CA 1
ATOM 2682 C C . GLY A 1 336 ? 10.410 11.231 8.670 1.00 91.81 336 GLY A C 1
ATOM 2683 O O . GLY A 1 336 ? 9.866 12.290 8.381 1.00 91.81 336 GLY A O 1
ATOM 2684 N N . GLU A 1 337 ? 11.124 10.546 7.777 1.00 93.06 337 GLU A N 1
ATOM 2685 C CA . GLU A 1 337 ? 11.218 10.957 6.374 1.00 93.06 337 GLU A CA 1
ATOM 2686 C C . GLU A 1 337 ? 9.927 10.639 5.621 1.00 93.06 337 GLU A C 1
ATOM 2688 O O . GLU A 1 337 ? 9.271 11.567 5.148 1.00 93.06 337 GLU A O 1
ATOM 2693 N N . ALA A 1 338 ? 9.502 9.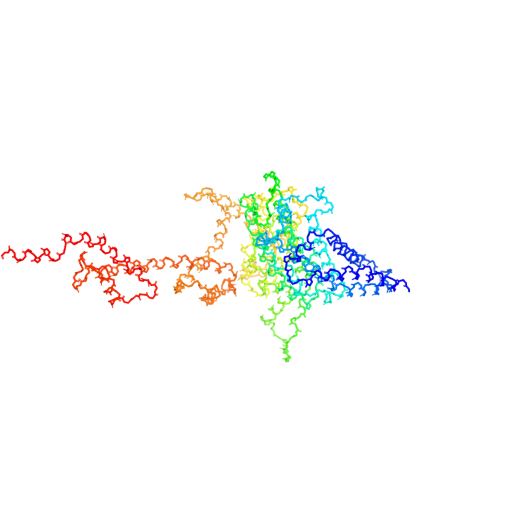373 5.640 1.00 94.88 338 ALA A N 1
ATOM 2694 C CA . ALA A 1 338 ? 8.229 8.942 5.070 1.00 94.88 338 ALA A CA 1
ATOM 2695 C C . ALA A 1 338 ? 7.044 9.767 5.600 1.00 94.88 338 ALA A C 1
ATOM 2697 O O . ALA A 1 338 ? 6.215 10.243 4.830 1.00 94.88 338 ALA A O 1
ATOM 2698 N N . THR A 1 339 ? 7.004 10.025 6.913 1.00 95.25 339 THR A N 1
ATOM 2699 C CA . THR A 1 339 ? 5.933 10.821 7.533 1.00 95.25 339 THR A CA 1
ATOM 2700 C C . THR A 1 339 ? 5.797 12.201 6.890 1.00 95.25 339 THR A C 1
ATOM 2702 O O . THR A 1 339 ? 4.689 12.638 6.591 1.00 95.25 339 THR A O 1
ATOM 2705 N N . ARG A 1 340 ? 6.909 12.903 6.653 1.00 94.00 340 ARG A N 1
ATOM 2706 C CA . ARG A 1 340 ? 6.867 14.262 6.094 1.00 94.00 340 ARG A CA 1
ATOM 2707 C C . ARG A 1 340 ? 6.332 14.285 4.673 1.00 94.00 340 ARG A C 1
ATOM 2709 O O . ARG A 1 340 ? 5.584 15.194 4.327 1.00 94.00 340 ARG A O 1
ATOM 2716 N N . ASP A 1 341 ? 6.697 13.284 3.887 1.00 94.00 341 ASP A N 1
ATOM 2717 C CA . ASP A 1 341 ? 6.249 13.166 2.505 1.00 94.00 341 ASP A CA 1
ATOM 2718 C C . ASP A 1 341 ? 4.769 12.748 2.420 1.00 94.00 341 ASP A C 1
ATOM 2720 O O . ASP A 1 341 ? 4.048 13.185 1.525 1.00 94.00 341 ASP A O 1
ATOM 2724 N N . ALA A 1 342 ? 4.286 11.980 3.401 1.00 94.88 342 ALA A N 1
ATOM 2725 C CA . ALA A 1 342 ? 2.902 11.523 3.489 1.00 94.88 342 ALA A CA 1
ATOM 2726 C C . ALA A 1 342 ? 1.914 12.559 4.060 1.00 94.88 342 ALA A C 1
ATOM 2728 O O . ALA A 1 342 ? 0.744 12.568 3.674 1.00 94.88 342 ALA A O 1
ATOM 2729 N N . VAL A 1 343 ? 2.338 13.441 4.976 1.00 94.31 343 VAL A N 1
ATOM 2730 C CA . VAL A 1 343 ? 1.432 14.402 5.642 1.00 94.31 343 VAL A CA 1
ATOM 2731 C C . VAL A 1 343 ? 0.621 15.267 4.660 1.00 94.31 343 VAL A C 1
ATOM 2733 O O . VAL A 1 343 ? -0.581 15.418 4.895 1.00 94.31 343 VAL A O 1
ATOM 2736 N N . PRO A 1 344 ? 1.182 15.818 3.562 1.00 92.75 344 PRO A N 1
ATOM 2737 C CA . PRO A 1 344 ? 0.400 16.557 2.569 1.00 92.75 344 PRO A CA 1
ATOM 2738 C C . PRO A 1 344 ? -0.785 15.756 2.015 1.00 92.75 344 PRO A C 1
ATOM 2740 O O . PRO A 1 344 ? -1.891 16.287 1.907 1.00 92.75 344 PRO A O 1
ATOM 2743 N N . PHE A 1 345 ? -0.577 14.466 1.740 1.00 92.88 345 PHE A N 1
ATOM 2744 C CA . PHE A 1 345 ? -1.632 13.558 1.299 1.00 92.88 345 PHE A CA 1
ATOM 2745 C C . PHE A 1 345 ? -2.697 13.372 2.381 1.00 92.88 345 PHE A C 1
ATOM 2747 O O . PHE A 1 345 ? -3.882 13.548 2.108 1.00 92.88 345 PHE A O 1
ATOM 2754 N N . CYS A 1 346 ? -2.300 13.121 3.631 1.00 93.50 346 CYS A N 1
ATOM 2755 C CA . CYS A 1 346 ? -3.237 12.982 4.748 1.00 93.50 346 CYS A CA 1
ATOM 2756 C C . CYS A 1 346 ? -4.073 14.245 4.994 1.00 93.50 346 CYS A C 1
ATOM 2758 O O . CYS A 1 346 ? -5.277 14.152 5.219 1.00 93.50 346 CYS A O 1
ATOM 2760 N N . ARG A 1 347 ? -3.470 15.434 4.899 1.00 91.44 347 ARG A N 1
ATOM 2761 C CA . ARG A 1 347 ? -4.198 16.709 5.009 1.00 91.44 347 ARG A CA 1
ATOM 2762 C C . ARG A 1 347 ? -5.242 16.840 3.905 1.00 91.44 347 ARG A C 1
ATOM 2764 O O . ARG A 1 347 ? -6.376 17.225 4.171 1.00 91.44 347 ARG A O 1
ATOM 2771 N N . ALA A 1 348 ? -4.882 16.488 2.675 1.00 89.25 348 ALA A N 1
ATOM 2772 C CA . ALA A 1 348 ? -5.817 16.509 1.563 1.00 89.25 348 ALA A CA 1
ATOM 2773 C C . ALA A 1 348 ? -6.932 15.457 1.710 1.00 89.25 348 ALA A C 1
ATOM 2775 O O . ALA A 1 348 ? -8.076 15.767 1.388 1.00 89.25 348 ALA A O 1
ATOM 2776 N N . LEU A 1 349 ? -6.659 14.276 2.282 1.00 89.81 349 LEU A N 1
ATOM 2777 C CA . LEU A 1 349 ? -7.708 13.316 2.655 1.00 89.81 349 LEU A CA 1
ATOM 2778 C C . LEU A 1 349 ? -8.718 13.927 3.636 1.00 89.81 349 LEU A C 1
ATOM 2780 O O . LEU A 1 349 ? -9.919 13.764 3.437 1.00 89.81 349 LEU A O 1
ATOM 2784 N N . VAL A 1 350 ? -8.258 14.668 4.652 1.00 88.88 350 VAL A N 1
ATOM 2785 C CA . VAL A 1 350 ? -9.151 15.382 5.585 1.00 88.88 350 VAL A CA 1
ATOM 2786 C C . VAL A 1 350 ? -10.042 16.369 4.831 1.00 88.88 350 VAL A C 1
ATOM 2788 O O . VAL A 1 350 ? -11.257 16.356 5.008 1.00 88.88 350 VAL A O 1
ATOM 2791 N N . GLN A 1 351 ? -9.474 17.170 3.927 1.00 85.75 351 GLN A N 1
ATOM 2792 C CA . GLN A 1 351 ? -10.255 18.127 3.134 1.00 85.75 351 GLN A CA 1
ATOM 2793 C C . GLN A 1 351 ? -11.273 17.438 2.212 1.00 85.75 351 GLN A C 1
ATOM 2795 O O . GLN A 1 351 ? -12.430 17.854 2.142 1.00 85.75 351 GLN A O 1
ATOM 2800 N N . VAL A 1 352 ? -10.877 16.352 1.540 1.00 83.75 352 VAL A N 1
ATOM 2801 C CA . VAL A 1 352 ? -11.778 15.572 0.680 1.00 83.75 352 VAL A CA 1
ATOM 2802 C C . VAL A 1 352 ? -12.898 14.936 1.503 1.00 83.75 352 VAL A C 1
ATOM 2804 O O . VAL A 1 352 ? -14.050 14.968 1.070 1.00 83.75 352 VAL A O 1
ATOM 2807 N N . ALA A 1 353 ? -12.611 14.417 2.701 1.00 83.56 353 ALA A N 1
ATOM 2808 C CA . ALA A 1 353 ? -13.623 13.840 3.587 1.00 83.56 353 ALA A CA 1
ATOM 2809 C C . ALA A 1 353 ? -14.707 14.858 3.960 1.00 83.56 353 ALA A C 1
ATOM 2811 O O . ALA A 1 353 ? -15.892 14.526 3.943 1.00 83.56 353 ALA A O 1
ATOM 2812 N N . VAL A 1 354 ? -14.313 16.104 4.241 1.00 81.69 354 VAL A N 1
ATOM 2813 C CA . VAL A 1 354 ? -15.243 17.208 4.525 1.00 81.69 354 VAL A CA 1
ATOM 2814 C C . VAL A 1 354 ? -16.066 17.564 3.300 1.00 81.69 354 VAL A C 1
ATOM 2816 O O . VAL A 1 354 ? -17.290 17.627 3.378 1.00 81.69 354 VAL A O 1
ATOM 2819 N N . ALA A 1 355 ? -15.402 17.773 2.162 1.00 78.12 355 ALA A N 1
ATOM 2820 C CA . ALA A 1 355 ? -16.054 18.224 0.939 1.00 78.12 355 ALA A CA 1
ATOM 2821 C C . ALA A 1 355 ? -17.060 17.198 0.389 1.00 78.12 355 ALA A C 1
ATOM 2823 O O . ALA A 1 355 ? -18.078 17.579 -0.190 1.00 78.12 355 ALA A O 1
ATOM 2824 N N . THR A 1 356 ? -16.781 15.904 0.568 1.00 73.44 356 THR A N 1
ATOM 2825 C CA . THR A 1 356 ? -17.585 14.798 0.017 1.00 73.44 356 THR A CA 1
ATOM 2826 C C . THR A 1 356 ? -18.532 14.151 1.018 1.00 73.44 356 THR A C 1
ATOM 2828 O O . THR A 1 356 ? -19.375 13.356 0.609 1.00 73.44 356 THR A O 1
ATOM 2831 N N . GLN A 1 357 ? -18.384 14.451 2.313 1.00 75.56 357 GLN A N 1
ATOM 2832 C CA . GLN A 1 357 ? -19.056 13.745 3.410 1.00 75.56 357 GLN A CA 1
ATOM 2833 C C . GLN A 1 357 ? -18.881 12.215 3.338 1.00 75.56 357 GLN A C 1
ATOM 2835 O O . GLN A 1 357 ? -19.767 11.450 3.716 1.00 75.56 357 GLN A O 1
ATOM 2840 N N . ASN A 1 358 ? -17.731 11.748 2.845 1.00 76.25 358 ASN A N 1
ATOM 2841 C CA . ASN A 1 358 ? -17.460 10.323 2.693 1.00 76.25 358 ASN A CA 1
ATOM 2842 C C . ASN A 1 358 ? -17.290 9.649 4.070 1.00 76.25 358 ASN A C 1
ATOM 2844 O O . ASN A 1 358 ? -16.306 9.885 4.778 1.00 76.25 358 ASN A O 1
ATOM 2848 N N . SER A 1 359 ? -18.249 8.794 4.443 1.00 77.50 359 SER A N 1
ATOM 2849 C CA . SER A 1 359 ? -18.296 8.111 5.744 1.00 77.50 359 SER A CA 1
ATOM 2850 C C . SER A 1 359 ? -17.126 7.146 5.956 1.00 77.50 359 SER A C 1
ATOM 2852 O O . SER A 1 359 ? -16.551 7.118 7.046 1.00 77.50 359 SER A O 1
ATOM 2854 N N . LYS A 1 360 ? -16.719 6.411 4.913 1.00 78.25 360 LYS A N 1
ATOM 2855 C CA . LYS A 1 360 ? -15.563 5.502 4.941 1.00 78.25 360 LYS A CA 1
ATOM 2856 C C . LYS A 1 360 ? -14.269 6.266 5.210 1.00 78.25 360 LYS A C 1
ATOM 2858 O O . LYS A 1 360 ? -13.507 5.892 6.099 1.00 78.25 360 LYS A O 1
ATOM 2863 N N . LEU A 1 361 ? -14.053 7.373 4.501 1.00 83.88 361 LEU A N 1
ATOM 2864 C CA . LEU A 1 361 ? -12.852 8.187 4.678 1.00 83.88 361 LEU A CA 1
ATOM 2865 C C . LEU A 1 361 ? -12.824 8.882 6.044 1.00 83.88 361 LEU A C 1
ATOM 2867 O O . LEU A 1 361 ? -11.789 8.895 6.707 1.00 83.88 361 LEU A O 1
ATOM 2871 N N . ARG A 1 362 ? -13.969 9.400 6.508 1.00 86.12 362 ARG A N 1
ATOM 2872 C CA . ARG A 1 362 ? -14.099 9.957 7.863 1.00 86.12 362 ARG A CA 1
ATOM 2873 C C . ARG A 1 362 ? -13.771 8.913 8.930 1.00 86.12 362 ARG A C 1
ATOM 2875 O O . ARG A 1 362 ? -13.086 9.243 9.895 1.00 86.12 362 ARG A O 1
ATOM 2882 N N . ARG A 1 363 ? -14.216 7.663 8.756 1.00 84.38 363 ARG A N 1
ATOM 2883 C CA . ARG A 1 363 ? -13.882 6.568 9.675 1.00 84.38 363 ARG A CA 1
ATOM 2884 C C . ARG A 1 363 ? -12.381 6.305 9.695 1.00 84.38 363 ARG A C 1
ATOM 2886 O O . ARG A 1 363 ? -11.810 6.290 10.775 1.00 84.38 363 ARG A O 1
ATOM 2893 N N . PHE A 1 364 ? -11.747 6.173 8.533 1.00 87.44 364 PHE A N 1
ATOM 2894 C CA . PHE A 1 364 ? -10.294 6.003 8.448 1.00 87.44 364 PHE A CA 1
ATOM 2895 C C . PHE A 1 364 ? -9.541 7.135 9.172 1.00 87.44 364 PHE A C 1
ATOM 2897 O O . PHE A 1 364 ? -8.646 6.888 9.979 1.00 87.44 364 PHE A O 1
ATOM 2904 N N . ILE A 1 365 ? -9.948 8.392 8.959 1.00 91.56 365 ILE A N 1
ATOM 2905 C CA . ILE A 1 365 ? -9.335 9.548 9.628 1.00 91.56 365 ILE A CA 1
ATOM 2906 C C . ILE A 1 365 ? -9.480 9.452 11.154 1.00 91.56 365 ILE A C 1
ATOM 2908 O O . ILE A 1 365 ? -8.511 9.680 11.877 1.00 91.56 365 ILE A O 1
ATOM 2912 N N . LEU A 1 366 ? -10.671 9.118 11.655 1.00 89.50 366 LEU A N 1
ATOM 2913 C CA . LEU A 1 366 ? -10.966 9.126 13.090 1.00 89.50 366 LEU A CA 1
ATOM 2914 C C . LEU A 1 366 ? -10.488 7.878 13.839 1.00 89.50 366 LEU A C 1
ATOM 2916 O O . LEU A 1 366 ? -10.089 7.994 14.994 1.00 89.50 366 LEU A O 1
ATOM 2920 N N . HIS A 1 367 ? -10.531 6.705 13.211 1.00 87.00 367 HIS A N 1
ATOM 2921 C CA . HIS A 1 367 ? -10.278 5.423 13.872 1.00 87.00 367 HIS A CA 1
ATOM 2922 C C . HIS A 1 367 ? -8.892 4.844 13.575 1.00 87.00 367 HIS A C 1
ATOM 2924 O O . HIS A 1 367 ? -8.388 4.091 14.405 1.00 87.00 367 HIS A O 1
ATOM 2930 N N . ASP A 1 368 ? -8.244 5.244 12.476 1.00 88.69 368 ASP A N 1
ATOM 2931 C CA . ASP A 1 368 ? -6.896 4.781 12.131 1.00 88.69 368 ASP A CA 1
ATOM 2932 C C . ASP A 1 368 ? -5.873 5.926 12.208 1.00 88.69 368 ASP A C 1
ATOM 2934 O O . ASP A 1 368 ? -4.921 5.879 12.995 1.00 88.69 368 ASP A O 1
ATOM 2938 N N . MET A 1 369 ? -6.086 7.005 11.445 1.00 93.75 369 MET A N 1
ATOM 2939 C CA . MET A 1 369 ? -5.105 8.090 11.310 1.00 93.75 369 MET A CA 1
ATOM 2940 C C . MET A 1 369 ? -4.922 8.897 12.592 1.00 93.75 369 MET A C 1
ATOM 2942 O O . MET A 1 369 ? -3.785 9.159 13.001 1.00 93.75 369 MET A O 1
ATOM 2946 N N . LEU A 1 370 ? -6.017 9.297 13.237 1.00 94.00 370 LEU A N 1
ATOM 2947 C CA . LEU A 1 370 ? -5.960 10.101 14.450 1.00 94.00 370 LEU A CA 1
ATOM 2948 C C . LEU A 1 370 ? -5.301 9.337 15.615 1.00 94.00 370 LEU A C 1
ATOM 2950 O O . LEU A 1 370 ? -4.337 9.871 16.171 1.00 94.00 370 LEU A O 1
ATOM 2954 N N . PRO A 1 371 ? -5.695 8.091 15.956 1.00 91.94 371 PRO A N 1
ATOM 2955 C CA . PRO A 1 371 ? -5.032 7.338 17.017 1.00 91.94 371 PRO A CA 1
ATOM 2956 C C . PRO A 1 371 ? -3.550 7.091 16.739 1.00 91.94 371 PRO A C 1
ATOM 2958 O O . PRO A 1 371 ? -2.729 7.282 17.637 1.00 91.94 371 PRO A O 1
ATOM 2961 N N . ALA A 1 372 ? -3.175 6.745 15.501 1.00 93.50 372 ALA A N 1
ATOM 2962 C CA . ALA A 1 372 ? -1.768 6.588 15.129 1.00 93.50 372 ALA A CA 1
ATOM 2963 C C . ALA A 1 372 ? -0.979 7.893 15.325 1.00 93.50 372 ALA A C 1
ATOM 2965 O O . ALA A 1 372 ? 0.130 7.886 15.865 1.00 93.50 372 ALA A O 1
ATOM 2966 N N . THR A 1 373 ? -1.573 9.031 14.950 1.00 95.50 373 THR A N 1
ATOM 2967 C CA . THR A 1 373 ? -0.975 10.361 15.128 1.00 95.50 373 THR A CA 1
ATOM 2968 C C . THR A 1 373 ? -0.780 10.691 16.610 1.00 95.50 373 THR A C 1
ATOM 2970 O O . THR A 1 373 ? 0.308 11.107 17.009 1.00 95.50 373 THR A O 1
ATOM 2973 N N . ILE A 1 374 ? -1.786 10.450 17.458 1.00 94.31 374 ILE A N 1
ATOM 2974 C CA . ILE A 1 374 ? -1.693 10.692 18.907 1.00 94.31 374 ILE A CA 1
ATOM 2975 C C . ILE A 1 374 ? -0.633 9.780 19.541 1.00 94.31 374 ILE A C 1
ATOM 2977 O O . ILE A 1 374 ? 0.232 10.280 20.267 1.00 94.31 374 ILE A O 1
ATOM 2981 N N . LYS A 1 375 ? -0.638 8.474 19.225 1.00 92.94 375 LYS A N 1
ATOM 2982 C CA . LYS A 1 375 ? 0.375 7.511 19.697 1.00 92.94 375 LYS A CA 1
ATOM 2983 C C . LYS A 1 375 ? 1.789 7.967 19.321 1.00 92.94 375 LYS A C 1
ATOM 2985 O O . LYS A 1 375 ? 2.689 7.927 20.160 1.00 92.94 375 LYS A O 1
ATOM 2990 N N . ARG A 1 376 ? 1.989 8.476 18.099 1.00 93.50 376 ARG A N 1
ATOM 2991 C CA . ARG A 1 376 ? 3.284 9.009 17.642 1.00 93.50 376 ARG A CA 1
ATOM 2992 C C . ARG A 1 376 ? 3.718 10.281 18.376 1.00 93.50 376 ARG A C 1
ATOM 2994 O O . ARG A 1 376 ? 4.906 10.438 18.670 1.00 93.50 376 ARG A O 1
ATOM 3001 N N . LEU A 1 377 ? 2.779 11.182 18.665 1.00 94.25 377 LEU A N 1
ATOM 3002 C CA . LEU A 1 377 ? 3.019 12.436 19.392 1.00 94.25 377 LEU A CA 1
ATOM 3003 C C . LEU A 1 377 ? 3.197 12.236 20.908 1.00 94.25 377 LEU A C 1
ATOM 3005 O O . LEU A 1 377 ? 3.506 13.197 21.622 1.00 94.25 377 LEU A O 1
ATOM 3009 N N . CYS A 1 378 ? 2.972 11.023 21.413 1.00 92.69 378 CYS A N 1
ATOM 3010 C CA . CYS A 1 378 ? 3.139 10.645 22.811 1.00 92.69 378 CYS A CA 1
ATOM 3011 C C . CYS A 1 378 ? 4.439 9.845 22.990 1.00 92.69 378 CYS A C 1
ATOM 3013 O O . CYS A 1 378 ? 4.427 8.618 22.981 1.00 92.69 378 CYS A O 1
ATOM 3015 N N . THR A 1 379 ? 5.569 10.544 23.110 1.00 87.6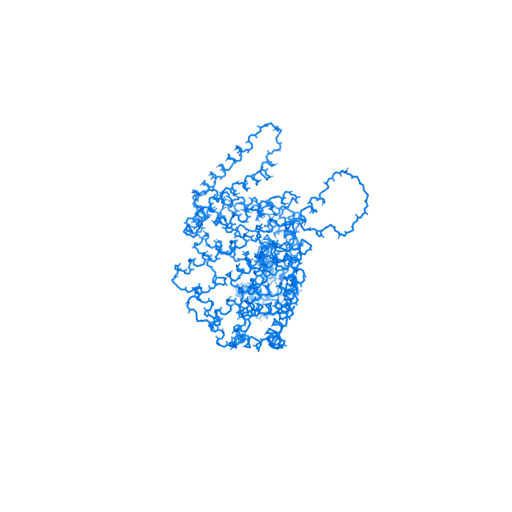9 379 THR A N 1
ATOM 3016 C CA . THR A 1 379 ? 6.930 9.966 23.098 1.00 87.69 379 THR A CA 1
ATOM 3017 C C . THR A 1 379 ? 7.192 8.933 24.190 1.00 87.69 379 THR A C 1
ATOM 3019 O O . THR A 1 379 ? 7.922 7.969 23.960 1.00 87.69 379 THR A O 1
ATOM 3022 N N . ASP A 1 380 ? 6.574 9.110 25.357 1.00 89.81 380 ASP A N 1
ATOM 3023 C CA . ASP A 1 380 ? 6.809 8.262 26.532 1.00 89.81 380 ASP A CA 1
ATOM 3024 C C . ASP A 1 380 ? 5.797 7.117 26.657 1.00 89.81 380 ASP A C 1
ATOM 3026 O O . ASP A 1 380 ? 5.893 6.297 27.566 1.00 89.81 380 ASP A O 1
ATOM 3030 N N . LEU A 1 381 ? 4.836 7.027 25.732 1.00 91.44 381 LEU A N 1
ATOM 3031 C CA . LEU A 1 381 ? 3.835 5.965 25.733 1.00 91.44 381 LEU A CA 1
ATOM 3032 C C . LEU A 1 381 ? 4.508 4.612 25.437 1.00 91.44 381 LEU A C 1
ATOM 3034 O O . LEU A 1 381 ? 5.215 4.502 24.429 1.00 91.44 381 LEU A O 1
ATOM 3038 N N . PRO A 1 382 ? 4.278 3.555 26.239 1.00 90.31 382 PRO A N 1
ATOM 3039 C CA . PRO A 1 382 ? 4.857 2.230 26.008 1.00 90.31 382 PRO A CA 1
ATOM 3040 C C . PRO A 1 382 ? 4.118 1.462 24.891 1.00 90.31 382 PRO A C 1
ATOM 3042 O O . PRO A 1 382 ? 3.736 0.303 25.042 1.00 90.31 382 PRO A O 1
ATOM 3045 N N . CYS A 1 383 ? 3.926 2.096 23.733 1.00 90.56 383 CYS A N 1
ATOM 3046 C CA . CYS A 1 383 ? 3.284 1.507 22.558 1.00 90.56 383 CYS A CA 1
ATOM 3047 C C . CYS A 1 383 ? 4.305 0.980 21.535 1.00 90.56 383 CYS A C 1
ATOM 3049 O O . CYS A 1 383 ? 5.482 1.360 21.534 1.00 90.56 383 CYS A O 1
ATOM 3051 N N . ALA A 1 384 ? 3.851 0.104 20.644 1.00 91.19 384 ALA A N 1
ATOM 3052 C CA . ALA A 1 384 ? 4.634 -0.553 19.607 1.00 91.19 384 ALA A CA 1
ATOM 3053 C C . ALA A 1 384 ? 5.334 0.454 18.685 1.00 91.19 384 ALA A C 1
ATOM 3055 O O . ALA A 1 384 ? 6.504 0.277 18.342 1.00 91.19 384 ALA A O 1
ATOM 3056 N N . VAL A 1 385 ? 4.659 1.560 18.352 1.00 91.69 385 VAL A N 1
ATOM 3057 C CA . VAL A 1 385 ? 5.224 2.643 17.532 1.00 91.69 385 VAL A CA 1
ATOM 3058 C C . VAL A 1 385 ? 6.434 3.279 18.223 1.00 91.69 385 VAL A C 1
ATOM 3060 O O . VAL A 1 385 ? 7.511 3.325 17.631 1.00 91.69 385 VAL A O 1
ATOM 3063 N N . GLN A 1 386 ? 6.315 3.705 19.488 1.00 92.38 386 GLN A N 1
ATOM 3064 C CA . GLN A 1 386 ? 7.440 4.320 20.214 1.00 92.38 386 GLN A CA 1
ATOM 3065 C C . GLN A 1 386 ? 8.573 3.324 20.477 1.00 92.38 386 GLN A C 1
ATOM 3067 O O . GLN A 1 386 ? 9.747 3.672 20.335 1.00 92.38 386 GLN A O 1
ATOM 3072 N N . ARG A 1 387 ? 8.245 2.066 20.805 1.00 91.94 387 ARG A N 1
ATOM 3073 C CA . ARG A 1 387 ? 9.234 0.983 20.941 1.00 91.94 387 ARG A CA 1
ATOM 3074 C C . ARG A 1 387 ? 10.018 0.778 19.643 1.00 91.94 387 ARG A C 1
ATOM 3076 O O . ARG A 1 387 ? 11.244 0.685 19.674 1.00 91.94 387 ARG A O 1
ATOM 3083 N N . THR A 1 388 ? 9.332 0.787 18.503 1.00 92.88 388 THR A N 1
ATOM 3084 C CA . THR A 1 388 ? 9.955 0.615 17.185 1.00 92.88 388 THR A CA 1
ATOM 3085 C C . THR A 1 388 ? 10.801 1.824 16.790 1.00 92.88 388 THR A C 1
ATOM 3087 O O . THR A 1 388 ? 11.909 1.641 16.297 1.00 92.88 388 THR A O 1
ATOM 3090 N N . ILE A 1 389 ? 10.361 3.052 17.088 1.00 92.62 389 ILE A N 1
ATOM 3091 C CA . ILE A 1 389 ? 11.170 4.269 16.883 1.00 92.62 389 ILE A CA 1
ATOM 3092 C C . ILE A 1 389 ? 12.478 4.198 17.678 1.00 92.62 389 ILE A C 1
ATOM 3094 O O . ILE A 1 389 ? 13.544 4.480 17.132 1.00 92.62 389 ILE A O 1
ATOM 3098 N N . LYS A 1 390 ? 12.421 3.785 18.952 1.00 91.12 390 LYS A N 1
ATOM 3099 C CA . LYS A 1 390 ? 13.618 3.601 19.792 1.00 91.12 390 LYS A CA 1
ATOM 3100 C C . LYS A 1 390 ? 14.544 2.534 19.202 1.00 91.12 390 LYS A C 1
ATOM 3102 O O . LYS A 1 390 ? 15.744 2.774 19.067 1.00 91.12 390 LYS A O 1
ATOM 3107 N N . LYS A 1 391 ? 13.980 1.395 18.787 1.00 90.94 391 LYS A N 1
ATOM 3108 C CA . LYS A 1 391 ? 14.710 0.282 18.164 1.00 90.94 391 LYS A CA 1
ATOM 3109 C C . LYS A 1 391 ? 15.426 0.694 16.871 1.00 90.94 391 LYS A C 1
ATOM 3111 O O . LYS A 1 391 ? 16.579 0.324 16.681 1.00 90.94 391 LYS A O 1
ATOM 3116 N N . LEU A 1 392 ? 14.760 1.450 16.000 1.00 90.38 392 LEU A N 1
ATOM 3117 C CA . LEU A 1 392 ? 15.299 1.875 14.703 1.00 90.38 392 LEU A CA 1
ATOM 3118 C C . LEU A 1 392 ? 16.080 3.194 14.770 1.00 90.38 392 LEU A C 1
ATOM 3120 O O . LEU A 1 392 ? 16.507 3.695 13.736 1.00 90.38 392 LEU A O 1
ATOM 3124 N N . SER A 1 393 ? 16.282 3.773 15.955 1.00 88.50 393 SER A N 1
ATOM 3125 C CA . SER A 1 393 ? 16.854 5.118 16.126 1.00 88.50 393 SER A CA 1
ATOM 3126 C C . SER A 1 393 ? 18.169 5.355 15.371 1.00 88.50 393 SER A C 1
ATOM 3128 O O . SER A 1 393 ? 18.376 6.451 14.862 1.00 88.50 393 SER A O 1
ATOM 3130 N N . CYS A 1 394 ? 19.019 4.334 15.224 1.00 85.56 394 CYS A N 1
ATOM 3131 C CA . CYS A 1 394 ? 20.271 4.419 14.468 1.00 85.56 394 CYS A CA 1
ATOM 3132 C C . CYS A 1 394 ? 20.098 4.474 12.936 1.00 85.56 394 CYS A C 1
ATOM 3134 O O . CYS A 1 394 ? 21.016 4.897 12.241 1.00 85.56 394 CYS A O 1
ATOM 3136 N N . GLN A 1 395 ? 18.947 4.052 12.408 1.00 86.62 395 GLN A N 1
ATOM 3137 C CA . GLN A 1 395 ? 18.597 4.079 10.979 1.00 86.62 395 GLN A CA 1
ATOM 3138 C C . GLN A 1 395 ? 17.715 5.289 10.617 1.00 86.62 395 GLN A C 1
ATOM 3140 O O . GLN A 1 395 ? 17.506 5.589 9.438 1.00 86.62 395 GLN A O 1
ATOM 3145 N N . LEU A 1 396 ? 17.168 5.983 11.622 1.00 89.56 396 LEU A N 1
ATOM 3146 C CA . LEU A 1 396 ? 16.258 7.110 11.444 1.00 89.56 396 LEU A CA 1
ATOM 3147 C C . LEU A 1 396 ? 17.003 8.446 11.495 1.00 89.56 396 LEU A C 1
ATOM 3149 O O . LEU A 1 396 ? 17.852 8.689 12.349 1.00 89.56 396 LEU A O 1
ATOM 3153 N N . ASN A 1 397 ? 16.611 9.378 10.627 1.00 88.88 397 ASN A N 1
ATOM 3154 C CA . ASN A 1 397 ? 17.146 10.734 10.668 1.00 88.88 397 ASN A CA 1
ATOM 3155 C C . ASN A 1 397 ? 16.444 11.551 11.770 1.00 88.88 397 ASN A C 1
ATOM 3157 O O . ASN A 1 397 ? 15.272 11.918 11.642 1.00 88.88 397 ASN A O 1
ATOM 3161 N N . SER A 1 398 ? 17.164 11.864 12.850 1.00 85.81 398 SER A N 1
ATOM 3162 C CA . SER A 1 398 ? 16.630 12.591 14.015 1.00 85.81 398 SER A CA 1
ATOM 3163 C C . SER A 1 398 ? 16.049 13.964 13.652 1.00 85.81 398 SER A C 1
ATOM 3165 O O . SER A 1 398 ? 14.959 14.320 14.106 1.00 85.81 398 SER A O 1
ATOM 3167 N N . SER A 1 399 ? 16.716 14.709 12.764 1.00 89.38 399 SER A N 1
ATOM 3168 C CA . SER A 1 399 ? 16.257 16.029 12.312 1.00 89.38 399 SER A CA 1
ATOM 3169 C C . SER A 1 399 ? 14.948 15.948 11.517 1.00 89.38 399 SER A C 1
ATOM 3171 O O . SER A 1 399 ? 14.059 16.791 11.675 1.00 89.38 399 SER A O 1
ATOM 3173 N N . LYS A 1 400 ? 14.797 14.911 10.679 1.00 89.31 400 LYS A N 1
ATOM 3174 C CA . LYS A 1 400 ? 13.567 14.653 9.918 1.00 89.31 400 LYS A CA 1
ATOM 3175 C C . LYS A 1 400 ? 12.445 14.227 10.860 1.00 89.31 400 LYS A C 1
ATOM 3177 O O . LYS A 1 400 ? 11.349 14.763 10.739 1.00 89.31 400 LYS A O 1
ATOM 3182 N N . SER A 1 401 ? 12.735 13.378 11.845 1.00 87.88 401 SER A N 1
ATOM 3183 C CA . SER A 1 401 ? 11.782 12.958 12.881 1.00 87.88 401 SER A CA 1
ATOM 3184 C C . SER A 1 401 ? 11.238 14.126 13.706 1.00 87.88 401 SER A C 1
ATOM 3186 O O . SER A 1 401 ? 10.039 14.187 13.960 1.00 87.88 401 SER A O 1
ATOM 3188 N N . GLN A 1 402 ? 12.074 15.098 14.082 1.00 89.12 402 GLN A N 1
ATOM 3189 C CA . GLN A 1 402 ? 11.599 16.276 14.816 1.00 89.12 402 GLN A CA 1
ATOM 3190 C C . GLN A 1 402 ? 10.674 17.157 13.964 1.00 89.12 402 GLN A C 1
ATOM 3192 O O . GLN A 1 402 ? 9.675 17.677 14.463 1.00 89.12 402 GLN A O 1
ATOM 3197 N N . LYS A 1 403 ? 10.994 17.328 12.674 1.00 92.12 403 LYS A N 1
ATOM 3198 C CA . LYS A 1 403 ? 10.131 18.049 11.725 1.00 92.12 403 LYS A CA 1
ATOM 3199 C C . LYS A 1 403 ? 8.808 17.305 11.512 1.00 92.12 403 LYS A C 1
ATOM 3201 O O . LYS A 1 403 ? 7.760 17.929 11.615 1.00 92.12 403 LYS A O 1
ATOM 3206 N N . ALA A 1 404 ? 8.856 15.982 11.360 1.00 93.00 404 ALA A N 1
ATOM 3207 C CA . ALA A 1 404 ? 7.673 15.132 11.252 1.00 93.00 404 ALA A CA 1
ATOM 3208 C C . ALA A 1 404 ? 6.719 15.298 12.444 1.00 93.00 404 ALA A C 1
ATOM 3210 O O . ALA A 1 404 ? 5.517 15.426 12.249 1.00 93.00 404 ALA A O 1
ATOM 3211 N N . SER A 1 405 ? 7.235 15.385 13.677 1.00 93.56 405 SER A N 1
ATOM 3212 C CA . SER A 1 405 ? 6.397 15.644 14.858 1.00 93.56 405 SER A CA 1
ATOM 3213 C C . SER A 1 405 ? 5.657 16.984 14.787 1.00 93.56 405 SER A C 1
ATOM 3215 O O . SER A 1 405 ? 4.522 17.076 15.251 1.00 93.56 405 SER A O 1
ATOM 3217 N N . LYS A 1 406 ? 6.269 18.025 14.205 1.00 94.69 406 LYS A N 1
ATOM 3218 C CA . LYS A 1 406 ? 5.598 19.320 13.990 1.00 94.69 406 LYS A CA 1
ATOM 3219 C C . LYS A 1 406 ? 4.505 19.198 12.929 1.00 94.69 406 LYS A C 1
ATOM 3221 O O . LYS A 1 406 ? 3.401 19.684 13.147 1.00 94.69 406 LYS A O 1
ATOM 3226 N N . ASP A 1 407 ? 4.795 18.510 11.831 1.00 94.75 407 ASP A N 1
ATOM 3227 C CA . ASP A 1 407 ? 3.845 18.305 10.733 1.00 94.75 407 ASP A CA 1
ATOM 3228 C C . ASP A 1 407 ? 2.626 17.480 11.202 1.00 94.75 407 ASP A C 1
ATOM 3230 O O . ASP A 1 407 ? 1.478 17.850 10.946 1.00 94.75 407 ASP A O 1
ATOM 3234 N N . LEU A 1 408 ? 2.857 16.427 11.994 1.00 96.12 408 LEU A N 1
ATOM 3235 C CA . LEU A 1 408 ? 1.811 15.610 12.620 1.00 96.12 408 LEU A CA 1
ATOM 3236 C C . LEU A 1 408 ? 1.000 16.366 13.674 1.00 96.12 408 LEU A C 1
ATOM 3238 O O . LEU A 1 408 ? -0.203 16.145 13.795 1.00 96.12 408 LEU A O 1
ATOM 3242 N N . TRP A 1 409 ? 1.630 17.264 14.437 1.00 95.56 409 TRP A N 1
ATOM 3243 C CA . TRP A 1 409 ? 0.910 18.133 15.368 1.00 95.56 409 TRP A CA 1
ATOM 3244 C C . TRP A 1 409 ? -0.115 18.995 14.628 1.00 95.56 409 TRP A C 1
ATOM 3246 O O . TRP A 1 409 ? -1.262 19.100 15.062 1.00 95.56 409 TRP A O 1
ATOM 3256 N N . ILE A 1 410 ? 0.285 19.576 13.494 1.00 94.06 410 ILE A N 1
ATOM 3257 C CA . ILE A 1 410 ? -0.601 20.393 12.663 1.00 94.06 410 ILE A CA 1
ATOM 3258 C C . ILE A 1 410 ? -1.718 19.528 12.061 1.00 94.06 410 ILE A C 1
ATOM 3260 O O . ILE A 1 410 ? -2.880 19.917 12.134 1.00 94.06 410 ILE A O 1
ATOM 3264 N N . LEU A 1 411 ? -1.399 18.338 11.536 1.00 95.00 411 LEU A N 1
ATOM 3265 C CA . LEU A 1 411 ? -2.409 17.397 11.032 1.00 95.00 411 LEU A CA 1
ATOM 3266 C C . LEU A 1 411 ? -3.440 17.030 12.116 1.00 95.00 411 LEU A C 1
ATOM 3268 O O . LEU A 1 411 ? -4.641 17.075 11.870 1.00 95.00 411 LEU A O 1
ATOM 3272 N N . CYS A 1 412 ? -2.984 16.717 13.331 1.00 95.75 412 CYS A N 1
ATOM 3273 C CA . CYS A 1 412 ? -3.854 16.403 14.467 1.00 95.75 412 CYS A CA 1
ATOM 3274 C C . CYS A 1 412 ? -4.778 17.581 14.817 1.00 95.75 412 CYS A C 1
ATOM 3276 O O . CYS A 1 412 ? -5.973 17.396 15.047 1.00 95.75 412 CYS A O 1
ATOM 3278 N N . GLN A 1 413 ? -4.242 18.805 14.796 1.00 93.25 413 GLN A N 1
ATOM 3279 C CA . GLN A 1 413 ? -5.016 20.021 15.032 1.00 93.25 413 GLN A CA 1
ATOM 3280 C C . GLN A 1 413 ? -6.097 20.240 13.963 1.00 93.25 413 GLN A C 1
ATOM 3282 O O . GLN A 1 413 ? -7.208 20.655 14.288 1.00 93.25 413 GLN A O 1
ATOM 3287 N N . GLU A 1 414 ? -5.790 19.949 12.700 1.00 90.94 414 GLU A N 1
ATOM 3288 C CA . GLU A 1 414 ? -6.745 20.053 11.593 1.00 90.94 414 GLU A CA 1
ATOM 3289 C C . GLU A 1 414 ? -7.865 19.022 11.706 1.00 90.94 414 GLU A C 1
ATOM 3291 O O . GLU A 1 414 ? -9.035 19.385 11.584 1.00 90.94 414 GLU A O 1
ATOM 3296 N N . ILE A 1 415 ? -7.531 17.765 12.021 1.00 92.69 415 ILE A N 1
ATOM 3297 C CA . ILE A 1 415 ? -8.530 16.718 12.272 1.00 92.69 415 ILE A CA 1
ATOM 3298 C C . ILE A 1 415 ? -9.449 17.128 13.429 1.00 92.69 415 ILE A C 1
ATOM 3300 O O . ILE A 1 415 ? -10.669 17.027 13.303 1.00 92.69 415 ILE A O 1
ATOM 3304 N N . TYR A 1 416 ? -8.885 17.634 14.531 1.00 91.25 416 TYR A N 1
ATOM 3305 C CA . TYR A 1 416 ? -9.662 18.105 15.678 1.00 91.25 416 TYR A CA 1
ATOM 3306 C C . TYR A 1 416 ? -10.631 19.228 15.295 1.00 91.25 416 TYR A C 1
ATOM 3308 O O . TYR A 1 416 ? -11.827 19.127 15.569 1.00 91.25 416 TYR A O 1
ATOM 3316 N N . ALA A 1 417 ? -10.136 20.276 14.632 1.00 87.31 417 ALA A N 1
ATOM 3317 C CA . ALA A 1 417 ? -10.943 21.441 14.275 1.00 87.31 417 ALA A CA 1
ATOM 3318 C C . ALA A 1 417 ? -12.114 21.075 13.352 1.00 87.31 417 ALA A C 1
ATOM 3320 O O . ALA A 1 417 ? -13.205 21.625 13.467 1.00 87.31 417 ALA A O 1
ATOM 3321 N N . VAL A 1 418 ? -11.885 20.136 12.436 1.00 85.44 418 VAL A N 1
ATOM 3322 C CA . VAL A 1 418 ? -12.852 19.763 11.408 1.00 85.44 418 VAL A CA 1
ATOM 3323 C C . VAL A 1 418 ? -13.849 18.717 11.894 1.00 85.44 418 VAL A C 1
ATOM 3325 O O . VAL A 1 418 ? -15.046 18.846 11.637 1.00 85.44 418 VAL A O 1
ATOM 3328 N N . HIS A 1 419 ? -13.371 17.664 12.557 1.00 82.69 419 HIS A N 1
ATOM 3329 C CA . HIS A 1 419 ? -14.186 16.489 12.849 1.00 82.69 419 HIS A CA 1
ATOM 3330 C C . HIS A 1 419 ? -14.600 16.365 14.309 1.00 82.69 419 HIS A C 1
ATOM 3332 O O . HIS A 1 419 ? -15.582 15.677 14.554 1.00 82.69 419 HIS A O 1
ATOM 3338 N N . ILE A 1 420 ? -13.899 16.981 15.260 1.00 83.25 420 ILE A N 1
ATOM 3339 C CA . ILE A 1 420 ? -14.191 16.823 16.695 1.00 83.25 420 ILE A CA 1
ATOM 3340 C C . ILE A 1 420 ? -14.916 18.061 17.206 1.00 83.25 420 ILE A C 1
ATOM 3342 O O . ILE A 1 420 ? -16.062 17.976 17.628 1.00 83.25 420 ILE A O 1
ATOM 3346 N N . GLN A 1 421 ? -14.303 19.234 17.048 1.00 78.44 421 GLN A N 1
ATOM 3347 C CA . GLN A 1 421 ? -14.861 20.490 17.543 1.00 78.44 421 GLN A CA 1
ATOM 3348 C C . GLN A 1 421 ? -16.238 20.810 16.936 1.00 78.44 421 GLN A C 1
ATOM 3350 O O . GLN A 1 421 ? -17.113 21.307 17.635 1.00 78.44 421 GLN A O 1
ATOM 3355 N N . ASN A 1 422 ? -16.460 20.487 15.658 1.00 62.16 422 ASN A N 1
ATOM 3356 C CA . ASN A 1 422 ? -17.748 20.713 14.992 1.00 62.16 422 ASN A CA 1
ATOM 3357 C C . ASN A 1 422 ? -18.864 19.744 15.433 1.00 62.16 422 ASN A C 1
ATOM 3359 O O . ASN A 1 422 ? -20.014 19.977 15.081 1.00 62.16 422 ASN A O 1
ATOM 3363 N N . GLN A 1 423 ? -18.553 18.664 16.163 1.00 56.19 423 GLN A N 1
ATOM 3364 C CA . GLN A 1 423 ? -19.569 17.775 16.747 1.00 56.19 423 GLN A CA 1
ATOM 3365 C C . GLN A 1 423 ? -20.041 18.260 18.128 1.00 56.19 423 GLN A C 1
ATOM 3367 O O . GLN A 1 423 ? -21.183 18.003 18.490 1.00 56.19 423 GLN A O 1
ATOM 3372 N N . ASP A 1 424 ? -19.197 18.995 18.862 1.00 47.44 424 ASP A N 1
ATOM 3373 C CA . ASP A 1 424 ? -19.470 19.424 20.243 1.00 47.44 424 ASP A CA 1
ATOM 3374 C C . ASP A 1 424 ? -20.293 20.729 20.348 1.00 47.44 424 ASP A C 1
ATOM 3376 O O . ASP A 1 424 ? -20.802 21.057 21.419 1.00 47.44 424 ASP A O 1
ATOM 3380 N N . PHE A 1 425 ? -20.469 21.485 19.256 1.00 41.56 425 PHE A N 1
ATOM 3381 C CA . PHE A 1 4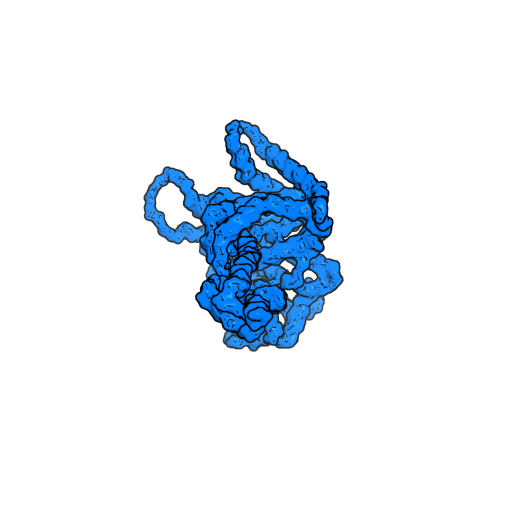25 ? -21.255 22.729 19.244 1.00 41.56 425 PHE A CA 1
ATOM 3382 C C . PHE A 1 425 ? -22.678 22.524 18.698 1.00 41.56 425 PHE A C 1
ATOM 3384 O O . PHE A 1 425 ? -23.033 23.014 17.629 1.00 41.56 425 PHE A O 1
ATOM 3391 N N . THR A 1 426 ? -23.523 21.852 19.482 1.00 42.28 426 THR A N 1
ATOM 3392 C CA . THR A 1 426 ? -24.981 22.104 19.510 1.00 42.28 426 THR A CA 1
ATOM 3393 C C . THR A 1 426 ? -25.377 23.061 20.644 1.00 42.28 426 THR A C 1
ATOM 3395 O O . THR A 1 426 ? -26.562 23.266 20.883 1.00 42.28 426 THR A O 1
ATOM 3398 N N . ALA A 1 427 ? -24.407 23.651 21.354 1.00 37.00 427 ALA A N 1
ATOM 3399 C CA . ALA A 1 427 ? -24.644 24.597 22.441 1.00 37.00 427 ALA A CA 1
ATOM 3400 C C . ALA A 1 427 ? -24.365 26.049 22.008 1.00 37.00 427 ALA A C 1
ATOM 3402 O O . ALA A 1 427 ? -23.314 26.374 21.452 1.00 37.00 427 ALA A O 1
ATOM 3403 N N . GLU A 1 428 ? -25.337 26.915 22.277 1.00 41.44 428 GLU A N 1
ATOM 3404 C CA . GLU A 1 428 ? -25.362 28.352 22.011 1.00 41.44 428 GLU A CA 1
ATOM 3405 C C . GLU A 1 428 ? -24.213 29.105 22.715 1.00 41.44 428 GLU A C 1
ATOM 3407 O O . GLU A 1 428 ? -24.239 29.279 23.930 1.00 41.44 428 GLU A O 1
ATOM 3412 N N . ASN A 1 429 ? -23.201 29.561 21.961 1.00 42.00 429 ASN A N 1
ATOM 3413 C CA . ASN A 1 429 ? -22.541 30.880 22.087 1.00 42.00 429 ASN A CA 1
ATOM 3414 C C . ASN A 1 429 ? -21.225 30.939 21.277 1.00 42.00 429 ASN A C 1
ATOM 3416 O O . ASN A 1 429 ? -20.230 30.327 21.671 1.00 42.00 429 ASN A O 1
ATOM 3420 N N . PRO A 1 430 ? -21.132 31.734 20.193 1.00 47.34 430 PRO A N 1
ATOM 3421 C CA . PRO A 1 430 ? -19.915 31.872 19.390 1.00 47.34 430 PRO A CA 1
ATOM 3422 C C . PRO A 1 430 ? -18.991 32.991 19.918 1.00 47.34 430 PRO A C 1
ATOM 3424 O O . PRO A 1 430 ? -18.418 33.762 19.149 1.00 47.34 430 PRO A O 1
ATOM 3427 N N . GLY A 1 431 ? -18.852 33.114 21.241 1.00 41.97 431 GLY A N 1
ATOM 3428 C CA . GLY A 1 431 ? -18.085 34.180 21.889 1.00 41.97 431 GLY A CA 1
ATOM 3429 C C . GLY A 1 431 ? -16.631 33.794 22.170 1.00 41.97 431 GLY A C 1
ATOM 3430 O O . GLY A 1 431 ? -16.347 33.148 23.169 1.00 41.97 431 GLY A O 1
ATOM 3431 N N . ASN A 1 432 ? -15.713 34.214 21.296 1.00 47.84 432 ASN A N 1
ATOM 3432 C CA . ASN A 1 432 ? -14.271 34.396 21.549 1.00 47.84 432 ASN A CA 1
ATOM 3433 C C . ASN A 1 432 ? -13.535 33.283 22.333 1.00 47.84 432 ASN A C 1
ATOM 3435 O O . ASN A 1 432 ? -12.841 33.519 23.321 1.00 47.84 432 ASN A O 1
ATOM 3439 N N . VAL A 1 433 ? -13.670 32.043 21.872 1.00 54.38 433 VAL A N 1
ATOM 3440 C CA . VAL A 1 433 ? -13.036 30.881 22.496 1.00 54.38 433 VAL A CA 1
ATOM 3441 C C . VAL A 1 433 ? -11.599 30.714 21.986 1.00 54.38 433 VAL A C 1
ATOM 3443 O O . VAL A 1 433 ? -11.372 30.635 20.777 1.00 54.38 433 VAL A O 1
ATOM 3446 N N . ASN A 1 434 ? -10.616 30.610 22.890 1.00 64.06 434 ASN A N 1
ATOM 3447 C CA . ASN A 1 434 ? -9.211 30.320 22.568 1.00 64.06 434 ASN A CA 1
ATOM 3448 C C . ASN A 1 434 ? -9.058 28.899 21.977 1.00 64.06 434 ASN A C 1
ATOM 3450 O O . ASN A 1 434 ? -8.670 27.951 22.662 1.00 64.06 434 ASN A O 1
ATOM 3454 N N . ARG A 1 435 ? -9.363 28.750 20.680 1.00 63.41 435 ARG A N 1
ATOM 3455 C CA . ARG A 1 435 ? -9.405 27.467 19.947 1.00 63.41 435 ARG A CA 1
ATOM 3456 C C . ARG A 1 435 ? -8.101 26.669 20.050 1.00 63.41 435 ARG A C 1
ATOM 3458 O O . ARG A 1 435 ? -8.116 25.442 20.075 1.00 63.41 435 ARG A O 1
ATOM 3465 N N . ARG A 1 436 ? -6.958 27.362 20.131 1.00 63.06 436 ARG A N 1
ATOM 3466 C CA . ARG A 1 436 ? -5.635 26.732 20.266 1.00 63.06 436 ARG A CA 1
ATOM 3467 C C . ARG A 1 436 ? -5.407 26.162 21.671 1.00 63.06 436 ARG A C 1
ATOM 3469 O O . ARG A 1 436 ? -4.729 25.145 21.787 1.00 63.06 436 ARG A O 1
ATOM 3476 N N . GLY A 1 437 ? -5.957 26.797 22.709 1.00 73.44 437 GLY A N 1
ATOM 3477 C CA . GLY A 1 437 ? -5.954 26.270 24.078 1.00 73.44 437 GLY A CA 1
ATOM 3478 C C . GLY A 1 437 ? -6.755 24.972 24.175 1.00 73.44 437 GLY A C 1
ATOM 3479 O O . GLY A 1 437 ? -6.214 23.950 24.579 1.00 73.44 437 GLY A O 1
ATOM 3480 N N . GLN A 1 438 ? -7.978 24.972 23.638 1.00 84.25 438 GLN A N 1
ATOM 3481 C CA . GLN A 1 438 ? -8.867 23.804 23.675 1.00 84.25 438 GLN A CA 1
ATOM 3482 C C . GLN A 1 438 ? -8.275 22.555 23.016 1.00 84.25 438 GLN A C 1
ATOM 3484 O O . GLN A 1 438 ? -8.375 21.463 23.569 1.00 84.25 438 GLN A O 1
ATOM 3489 N N . PHE A 1 439 ? -7.622 22.705 21.857 1.00 90.06 439 PHE A N 1
ATOM 3490 C CA . PHE A 1 439 ? -6.946 21.582 21.205 1.00 90.06 439 PHE A CA 1
ATOM 3491 C C . PHE A 1 439 ? -5.824 20.998 22.075 1.00 90.06 439 PHE A C 1
ATOM 3493 O O . PHE A 1 439 ? -5.699 19.779 22.178 1.00 90.06 439 PHE A O 1
ATOM 3500 N N . LYS A 1 440 ? -5.010 21.852 22.712 1.00 90.88 440 LYS A N 1
ATOM 3501 C CA . LYS A 1 440 ? -3.929 21.394 23.596 1.00 90.88 440 LYS A CA 1
ATOM 3502 C C . LYS A 1 440 ? -4.483 20.622 24.790 1.00 90.88 440 LYS A C 1
ATOM 3504 O O . LYS A 1 440 ? -3.965 19.549 25.090 1.00 90.88 440 LYS A O 1
ATOM 3509 N N . ASP A 1 441 ? -5.543 21.131 25.411 1.00 91.19 441 ASP A N 1
ATOM 3510 C CA . ASP A 1 441 ? -6.186 20.496 26.564 1.00 91.19 441 ASP A CA 1
ATOM 3511 C C . ASP A 1 441 ? -6.850 19.170 26.176 1.00 91.19 441 ASP A C 1
ATOM 3513 O O . ASP A 1 441 ? -6.723 18.164 26.875 1.00 91.19 441 ASP A O 1
ATOM 3517 N N . TRP A 1 442 ? -7.522 19.133 25.022 1.00 94.31 442 TRP A N 1
ATOM 3518 C CA . TRP A 1 442 ? -8.076 17.907 24.453 1.00 94.31 442 TRP A CA 1
ATOM 3519 C C . TRP A 1 442 ? -6.984 16.864 24.186 1.00 94.31 442 TRP A C 1
ATOM 3521 O O . TRP A 1 442 ? -7.084 15.736 24.666 1.00 94.31 442 TRP A O 1
ATOM 3531 N N . LEU A 1 443 ? -5.901 17.241 23.504 1.00 94.06 443 LEU A N 1
ATOM 3532 C CA . LEU A 1 443 ? -4.810 16.318 23.198 1.00 94.06 443 LEU A CA 1
ATOM 3533 C C . LEU A 1 443 ? -4.105 15.828 24.472 1.00 94.06 443 LEU A C 1
ATOM 3535 O O . LEU A 1 443 ? -3.706 14.666 24.543 1.00 94.06 443 LEU A O 1
ATOM 3539 N N . ALA A 1 444 ? -3.966 16.681 25.490 1.00 93.12 444 ALA A N 1
ATOM 3540 C CA . ALA A 1 444 ? -3.419 16.291 26.787 1.00 93.12 444 ALA A CA 1
ATOM 3541 C C . ALA A 1 444 ? -4.294 15.238 27.488 1.00 93.12 444 ALA A C 1
ATOM 3543 O O . ALA A 1 444 ? -3.761 14.254 28.004 1.00 93.12 444 ALA A O 1
ATOM 3544 N N . ARG A 1 445 ? -5.627 15.390 27.448 1.00 94.12 445 ARG A N 1
ATOM 3545 C CA . ARG A 1 445 ? -6.570 14.377 27.958 1.00 94.12 445 ARG A CA 1
ATOM 3546 C C . ARG A 1 445 ? -6.437 13.052 27.212 1.00 94.12 445 ARG A C 1
ATOM 3548 O O . ARG A 1 445 ? -6.262 12.023 27.854 1.00 94.12 445 ARG A O 1
ATOM 3555 N N . GLN A 1 446 ? -6.397 13.090 25.879 1.00 93.88 446 GLN A N 1
ATOM 3556 C CA . GLN A 1 446 ? -6.218 11.887 25.056 1.00 93.88 446 GLN A CA 1
ATOM 3557 C C . GLN A 1 446 ? -4.911 11.148 25.374 1.00 93.88 446 GLN A C 1
ATOM 3559 O O . GLN A 1 446 ? -4.892 9.926 25.504 1.00 93.88 446 GLN A O 1
ATOM 3564 N N . LYS A 1 447 ? -3.808 11.881 25.569 1.00 93.62 447 LYS A N 1
ATOM 3565 C CA . LYS A 1 447 ? -2.538 11.287 26.010 1.00 93.62 447 LYS A CA 1
ATOM 3566 C C . LYS A 1 447 ? -2.668 10.623 27.381 1.00 93.62 447 LYS A C 1
ATOM 3568 O O . LYS A 1 447 ? -2.209 9.497 27.547 1.00 93.62 447 LYS A O 1
ATOM 3573 N N . LYS A 1 448 ? -3.307 11.290 28.348 1.00 93.56 448 LYS A N 1
ATOM 3574 C CA . LYS A 1 448 ? -3.526 10.749 29.700 1.00 93.56 448 LYS A CA 1
ATOM 3575 C C . LYS A 1 448 ? -4.365 9.467 29.678 1.00 93.56 448 LYS A C 1
ATOM 3577 O O . LYS A 1 448 ? -4.023 8.514 30.369 1.00 93.56 448 LYS A O 1
ATOM 3582 N N . GLU A 1 449 ? -5.418 9.423 28.866 1.00 93.12 449 GLU A N 1
ATOM 3583 C CA . GLU A 1 449 ? -6.254 8.229 28.678 1.00 93.12 449 GLU A CA 1
ATOM 3584 C C . GLU A 1 449 ? -5.457 7.056 28.098 1.00 93.12 449 GLU A C 1
ATOM 3586 O O . GLU A 1 449 ? -5.576 5.933 28.584 1.00 93.12 449 GLU A O 1
ATOM 3591 N N . LEU A 1 450 ? -4.597 7.304 27.103 1.00 92.56 450 LEU A N 1
ATOM 3592 C CA . LEU A 1 450 ? -3.727 6.264 26.548 1.00 92.56 450 LEU A CA 1
ATOM 3593 C C . LEU A 1 450 ? -2.739 5.720 27.585 1.00 92.56 450 LEU A C 1
ATOM 3595 O O . LEU A 1 450 ? -2.515 4.515 27.622 1.00 92.56 450 LEU A O 1
ATOM 3599 N N . PHE A 1 451 ? -2.176 6.577 28.442 1.00 93.00 451 PHE A N 1
ATOM 3600 C CA . PHE A 1 451 ? -1.337 6.115 29.551 1.00 93.00 451 PHE A CA 1
ATOM 3601 C C . PHE A 1 451 ? -2.118 5.268 30.554 1.00 93.00 451 PHE A C 1
ATOM 3603 O O . PHE A 1 451 ? -1.601 4.254 31.002 1.00 93.00 451 PHE A O 1
ATOM 3610 N N . ALA A 1 452 ? -3.359 5.642 30.876 1.00 92.38 452 ALA A N 1
ATOM 3611 C CA . ALA A 1 452 ? -4.200 4.841 31.761 1.00 92.38 452 ALA A CA 1
ATOM 3612 C C . ALA A 1 452 ? -4.471 3.446 31.173 1.00 92.38 452 ALA A C 1
ATOM 3614 O O . ALA A 1 452 ? -4.308 2.454 31.875 1.00 92.38 452 ALA A O 1
ATOM 3615 N N . LYS A 1 453 ? -4.800 3.366 29.875 1.00 91.44 453 LYS A N 1
ATOM 3616 C CA . LYS A 1 453 ? -5.008 2.095 29.157 1.00 91.44 453 LYS A CA 1
ATOM 3617 C C . LYS A 1 453 ? -3.747 1.239 29.088 1.00 91.44 453 LYS A C 1
ATOM 3619 O O . LYS A 1 453 ? -3.811 0.027 29.252 1.00 91.44 453 LYS A O 1
ATOM 3624 N N . ALA A 1 454 ? -2.596 1.867 28.861 1.00 89.12 454 ALA A N 1
ATOM 3625 C CA . ALA A 1 454 ? -1.315 1.173 28.820 1.00 89.12 454 ALA A CA 1
ATOM 3626 C C . ALA A 1 454 ? -0.904 0.572 30.176 1.00 89.12 454 ALA A C 1
ATOM 3628 O O . ALA A 1 454 ? -0.066 -0.326 30.206 1.00 89.12 454 ALA A O 1
ATOM 3629 N N . SER A 1 455 ? -1.493 1.061 31.269 1.00 88.06 455 SER A N 1
ATOM 3630 C CA . SER A 1 455 ? -1.291 0.567 32.632 1.00 88.06 455 SER A CA 1
ATOM 3631 C C . SER A 1 455 ? -2.364 -0.430 33.086 1.00 88.06 455 SER A C 1
ATOM 3633 O O . SER A 1 455 ? -2.405 -0.751 34.269 1.00 88.06 455 SER A O 1
ATOM 3635 N N . TYR A 1 456 ? -3.258 -0.886 32.202 1.00 86.88 456 TYR A N 1
ATOM 3636 C CA . TYR A 1 456 ? -4.250 -1.897 32.565 1.00 86.88 456 TYR A CA 1
ATOM 3637 C C . TYR A 1 456 ? -3.591 -3.234 32.891 1.00 86.88 456 TYR A C 1
ATOM 3639 O O . TYR A 1 456 ? -2.756 -3.735 32.131 1.00 86.88 456 TYR A O 1
ATOM 3647 N N . ASP A 1 457 ? -4.031 -3.817 34.003 1.00 83.12 457 ASP A N 1
ATOM 3648 C CA . ASP A 1 457 ? -3.680 -5.178 34.368 1.00 83.12 457 ASP A CA 1
ATOM 3649 C C . ASP A 1 457 ? -4.231 -6.163 33.337 1.00 83.12 457 ASP A C 1
ATOM 3651 O O . ASP A 1 457 ? -5.267 -5.938 32.702 1.00 83.12 457 ASP A O 1
ATOM 3655 N N . ILE A 1 458 ? -3.519 -7.277 33.180 1.00 85.44 458 ILE A N 1
ATOM 3656 C CA . ILE A 1 458 ? -3.968 -8.382 32.337 1.00 85.44 458 ILE A CA 1
ATOM 3657 C C . ILE A 1 458 ? -5.308 -8.879 32.905 1.00 85.44 458 ILE A C 1
ATOM 3659 O O . ILE A 1 458 ? -5.372 -9.178 34.103 1.00 85.44 458 ILE A O 1
ATOM 3663 N N . PRO A 1 459 ? -6.374 -8.988 32.088 1.00 84.69 459 PRO A N 1
ATOM 3664 C CA . PRO A 1 459 ? -7.653 -9.499 32.553 1.00 84.69 459 PRO A CA 1
ATOM 3665 C C . PRO A 1 459 ? -7.502 -10.875 33.202 1.00 84.69 459 PRO A C 1
ATOM 3667 O O . PRO A 1 459 ? -6.757 -11.732 32.720 1.00 84.69 459 PRO A O 1
ATOM 3670 N N . VAL A 1 460 ? -8.226 -11.095 34.299 1.00 85.12 460 VAL A N 1
ATOM 3671 C CA . VAL A 1 460 ? -8.152 -12.343 35.067 1.00 85.12 460 VAL A CA 1
ATOM 3672 C C . VAL A 1 460 ? -8.473 -13.536 34.160 1.00 85.12 460 VAL A C 1
ATOM 3674 O O . VAL A 1 460 ? -9.528 -13.580 33.533 1.00 85.12 460 VAL A O 1
ATOM 3677 N N . GLY A 1 461 ? -7.556 -14.506 34.098 1.00 81.38 461 GLY A N 1
ATOM 3678 C CA . GLY A 1 461 ? -7.692 -15.707 33.268 1.00 81.38 461 GLY A CA 1
ATOM 3679 C C . GLY A 1 461 ? -7.258 -15.547 31.806 1.00 81.38 461 GLY A C 1
ATOM 3680 O O . GLY A 1 461 ? -7.313 -16.527 31.065 1.00 81.38 461 GLY A O 1
ATOM 3681 N N . PHE A 1 462 ? -6.803 -14.362 31.378 1.00 82.94 462 PHE A N 1
ATOM 3682 C CA . PHE A 1 462 ? -6.277 -14.165 30.027 1.00 82.94 462 PHE A CA 1
ATOM 3683 C C . PHE A 1 462 ? -4.792 -14.573 29.940 1.00 82.94 462 PHE A C 1
ATOM 3685 O O . PHE A 1 462 ? -4.010 -14.191 30.817 1.00 82.94 462 PHE A O 1
ATOM 3692 N N . PRO A 1 463 ? -4.364 -15.320 28.902 1.00 83.00 463 PRO A N 1
ATOM 3693 C CA . PRO A 1 463 ? -2.961 -15.694 28.728 1.00 83.00 463 PRO A CA 1
ATOM 3694 C C . PRO A 1 463 ? -2.057 -14.461 28.607 1.00 83.00 463 PRO A C 1
ATOM 3696 O O . PRO A 1 463 ? -2.262 -13.596 27.750 1.00 83.00 463 PRO A O 1
ATOM 3699 N N . SER A 1 464 ? -1.056 -14.359 29.483 1.00 78.06 464 SER A N 1
ATOM 3700 C CA . SER A 1 464 ? -0.192 -13.174 29.584 1.00 78.06 464 SER A CA 1
ATOM 3701 C C . SER A 1 464 ? 0.675 -12.945 28.345 1.00 78.06 464 SER A C 1
ATOM 3703 O O . SER A 1 464 ? 1.029 -11.810 28.041 1.00 78.06 464 SER A O 1
ATOM 3705 N N . ASP A 1 465 ? 0.976 -14.008 27.607 1.00 79.75 465 ASP A N 1
ATOM 3706 C CA . ASP A 1 465 ? 1.703 -14.016 26.340 1.00 79.75 465 ASP A CA 1
ATOM 3707 C C . ASP A 1 465 ? 0.883 -13.468 25.158 1.00 79.75 465 ASP A C 1
ATOM 3709 O O . ASP A 1 465 ? 1.460 -13.044 24.155 1.00 79.75 465 ASP A O 1
ATOM 3713 N N . LEU A 1 466 ? -0.448 -13.430 25.281 1.00 79.12 466 LEU A N 1
ATOM 3714 C CA . LEU A 1 466 ? -1.363 -12.933 24.249 1.00 79.12 466 LEU A CA 1
ATOM 3715 C C . LEU A 1 466 ? -1.907 -11.528 24.538 1.00 79.12 466 LEU A C 1
ATOM 3717 O O . LEU A 1 466 ? -2.458 -10.891 23.638 1.00 79.12 466 LEU A O 1
ATOM 3721 N N . TRP A 1 467 ? -1.788 -11.035 25.774 1.00 82.69 467 TRP A N 1
ATOM 3722 C CA . TRP A 1 467 ? -2.323 -9.727 26.145 1.00 82.69 467 TRP A CA 1
ATOM 3723 C C . TRP A 1 467 ? -1.545 -8.578 25.495 1.00 82.69 467 TRP A C 1
ATOM 3725 O O . TRP A 1 467 ? -0.325 -8.461 25.617 1.00 82.69 467 TRP A O 1
ATOM 3735 N N . ASN A 1 468 ? -2.275 -7.667 24.854 1.00 87.62 468 ASN A N 1
ATOM 3736 C CA . ASN A 1 468 ? -1.738 -6.408 24.360 1.00 87.62 468 ASN A CA 1
ATOM 3737 C C . ASN A 1 468 ? -2.810 -5.323 24.477 1.00 87.62 468 ASN A C 1
ATOM 3739 O O . ASN A 1 468 ? -3.799 -5.340 23.743 1.00 87.62 468 ASN A O 1
ATOM 3743 N N . TRP A 1 469 ? -2.582 -4.347 25.358 1.00 89.75 469 TRP A N 1
ATOM 3744 C CA . TRP A 1 469 ? -3.506 -3.232 25.577 1.00 89.75 469 TRP A CA 1
ATOM 3745 C C . TRP A 1 469 ? -3.818 -2.456 24.289 1.00 89.75 469 TRP A C 1
ATOM 3747 O O . TRP A 1 469 ? -4.888 -1.868 24.169 1.00 89.75 469 TRP A O 1
ATOM 3757 N N . GLU A 1 470 ? -2.907 -2.444 23.307 1.00 89.44 470 GLU A N 1
ATOM 3758 C CA . GLU A 1 470 ? -3.144 -1.773 22.027 1.00 89.44 470 GLU A CA 1
ATOM 3759 C C . GLU A 1 470 ? -4.153 -2.516 21.161 1.00 89.44 470 GLU A C 1
ATOM 3761 O O . GLU A 1 470 ? -4.926 -1.864 20.461 1.00 89.44 470 GLU A O 1
ATOM 3766 N N . PHE A 1 471 ? -4.143 -3.851 21.213 1.00 88.12 471 PHE A N 1
ATOM 3767 C CA . PHE A 1 471 ? -5.131 -4.677 20.526 1.00 88.12 471 PHE A CA 1
ATOM 3768 C C . PHE A 1 471 ? -6.481 -4.589 21.219 1.00 88.12 471 PHE A C 1
ATOM 3770 O O . PHE A 1 471 ? -7.485 -4.498 20.527 1.00 88.12 471 PHE A O 1
ATOM 3777 N N . GLU A 1 472 ? -6.511 -4.519 22.551 1.00 87.56 472 GLU A N 1
ATOM 3778 C CA . GLU A 1 472 ? -7.749 -4.263 23.290 1.00 87.56 472 GLU A CA 1
ATOM 3779 C C . GLU A 1 472 ? -8.326 -2.879 22.949 1.00 87.56 472 GLU A C 1
ATOM 3781 O O . GLU A 1 472 ? -9.495 -2.752 22.602 1.00 87.56 472 GLU A O 1
ATOM 3786 N N . ASP A 1 473 ? -7.499 -1.830 22.961 1.00 88.44 473 ASP A N 1
ATOM 3787 C CA . ASP A 1 473 ? -7.914 -0.473 22.586 1.00 88.44 473 ASP A CA 1
ATOM 3788 C C . ASP A 1 473 ? -8.426 -0.401 21.135 1.00 88.44 473 ASP A C 1
ATOM 3790 O O . ASP A 1 473 ? -9.393 0.304 20.843 1.00 88.44 473 ASP A O 1
ATOM 3794 N N . GLU A 1 474 ? -7.798 -1.130 20.210 1.00 86.62 474 GLU A N 1
ATOM 3795 C CA . GLU A 1 474 ? -8.273 -1.252 18.831 1.00 86.62 474 GLU A CA 1
ATOM 3796 C C . GLU A 1 474 ? -9.568 -2.063 18.728 1.00 86.62 474 GLU A C 1
ATOM 3798 O O . GLU A 1 474 ? -10.505 -1.621 18.063 1.00 86.62 474 GLU A O 1
ATOM 3803 N N . PHE A 1 475 ? -9.662 -3.190 19.431 1.00 85.12 475 PHE A N 1
ATOM 3804 C CA . PHE A 1 475 ? -10.857 -4.021 19.484 1.00 85.12 475 PHE A CA 1
ATOM 3805 C C . PHE A 1 475 ? -12.053 -3.227 20.005 1.00 85.12 475 PHE A C 1
ATOM 3807 O O . PHE A 1 475 ? -13.068 -3.161 19.320 1.00 85.12 475 PHE A O 1
ATOM 3814 N N . GLN A 1 476 ? -11.917 -2.529 21.134 1.00 86.62 476 GLN A N 1
ATOM 3815 C CA . GLN A 1 476 ? -12.982 -1.703 21.711 1.00 86.62 476 GLN A CA 1
ATOM 3816 C C . GLN A 1 476 ? -13.445 -0.590 20.760 1.00 86.62 476 GLN A C 1
ATOM 3818 O O . GLN A 1 476 ? -14.640 -0.311 20.665 1.00 86.62 476 GLN A O 1
ATOM 3823 N N . ARG A 1 477 ? -12.528 0.018 19.991 1.00 85.56 477 ARG A N 1
ATOM 3824 C CA . ARG A 1 477 ? -12.894 1.003 18.954 1.00 85.56 477 ARG A CA 1
ATOM 3825 C C . ARG A 1 477 ? -13.748 0.401 17.840 1.00 85.56 477 ARG A C 1
ATOM 3827 O O . ARG A 1 477 ? -14.638 1.082 17.331 1.00 85.56 477 ARG A O 1
ATOM 3834 N N . TYR A 1 478 ? -13.444 -0.826 17.423 1.00 84.06 478 TYR A N 1
ATOM 3835 C CA . TYR A 1 478 ? -14.119 -1.492 16.309 1.00 84.06 478 TYR A CA 1
ATOM 3836 C C . TYR A 1 478 ? -15.290 -2.380 16.741 1.00 84.06 478 TYR A C 1
ATOM 3838 O O . TYR A 1 478 ? -16.104 -2.750 15.895 1.00 84.06 478 TYR A O 1
ATOM 3846 N N . LEU A 1 479 ? -15.428 -2.671 18.036 1.00 87.56 479 LEU A N 1
ATOM 3847 C CA . LEU A 1 479 ? -16.440 -3.562 18.595 1.00 87.56 479 LEU A CA 1
ATOM 3848 C C . LEU A 1 479 ? -17.865 -3.198 18.152 1.00 87.56 479 LEU A C 1
ATOM 3850 O O . LEU A 1 479 ? -18.539 -4.090 17.643 1.00 87.56 479 LEU A O 1
ATOM 3854 N N . PRO A 1 480 ? -18.327 -1.930 18.203 1.00 88.25 480 PRO A N 1
ATOM 3855 C CA . PRO A 1 480 ? -19.664 -1.590 17.713 1.00 88.25 480 PRO A CA 1
ATOM 3856 C C . PRO A 1 480 ? -19.871 -1.954 16.237 1.00 88.25 480 PRO A C 1
ATOM 3858 O O . PRO A 1 480 ? -20.926 -2.451 15.862 1.00 88.25 480 PRO A O 1
ATOM 3861 N N . THR A 1 481 ? -18.838 -1.773 15.405 1.00 86.06 481 THR A N 1
ATOM 3862 C CA . THR A 1 481 ? -18.895 -2.147 13.983 1.00 86.06 481 THR A CA 1
ATOM 3863 C C . THR A 1 481 ? -18.925 -3.662 13.804 1.00 86.06 481 THR A C 1
ATOM 3865 O O . THR A 1 481 ? -19.672 -4.152 12.965 1.00 86.06 481 THR A O 1
ATOM 3868 N N . TYR A 1 482 ? -18.158 -4.417 14.596 1.00 86.06 482 TYR A N 1
ATOM 3869 C CA . TYR A 1 482 ? -18.217 -5.880 14.572 1.00 86.06 482 TYR A CA 1
ATOM 3870 C C . TYR A 1 482 ? -19.580 -6.413 15.016 1.00 86.06 482 TYR A C 1
ATOM 3872 O O . TYR A 1 482 ? -20.087 -7.342 14.399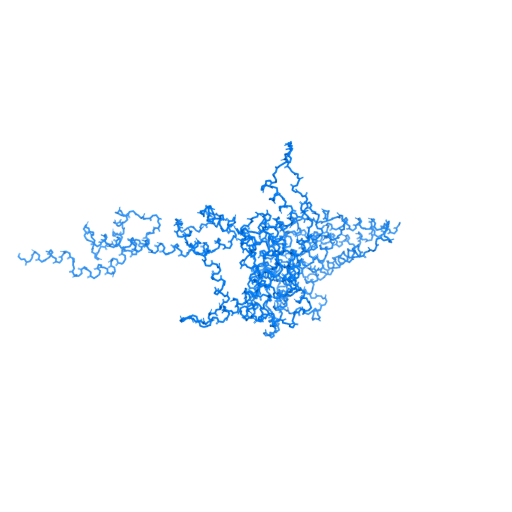 1.00 86.06 482 TYR A O 1
ATOM 3880 N N . ILE A 1 483 ? -20.193 -5.812 16.035 1.00 89.38 483 ILE A N 1
ATOM 3881 C CA . ILE A 1 483 ? -21.543 -6.167 16.483 1.00 89.38 483 ILE A CA 1
ATOM 3882 C C . ILE A 1 483 ? -22.575 -5.878 15.386 1.00 89.38 483 ILE A C 1
ATOM 3884 O O . ILE A 1 483 ? -23.400 -6.739 15.091 1.00 89.38 483 ILE A O 1
ATOM 3888 N N . ASP A 1 484 ? -22.495 -4.718 14.727 1.00 90.44 484 ASP A N 1
ATOM 3889 C CA . ASP A 1 484 ? -23.355 -4.405 13.579 1.00 90.44 484 ASP A CA 1
ATOM 3890 C C . ASP A 1 484 ? -23.195 -5.443 12.452 1.00 90.44 484 ASP A C 1
ATOM 3892 O O . ASP A 1 484 ? -24.189 -5.923 11.908 1.00 90.44 484 ASP A O 1
ATOM 3896 N N . ILE A 1 485 ? -21.950 -5.816 12.120 1.00 89.12 485 ILE A N 1
ATOM 3897 C CA . ILE A 1 485 ? -21.647 -6.851 11.119 1.00 89.12 485 ILE A CA 1
ATOM 3898 C C . ILE A 1 485 ? -22.256 -8.196 11.527 1.00 89.12 485 ILE A C 1
ATOM 3900 O O . ILE A 1 485 ? -22.825 -8.881 10.682 1.00 89.12 485 ILE A O 1
ATOM 3904 N N . LEU A 1 486 ? -22.144 -8.580 12.800 1.00 88.31 486 LEU A N 1
ATOM 3905 C CA . LEU A 1 486 ? -22.701 -9.835 13.299 1.00 88.31 486 LEU A CA 1
ATOM 3906 C C . LEU A 1 486 ? -24.221 -9.871 13.139 1.00 88.31 486 LEU A C 1
ATOM 3908 O O . LEU A 1 486 ? -24.736 -10.856 12.620 1.00 88.31 486 LEU A O 1
ATOM 3912 N N . TYR A 1 487 ? -24.927 -8.799 13.506 1.00 90.12 487 TYR A N 1
ATOM 3913 C CA . TYR A 1 487 ? -26.374 -8.709 13.288 1.00 90.12 487 TYR A CA 1
ATOM 3914 C C . TYR A 1 487 ? -26.747 -8.747 11.806 1.00 90.12 487 TYR A C 1
ATOM 3916 O O . TYR A 1 487 ? -27.753 -9.351 11.438 1.00 90.12 487 TYR A O 1
ATOM 3924 N N . GLU A 1 488 ? -25.949 -8.111 10.950 1.00 89.94 488 GLU A N 1
ATOM 3925 C CA . GLU A 1 488 ? -26.158 -8.141 9.505 1.00 89.94 488 GLU A CA 1
ATOM 3926 C C . GLU A 1 488 ? -25.993 -9.559 8.942 1.00 89.94 488 GLU A C 1
ATOM 3928 O O . GLU A 1 488 ? -26.852 -10.030 8.205 1.00 89.94 488 GLU A O 1
ATOM 3933 N N . VAL A 1 489 ? -24.927 -10.264 9.332 1.00 85.12 489 VAL A N 1
ATOM 3934 C CA . VAL A 1 489 ? -24.662 -11.653 8.927 1.00 85.12 489 VAL A CA 1
ATOM 3935 C C . VAL A 1 489 ? -25.709 -12.615 9.491 1.00 85.12 489 VAL A C 1
ATOM 3937 O O . VAL A 1 489 ? -26.115 -13.553 8.803 1.00 85.12 489 VAL A O 1
ATOM 3940 N N . ASP A 1 490 ? -26.163 -12.413 10.727 1.00 83.44 490 ASP A N 1
ATOM 3941 C CA . ASP A 1 490 ? -27.183 -13.257 11.352 1.00 83.44 490 ASP A CA 1
ATOM 3942 C C . ASP A 1 490 ? -28.536 -13.134 10.638 1.00 83.44 490 ASP A C 1
ATOM 3944 O O . ASP A 1 490 ? -29.162 -14.149 10.335 1.00 83.44 490 ASP A O 1
ATOM 3948 N N . ALA A 1 491 ? -28.907 -11.914 10.239 1.00 84.38 491 ALA A N 1
ATOM 3949 C CA . ALA A 1 491 ? -30.121 -11.638 9.475 1.00 84.38 491 ALA A CA 1
ATOM 3950 C C . ALA A 1 491 ? -30.093 -12.163 8.025 1.00 84.38 491 ALA A C 1
ATOM 3952 O O . ALA A 1 491 ? -31.140 -12.218 7.383 1.00 84.38 491 ALA A O 1
ATOM 3953 N N . MET A 1 492 ? -28.926 -12.536 7.483 1.00 79.88 492 MET A N 1
ATOM 3954 C CA . MET A 1 492 ? -28.839 -13.102 6.136 1.00 79.88 492 MET A CA 1
ATOM 3955 C C . MET A 1 492 ? -29.294 -14.561 6.091 1.00 79.88 492 MET A C 1
ATOM 3957 O O . MET A 1 492 ? -28.681 -15.444 6.711 1.00 79.88 492 MET A O 1
ATOM 3961 N N . ASP A 1 493 ? -30.277 -14.825 5.231 1.00 70.44 493 ASP A N 1
ATOM 3962 C CA . ASP A 1 493 ? -30.576 -16.166 4.747 1.00 70.44 493 ASP A CA 1
ATOM 3963 C C . ASP A 1 493 ? -29.389 -16.666 3.913 1.00 70.44 493 ASP A C 1
ATOM 3965 O O . ASP A 1 493 ? -28.987 -16.052 2.919 1.00 70.44 493 ASP A O 1
ATOM 3969 N N . CYS A 1 494 ? -28.784 -17.772 4.347 1.00 61.28 494 CYS A N 1
ATOM 3970 C CA . CYS A 1 494 ? -27.652 -18.406 3.675 1.00 61.28 494 CYS A CA 1
ATOM 3971 C C . CYS A 1 494 ? -28.145 -19.617 2.866 1.00 61.28 494 CYS A C 1
ATOM 3973 O O . CYS A 1 494 ? -28.161 -20.722 3.413 1.00 61.28 494 CYS A O 1
ATOM 3975 N N . PRO A 1 495 ? -28.586 -19.451 1.604 1.00 54.12 495 PRO A N 1
ATOM 3976 C CA . PRO A 1 495 ? -28.865 -20.592 0.752 1.00 54.12 495 PRO A CA 1
ATOM 3977 C C . PRO A 1 495 ? -27.551 -21.174 0.213 1.00 54.12 495 PRO A C 1
ATOM 3979 O O . PRO A 1 495 ? -26.719 -20.438 -0.316 1.00 54.12 495 PRO A O 1
ATOM 3982 N N . GLU A 1 496 ? -27.443 -22.494 0.368 1.00 54.00 496 GLU A N 1
ATOM 3983 C CA . GLU A 1 496 ? -26.542 -23.455 -0.277 1.00 54.00 496 GLU A CA 1
ATOM 3984 C C . GLU A 1 496 ? -25.015 -23.268 -0.206 1.00 54.00 496 GLU A C 1
ATOM 3986 O O . GLU A 1 496 ? -24.443 -22.178 -0.149 1.00 54.00 496 GLU A O 1
ATOM 3991 N N . TYR A 1 497 ? -24.348 -24.425 -0.272 1.00 48.72 497 TYR A N 1
ATOM 3992 C CA . TYR A 1 497 ? -22.922 -24.637 -0.526 1.00 48.72 497 TYR A CA 1
ATOM 3993 C C . TYR A 1 497 ? -22.537 -24.161 -1.943 1.00 48.72 497 TYR A C 1
ATOM 3995 O O . TYR A 1 497 ? -22.064 -24.906 -2.793 1.00 48.72 497 TYR A O 1
ATOM 4003 N N . GLY A 1 498 ? -22.727 -22.878 -2.214 1.00 49.34 498 GLY A N 1
ATOM 4004 C CA . GLY A 1 498 ? -22.213 -22.194 -3.386 1.00 49.34 498 GLY A CA 1
ATOM 4005 C C . GLY A 1 498 ? -21.569 -20.922 -2.886 1.00 49.34 498 GLY A C 1
ATOM 4006 O O . GLY A 1 498 ? -22.273 -20.008 -2.469 1.00 49.34 498 GLY A O 1
ATOM 4007 N N . CYS A 1 499 ? -20.234 -20.882 -2.870 1.00 46.69 499 CYS A N 1
ATOM 4008 C CA . CYS A 1 499 ? -19.444 -19.711 -2.496 1.00 46.69 499 CYS A CA 1
ATOM 4009 C C . CYS A 1 499 ? -20.016 -18.482 -3.220 1.00 46.69 499 CYS A C 1
ATOM 4011 O O . CYS A 1 499 ? -19.757 -18.279 -4.408 1.00 46.69 499 CYS A O 1
ATOM 4013 N N . SER A 1 500 ? -20.870 -17.712 -2.536 1.00 53.25 500 SER A N 1
ATOM 4014 C CA . SER A 1 500 ? -21.525 -16.549 -3.121 1.00 53.25 500 SER A CA 1
ATOM 4015 C C . SER A 1 500 ? -20.396 -15.614 -3.523 1.00 53.25 500 SER A C 1
ATOM 4017 O O . SER A 1 500 ? -19.672 -15.121 -2.657 1.00 53.25 500 SER A O 1
ATOM 4019 N N . ARG A 1 501 ? -20.173 -15.433 -4.835 1.00 60.62 501 ARG A N 1
ATOM 4020 C CA . ARG A 1 501 ? -19.151 -14.508 -5.351 1.00 60.62 501 ARG A CA 1
ATOM 4021 C C . ARG A 1 501 ? -19.274 -13.206 -4.564 1.00 60.62 501 ARG A C 1
ATOM 4023 O O . ARG A 1 501 ? -20.393 -12.721 -4.405 1.00 60.62 501 ARG A O 1
ATOM 4030 N N . SER A 1 502 ? -18.169 -12.629 -4.086 1.00 62.31 502 SER A N 1
ATOM 4031 C CA . SER A 1 502 ? -18.188 -11.449 -3.199 1.00 62.31 502 SER A CA 1
ATOM 4032 C C . SER A 1 502 ? -19.043 -10.282 -3.725 1.00 62.31 502 SER A C 1
ATOM 4034 O O . SER A 1 502 ? -19.521 -9.467 -2.941 1.00 62.31 502 SER A O 1
ATOM 4036 N N . SER A 1 503 ? -19.280 -10.218 -5.041 1.00 65.12 503 SER A N 1
ATOM 4037 C CA . SER A 1 503 ? -20.231 -9.308 -5.687 1.00 65.12 503 SER A CA 1
ATOM 4038 C C . SER A 1 503 ? -21.697 -9.551 -5.290 1.00 65.12 503 SER A C 1
ATOM 4040 O O . SER A 1 503 ? -22.382 -8.608 -4.922 1.00 65.12 503 SER A O 1
ATOM 4042 N N . THR A 1 504 ? -22.165 -10.803 -5.281 1.00 74.88 504 THR A N 1
ATOM 4043 C CA . THR A 1 504 ? -23.532 -11.174 -4.854 1.00 74.88 504 THR A CA 1
ATOM 4044 C C . THR A 1 504 ? -23.761 -10.929 -3.363 1.00 74.88 504 THR A C 1
ATOM 4046 O O . THR A 1 504 ? -24.863 -10.591 -2.942 1.00 74.88 504 THR A O 1
ATOM 4049 N N . LEU A 1 505 ? -22.704 -11.038 -2.553 1.00 78.56 505 LEU A N 1
ATOM 4050 C CA . LEU A 1 505 ? -22.756 -10.735 -1.124 1.00 78.56 505 LEU A CA 1
ATOM 4051 C C . LEU A 1 505 ? -23.021 -9.246 -0.865 1.00 78.56 505 LEU A C 1
ATOM 4053 O O . LEU A 1 505 ? -23.802 -8.891 0.012 1.00 78.56 505 LEU A O 1
ATOM 4057 N N . LEU A 1 506 ? -22.383 -8.375 -1.651 1.00 81.94 506 LEU A N 1
ATOM 4058 C CA . LEU A 1 506 ? -22.548 -6.926 -1.541 1.00 81.94 506 LEU A CA 1
ATOM 4059 C C . LEU A 1 506 ? -23.990 -6.487 -1.839 1.00 81.94 506 LEU A C 1
ATOM 4061 O O . LEU A 1 506 ? -24.484 -5.538 -1.231 1.00 81.94 506 LEU A O 1
ATOM 4065 N N . GLU A 1 507 ? -24.656 -7.169 -2.770 1.00 82.25 507 GLU A N 1
ATOM 4066 C CA . GLU A 1 507 ? -26.052 -6.910 -3.140 1.00 82.25 507 GLU A CA 1
ATOM 4067 C C . GLU A 1 507 ? -27.041 -7.351 -2.054 1.00 82.25 507 GLU A C 1
ATOM 4069 O O . GLU A 1 507 ? -28.065 -6.699 -1.874 1.00 82.25 507 GLU A O 1
ATOM 4074 N N . LYS A 1 508 ? -26.713 -8.405 -1.293 1.00 83.50 508 LYS A N 1
ATOM 4075 C CA . LYS A 1 508 ? -27.543 -8.915 -0.189 1.00 83.50 508 LYS A CA 1
ATOM 4076 C C . LYS A 1 508 ? -27.498 -8.054 1.077 1.00 83.50 508 LYS A C 1
ATOM 4078 O O . LYS A 1 508 ? -28.391 -8.169 1.910 1.00 83.50 508 LYS A O 1
ATOM 4083 N N . LEU A 1 509 ? -26.474 -7.216 1.246 1.00 86.44 509 LEU A N 1
ATOM 4084 C CA . LEU A 1 509 ? -26.370 -6.327 2.405 1.00 86.44 509 LEU A CA 1
ATOM 4085 C C . LEU A 1 509 ? -27.467 -5.260 2.393 1.00 86.44 509 LEU A C 1
ATOM 4087 O O . LEU A 1 509 ? -27.688 -4.594 1.374 1.00 86.44 509 LEU A O 1
ATOM 4091 N N . ARG A 1 510 ? -28.081 -5.014 3.555 1.00 89.00 510 ARG A N 1
ATOM 4092 C CA . ARG A 1 510 ? -29.094 -3.968 3.723 1.00 89.00 510 ARG A CA 1
ATOM 4093 C C . ARG A 1 510 ? -28.530 -2.603 3.303 1.00 89.00 510 ARG A C 1
ATOM 4095 O O . ARG A 1 510 ? -27.432 -2.231 3.736 1.00 89.00 510 ARG A O 1
ATOM 4102 N N . PRO A 1 511 ? -29.269 -1.801 2.510 1.00 87.25 511 PRO A N 1
ATOM 4103 C CA . PRO A 1 511 ? -28.801 -0.487 2.065 1.00 87.25 511 PRO A CA 1
ATOM 4104 C C . PRO A 1 511 ? -28.413 0.447 3.218 1.00 87.25 511 PRO A C 1
ATOM 4106 O O . PRO A 1 511 ? -27.427 1.174 3.120 1.00 87.25 511 PRO A O 1
ATOM 4109 N N . GLU A 1 512 ? -29.144 0.389 4.332 1.00 87.19 512 GLU A N 1
ATOM 4110 C CA . GLU A 1 512 ? -28.872 1.173 5.542 1.00 87.19 512 GLU A CA 1
ATOM 4111 C C . GLU A 1 512 ? -27.533 0.795 6.184 1.00 87.19 512 GLU A C 1
ATOM 4113 O O . GLU A 1 512 ? -26.735 1.670 6.524 1.00 87.19 512 GLU A O 1
ATOM 4118 N N . PHE A 1 513 ? -27.248 -0.507 6.281 1.00 87.81 513 PHE A N 1
ATOM 4119 C CA . PHE A 1 513 ? -25.974 -1.024 6.771 1.00 87.81 513 PHE A CA 1
ATOM 4120 C C . PHE A 1 513 ? -24.825 -0.585 5.856 1.00 87.81 513 PHE A C 1
ATOM 4122 O O . PHE A 1 513 ? -23.817 -0.041 6.320 1.00 87.81 513 PHE A O 1
ATOM 4129 N N . ARG A 1 514 ? -25.001 -0.724 4.536 1.00 85.75 514 ARG A N 1
ATOM 4130 C CA . ARG A 1 514 ? -24.017 -0.268 3.543 1.00 85.75 514 ARG A CA 1
ATOM 4131 C C . ARG A 1 514 ? -23.742 1.226 3.659 1.00 85.75 514 ARG A C 1
ATOM 4133 O O . ARG A 1 514 ? -22.580 1.622 3.641 1.00 85.75 514 ARG A O 1
ATOM 4140 N N . LEU A 1 515 ? -24.775 2.049 3.831 1.00 82.12 515 LEU A N 1
ATOM 4141 C CA . LEU A 1 515 ? -24.640 3.495 4.005 1.00 82.12 515 LEU A CA 1
ATOM 4142 C C . LEU A 1 515 ? -23.899 3.839 5.310 1.00 82.12 515 LEU A C 1
ATOM 4144 O O . LEU A 1 515 ? -22.930 4.604 5.287 1.00 82.12 515 LEU A O 1
ATOM 4148 N N . LYS A 1 516 ? -24.311 3.231 6.434 1.00 83.06 516 LYS A N 1
ATOM 4149 C CA . LYS A 1 516 ? -23.708 3.415 7.767 1.00 83.06 516 LYS A CA 1
ATOM 4150 C C . LYS A 1 516 ? -22.224 3.050 7.766 1.00 83.06 516 LYS A C 1
ATOM 4152 O O . LYS A 1 516 ? -21.389 3.767 8.329 1.00 83.06 516 LYS A O 1
ATOM 4157 N N . HIS A 1 517 ? -21.869 1.951 7.105 1.00 80.69 517 HIS A N 1
ATOM 4158 C CA . HIS A 1 517 ? -20.495 1.463 7.052 1.00 80.69 517 HIS A CA 1
ATOM 4159 C C . HIS A 1 517 ? -19.701 1.934 5.827 1.00 80.69 517 HIS A C 1
ATOM 4161 O O . HIS A 1 517 ? -18.491 1.726 5.802 1.00 80.69 517 HIS A O 1
ATOM 4167 N N . GLY A 1 518 ? -20.316 2.656 4.888 1.00 74.50 518 GLY A N 1
ATOM 4168 C CA . GLY A 1 518 ? -19.657 3.143 3.674 1.00 74.50 518 GLY A CA 1
ATOM 4169 C C . GLY A 1 518 ? -19.206 2.017 2.736 1.00 74.50 518 GLY A C 1
ATOM 4170 O O . GLY A 1 518 ? -18.181 2.153 2.069 1.00 74.50 518 GLY A O 1
ATOM 4171 N N . ILE A 1 519 ? -19.938 0.899 2.714 1.00 78.25 519 ILE A N 1
ATOM 4172 C CA . ILE A 1 519 ? -19.593 -0.308 1.954 1.00 78.25 519 ILE A CA 1
ATOM 4173 C C . ILE A 1 519 ? -20.146 -0.189 0.529 1.00 78.25 519 ILE A C 1
ATOM 4175 O O . ILE A 1 519 ? -21.320 -0.461 0.258 1.00 78.25 519 ILE A O 1
ATOM 4179 N N . ASN A 1 520 ? -19.266 0.209 -0.391 1.00 71.69 520 ASN A N 1
ATOM 4180 C CA . ASN A 1 520 ? -19.607 0.455 -1.797 1.00 71.69 520 ASN A CA 1
ATOM 4181 C C . ASN A 1 520 ? -18.928 -0.507 -2.778 1.00 71.69 520 ASN A C 1
ATOM 4183 O O . ASN A 1 520 ? -19.264 -0.510 -3.957 1.00 71.69 520 ASN A O 1
ATOM 4187 N N . SER A 1 521 ? -17.992 -1.324 -2.298 1.00 73.56 521 SER A N 1
ATOM 4188 C CA . SER A 1 521 ? -17.176 -2.215 -3.118 1.00 73.56 521 SER A CA 1
ATOM 4189 C C . SER A 1 521 ? -17.002 -3.552 -2.410 1.00 73.56 521 SER A C 1
ATOM 4191 O O . SER A 1 521 ? -16.864 -3.604 -1.188 1.00 73.56 521 SER A O 1
ATOM 4193 N N . PHE A 1 522 ? -16.958 -4.641 -3.177 1.00 70.75 522 PHE A N 1
ATOM 4194 C CA . PHE A 1 522 ? -16.684 -5.980 -2.645 1.00 70.75 522 PHE A CA 1
ATOM 4195 C C . PHE A 1 522 ? -15.250 -6.112 -2.105 1.00 70.75 522 PHE A C 1
ATOM 4197 O O . PHE A 1 522 ? -14.938 -7.083 -1.421 1.00 70.75 522 PHE A O 1
ATOM 4204 N N . ARG A 1 523 ? -14.380 -5.141 -2.416 1.00 66.12 523 ARG A N 1
ATOM 4205 C CA . ARG A 1 523 ? -13.006 -5.048 -1.911 1.00 66.12 523 ARG A CA 1
ATOM 4206 C C . ARG A 1 523 ? -12.911 -4.391 -0.531 1.00 66.12 523 ARG A C 1
ATOM 4208 O O . ARG A 1 523 ? -11.815 -4.279 0.004 1.00 66.12 523 ARG A O 1
ATOM 4215 N N . ASP A 1 524 ? -14.026 -3.939 0.046 1.00 73.62 524 ASP A N 1
ATOM 4216 C CA . ASP A 1 524 ? -14.020 -3.308 1.365 1.00 73.62 524 ASP A CA 1
ATOM 4217 C C . ASP A 1 524 ? -13.553 -4.274 2.472 1.00 73.62 524 ASP A C 1
ATOM 4219 O O . ASP A 1 524 ? -13.865 -5.465 2.444 1.00 73.62 524 ASP A O 1
ATOM 4223 N N . ARG A 1 525 ? -12.841 -3.764 3.488 1.00 73.81 525 ARG A N 1
ATOM 4224 C CA . ARG A 1 525 ? -12.383 -4.570 4.635 1.00 73.81 525 ARG A CA 1
ATOM 4225 C C . ARG A 1 525 ? -13.556 -5.260 5.332 1.00 73.81 525 ARG A C 1
ATOM 4227 O O . ARG A 1 525 ? -13.440 -6.422 5.710 1.00 73.81 525 ARG A O 1
ATOM 4234 N N . HIS A 1 526 ? -14.688 -4.574 5.477 1.00 80.75 526 HIS A N 1
ATOM 4235 C CA . HIS A 1 526 ? -15.857 -5.162 6.132 1.00 80.75 526 HIS A CA 1
ATOM 4236 C C . HIS A 1 526 ? -16.430 -6.324 5.324 1.00 80.75 526 HIS A C 1
ATOM 4238 O O . HIS A 1 526 ? -16.896 -7.287 5.920 1.00 80.75 526 HIS A O 1
ATOM 4244 N N . MET A 1 527 ? -16.314 -6.300 3.991 1.00 82.81 527 MET A N 1
ATOM 4245 C CA . MET A 1 527 ? -16.745 -7.413 3.135 1.00 82.81 527 MET A CA 1
ATOM 4246 C C . MET A 1 527 ? -15.931 -8.681 3.375 1.00 82.81 527 MET A C 1
ATOM 4248 O O . MET A 1 527 ? -16.496 -9.772 3.349 1.00 82.81 527 MET A O 1
ATOM 4252 N N . TRP A 1 528 ? -14.631 -8.555 3.651 1.00 76.94 528 TRP A N 1
ATOM 4253 C CA . TRP A 1 528 ? -13.800 -9.695 4.040 1.00 76.94 528 TRP A CA 1
ATOM 4254 C C . TRP A 1 528 ? -14.265 -10.305 5.361 1.00 76.94 528 TRP A C 1
ATOM 4256 O O . TRP A 1 528 ? -14.466 -11.516 5.426 1.00 76.94 528 TRP A O 1
ATOM 4266 N N . THR A 1 529 ? -14.502 -9.474 6.379 1.00 83.06 529 THR A N 1
ATOM 4267 C CA . THR A 1 529 ? -15.027 -9.920 7.679 1.00 83.06 529 THR A CA 1
ATOM 4268 C C . THR A 1 529 ? -16.398 -10.581 7.539 1.00 83.06 529 THR A C 1
ATOM 4270 O O . THR A 1 529 ? -16.611 -11.662 8.076 1.00 83.06 529 THR A O 1
ATOM 4273 N N . ILE A 1 530 ? -17.315 -9.968 6.783 1.00 85.94 530 ILE A N 1
ATOM 4274 C CA . ILE A 1 530 ? -18.659 -10.502 6.518 1.00 85.94 530 ILE A CA 1
ATOM 4275 C C . ILE A 1 530 ? -18.555 -11.868 5.830 1.00 85.94 530 ILE A C 1
ATOM 4277 O O . ILE A 1 530 ? -19.181 -12.828 6.270 1.00 85.94 530 ILE A O 1
ATOM 4281 N N . ASN A 1 531 ? -17.727 -11.982 4.788 1.00 82.56 531 ASN A N 1
ATOM 4282 C CA . ASN A 1 531 ? -17.520 -13.238 4.070 1.00 82.56 531 ASN A CA 1
ATOM 4283 C C . ASN A 1 531 ? -16.943 -14.332 4.982 1.00 82.56 531 ASN A C 1
ATOM 4285 O O . ASN A 1 531 ? -17.399 -15.471 4.939 1.00 82.56 531 ASN A O 1
ATOM 4289 N N . ASP A 1 532 ? -15.967 -13.998 5.829 1.00 82.00 532 ASP A N 1
ATOM 4290 C CA . ASP A 1 532 ? -15.393 -14.943 6.791 1.00 82.00 532 ASP A CA 1
ATOM 4291 C C . ASP A 1 532 ? -16.423 -15.402 7.836 1.00 82.00 532 ASP A C 1
ATOM 4293 O O . ASP A 1 532 ? -16.567 -16.597 8.090 1.00 82.00 532 ASP A O 1
ATOM 4297 N N . MET A 1 533 ? -17.214 -14.476 8.385 1.00 85.50 533 MET A N 1
ATOM 4298 C CA . MET A 1 533 ? -18.284 -14.805 9.330 1.00 85.50 533 MET A CA 1
ATOM 4299 C C . MET A 1 533 ? -19.366 -15.685 8.694 1.00 85.50 533 MET A C 1
ATOM 4301 O O . MET A 1 533 ? -19.811 -16.647 9.318 1.00 85.50 533 MET A O 1
ATOM 4305 N N . ILE A 1 534 ? -19.740 -15.433 7.438 1.00 79.38 534 ILE A N 1
ATOM 4306 C CA . ILE A 1 534 ? -20.694 -16.271 6.695 1.00 79.38 534 ILE A CA 1
ATOM 4307 C C . ILE A 1 534 ? -20.122 -17.666 6.442 1.00 79.38 534 ILE A C 1
ATOM 4309 O O . ILE A 1 534 ? -20.814 -18.659 6.670 1.00 79.38 534 ILE A O 1
ATOM 4313 N N . LYS A 1 535 ? -18.845 -17.769 6.053 1.00 77.88 535 LYS A N 1
ATOM 4314 C CA . LYS A 1 535 ? -18.155 -19.061 5.905 1.00 77.88 535 LYS A CA 1
ATOM 4315 C C . LYS A 1 535 ? -18.144 -19.873 7.196 1.00 77.88 535 LYS A C 1
ATOM 4317 O O . LYS A 1 535 ? -18.174 -21.095 7.125 1.00 77.88 535 LYS A O 1
ATOM 4322 N N . ARG A 1 536 ? -18.126 -19.220 8.362 1.00 77.00 536 ARG A N 1
ATOM 4323 C CA . ARG A 1 536 ? -18.249 -19.884 9.672 1.00 77.00 536 ARG A CA 1
ATOM 4324 C C . ARG A 1 536 ? -19.701 -20.222 10.034 1.00 77.00 536 ARG A C 1
ATOM 4326 O O . ARG A 1 536 ? -19.936 -21.268 10.633 1.00 77.00 536 ARG A O 1
ATOM 4333 N N . LYS A 1 537 ? -20.671 -19.376 9.659 1.00 77.69 537 LYS A N 1
ATOM 4334 C CA . LYS A 1 537 ? -22.115 -19.602 9.881 1.00 77.69 537 LYS A CA 1
ATOM 4335 C C . LYS A 1 537 ? -22.630 -20.811 9.091 1.00 77.69 537 LYS A C 1
ATOM 4337 O O . LYS A 1 537 ? -23.403 -21.597 9.631 1.00 77.69 537 LYS A O 1
ATOM 4342 N N . LEU A 1 538 ? -22.175 -20.979 7.846 1.00 73.19 538 LEU A N 1
ATOM 4343 C CA . LEU A 1 538 ? -22.632 -22.023 6.918 1.00 73.19 538 LEU A CA 1
ATOM 4344 C C . LEU A 1 538 ? -22.512 -23.455 7.497 1.00 73.19 538 LEU A C 1
ATOM 4346 O O . LEU A 1 538 ? -23.542 -24.124 7.597 1.00 73.19 538 LEU A O 1
ATOM 4350 N N . PRO A 1 539 ? -21.333 -23.927 7.960 1.00 71.50 539 PRO A N 1
ATOM 4351 C CA . PRO A 1 539 ? -21.208 -25.248 8.580 1.00 71.50 539 PRO A CA 1
ATOM 4352 C C . PRO A 1 539 ? -22.030 -25.410 9.861 1.00 71.50 539 PRO A C 1
ATOM 4354 O O . PRO A 1 539 ? -22.541 -26.495 10.130 1.00 71.50 539 PRO A O 1
ATOM 4357 N N . ALA A 1 540 ? -22.163 -24.350 10.664 1.00 74.00 540 ALA A N 1
ATOM 4358 C CA . ALA A 1 540 ? -22.898 -24.401 11.925 1.00 74.00 540 ALA A CA 1
ATOM 4359 C C . ALA A 1 540 ? -24.409 -24.569 11.697 1.00 74.00 540 ALA A C 1
ATOM 4361 O O . ALA A 1 540 ? -25.043 -25.412 12.335 1.00 74.00 540 ALA A O 1
ATOM 4362 N N . GLU A 1 541 ? -24.979 -23.815 10.754 1.00 74.44 541 GLU A N 1
ATOM 4363 C CA . GLU A 1 541 ? -26.380 -23.966 10.350 1.00 74.44 541 GLU A CA 1
ATOM 4364 C C . GLU A 1 541 ? -26.629 -25.311 9.659 1.00 74.44 541 GLU A C 1
ATOM 4366 O O . GLU A 1 541 ? -27.616 -25.975 9.979 1.00 74.44 541 GLU A O 1
ATOM 4371 N N . TYR A 1 542 ? -25.714 -25.769 8.796 1.00 74.44 542 TYR A N 1
ATOM 4372 C CA . TYR A 1 542 ? -25.791 -27.108 8.206 1.00 74.44 542 TYR A CA 1
ATOM 4373 C C . TYR A 1 542 ? -25.800 -28.198 9.285 1.00 74.44 542 TYR A C 1
ATOM 4375 O O . TYR A 1 542 ? -26.711 -29.018 9.312 1.00 74.44 542 TYR A O 1
ATOM 4383 N N . SER A 1 543 ? -24.857 -28.165 10.233 1.00 76.19 543 SER A N 1
ATOM 4384 C CA . SER A 1 543 ? -24.781 -29.132 11.336 1.00 76.19 543 SER A CA 1
ATOM 4385 C C . SER A 1 543 ? -26.058 -29.140 12.181 1.00 76.19 543 SER A C 1
ATOM 4387 O O . SER A 1 543 ? -26.628 -30.194 12.452 1.00 76.19 543 SER A O 1
ATOM 4389 N N . LYS A 1 544 ? -26.588 -27.963 12.531 1.00 81.00 544 LYS A N 1
ATOM 4390 C CA . LYS A 1 544 ? -27.835 -27.831 13.298 1.00 81.00 544 LYS A CA 1
ATOM 4391 C C . LYS A 1 544 ? -29.049 -28.380 12.545 1.00 81.00 544 LYS A C 1
ATOM 4393 O O . LYS A 1 544 ? -29.898 -29.031 13.157 1.00 81.00 544 LYS A O 1
ATOM 4398 N N . ARG A 1 545 ? -29.155 -28.117 11.237 1.00 78.69 545 ARG A N 1
ATOM 4399 C CA . ARG A 1 545 ? -30.217 -28.669 10.379 1.00 78.69 545 ARG A CA 1
ATOM 4400 C C . ARG A 1 545 ? -30.080 -30.181 10.241 1.00 78.69 545 ARG A C 1
ATOM 4402 O O . ARG A 1 545 ? -31.058 -30.880 10.492 1.00 78.69 545 ARG A O 1
ATOM 4409 N N . ARG A 1 546 ? -28.873 -30.670 9.943 1.00 80.38 546 ARG A N 1
ATOM 4410 C CA . ARG A 1 546 ? -28.545 -32.095 9.851 1.00 80.38 546 ARG A CA 1
ATOM 4411 C C . ARG A 1 546 ? -28.920 -32.824 11.133 1.00 80.38 546 ARG A C 1
ATOM 4413 O O . ARG A 1 546 ? -29.662 -33.786 11.049 1.00 80.38 546 ARG A O 1
ATOM 4420 N N . SER A 1 547 ? -28.522 -32.337 12.310 1.00 83.00 547 SER A N 1
ATOM 4421 C CA . SER A 1 547 ? -28.878 -32.969 13.591 1.00 83.00 547 SER A CA 1
ATOM 4422 C C . SER A 1 547 ? -30.389 -33.019 13.825 1.00 83.00 547 SER A C 1
ATOM 4424 O O . SER A 1 547 ? -30.924 -34.075 14.138 1.00 83.00 547 SER A O 1
ATOM 4426 N N . ARG A 1 548 ? -31.114 -31.915 13.589 1.00 83.69 548 ARG A N 1
ATOM 4427 C CA . ARG A 1 548 ? -32.585 -31.904 13.716 1.00 83.69 548 ARG A CA 1
ATOM 4428 C C . ARG A 1 548 ? -33.263 -32.876 12.755 1.00 83.69 548 ARG A C 1
ATOM 4430 O O . ARG A 1 548 ? -34.295 -33.450 13.093 1.00 83.69 548 ARG A O 1
ATOM 4437 N N . GLN A 1 549 ? -32.738 -33.004 11.540 1.00 83.94 549 GLN A N 1
ATOM 4438 C CA . GLN A 1 549 ? -33.289 -33.911 10.544 1.00 83.94 549 GLN A CA 1
ATOM 4439 C C . GLN A 1 549 ? -32.932 -35.370 10.856 1.00 83.94 549 GLN A C 1
ATOM 4441 O O . GLN A 1 549 ? -33.796 -36.234 10.744 1.00 83.94 549 GLN A O 1
ATOM 4446 N N . MET A 1 550 ? -31.714 -35.617 11.340 1.00 84.12 550 MET A N 1
ATOM 4447 C CA . MET A 1 550 ? -31.250 -36.903 11.856 1.00 84.12 550 MET A CA 1
ATOM 4448 C C . MET A 1 550 ? -32.176 -37.402 12.966 1.00 84.12 550 MET A C 1
ATOM 4450 O O . MET A 1 550 ? -32.683 -38.515 12.881 1.00 84.12 550 MET A O 1
ATOM 4454 N N . ASP A 1 551 ? -32.497 -36.547 13.942 1.00 83.94 551 ASP A N 1
ATOM 4455 C CA . ASP A 1 551 ? -33.431 -36.884 15.020 1.00 83.94 551 ASP A CA 1
ATOM 4456 C C . ASP A 1 551 ? -34.804 -37.297 14.468 1.00 83.94 551 ASP A C 1
ATOM 4458 O O . ASP A 1 551 ? -35.373 -38.304 14.894 1.00 83.94 551 ASP A O 1
ATOM 4462 N N . LYS A 1 552 ? -35.331 -36.564 13.474 1.00 85.69 552 LYS A N 1
ATOM 4463 C CA . LYS A 1 552 ? -36.613 -36.896 12.828 1.00 85.69 552 LYS A CA 1
ATOM 4464 C C . LYS A 1 552 ? -36.563 -38.236 12.097 1.00 85.69 552 LYS A C 1
ATOM 4466 O O . LYS A 1 552 ? -37.495 -39.026 12.241 1.00 85.69 552 LYS A O 1
ATOM 4471 N N . TRP A 1 553 ? -35.512 -38.489 11.319 1.00 86.75 553 TRP A N 1
ATOM 4472 C CA . TRP A 1 553 ? -35.341 -39.744 10.586 1.00 86.75 553 TRP A CA 1
ATOM 4473 C C . TRP A 1 553 ? -35.192 -40.931 11.535 1.00 86.75 553 TRP A C 1
ATOM 4475 O O . TRP A 1 553 ? -35.885 -41.930 11.358 1.00 86.75 553 TRP A O 1
ATOM 4485 N N . LEU A 1 554 ? -34.390 -40.799 12.595 1.00 84.56 554 LEU A N 1
ATOM 4486 C CA . LEU A 1 554 ? -34.257 -41.827 13.627 1.00 84.56 554 LEU A CA 1
ATOM 4487 C C . LEU A 1 554 ? -35.598 -42.090 14.327 1.00 84.56 554 LEU A C 1
ATOM 4489 O O . LEU A 1 554 ? -36.000 -43.243 14.453 1.00 84.56 554 LEU A O 1
ATOM 4493 N N . CYS A 1 555 ? -36.346 -41.048 14.710 1.00 83.06 555 CYS A N 1
ATOM 4494 C CA . CYS A 1 555 ? -37.678 -41.212 15.307 1.00 83.06 555 CYS A CA 1
ATOM 4495 C C . CYS A 1 555 ? -38.655 -41.939 14.372 1.00 83.06 555 CYS A C 1
ATOM 4497 O O . CYS A 1 555 ? -39.425 -42.791 14.829 1.00 83.06 555 CYS A O 1
ATOM 4499 N N . LYS A 1 556 ? -38.620 -41.624 13.070 1.00 83.19 556 LYS A N 1
ATOM 4500 C CA . LYS A 1 556 ? -39.433 -42.299 12.050 1.00 83.19 556 LYS A CA 1
ATOM 4501 C C . LYS A 1 556 ? -39.046 -43.768 11.900 1.00 83.19 556 LYS A C 1
ATOM 4503 O O . LYS A 1 556 ? -39.933 -44.614 11.947 1.00 83.19 556 LYS A O 1
ATOM 4508 N N . LEU A 1 557 ? -37.753 -44.074 11.782 1.00 82.56 557 LEU A N 1
ATOM 4509 C CA . LEU A 1 557 ? -37.256 -45.450 11.690 1.00 82.56 557 LEU A CA 1
ATOM 4510 C C . LEU A 1 557 ? -37.657 -46.279 12.918 1.00 82.56 557 LEU A C 1
ATOM 4512 O O . LEU A 1 557 ? -38.183 -47.381 12.767 1.00 82.56 557 LEU A O 1
ATOM 4516 N N . ILE A 1 558 ? -37.509 -45.722 14.125 1.00 80.06 558 ILE A N 1
ATOM 4517 C CA . ILE A 1 558 ? -37.916 -46.367 15.387 1.00 80.06 558 ILE A CA 1
ATOM 4518 C C . ILE A 1 558 ? -39.427 -46.641 15.424 1.00 80.06 558 ILE A C 1
ATOM 4520 O O . ILE A 1 558 ? -39.861 -47.668 15.944 1.00 80.06 558 ILE A O 1
ATOM 4524 N N . SER A 1 559 ? -40.236 -45.729 14.881 1.00 80.25 559 SER A N 1
ATOM 4525 C CA . SER A 1 559 ? -41.705 -45.804 14.923 1.00 80.25 559 SER A CA 1
ATOM 4526 C C . SER A 1 559 ? -42.327 -46.488 13.697 1.00 80.25 559 SER A C 1
ATOM 4528 O O . SER A 1 559 ? -43.554 -46.503 13.571 1.00 80.25 559 SER A O 1
ATOM 4530 N N . SER A 1 560 ? -41.502 -47.020 12.789 1.00 80.69 560 SER A N 1
ATOM 4531 C CA . SER A 1 560 ? -41.925 -47.606 11.513 1.00 80.69 560 SER A CA 1
ATOM 4532 C C . SER A 1 560 ? -42.856 -48.814 11.693 1.00 80.69 560 SER A C 1
ATOM 4534 O O . SER A 1 560 ? -42.760 -49.570 12.663 1.00 80.69 560 SER A O 1
ATOM 4536 N N . LYS A 1 561 ? -43.798 -48.987 10.754 1.00 77.31 561 LYS A N 1
ATOM 4537 C CA . LYS A 1 561 ? -44.676 -50.163 10.665 1.00 77.31 561 LYS A CA 1
ATOM 4538 C C . LYS A 1 561 ? -44.807 -50.613 9.200 1.00 77.31 561 LYS A C 1
ATOM 4540 O O . LYS A 1 561 ? -45.252 -49.798 8.393 1.00 77.31 561 LYS A O 1
ATOM 4545 N N . PRO A 1 562 ? -44.515 -51.886 8.867 1.00 72.19 562 PRO A N 1
ATOM 4546 C CA . PRO A 1 562 ? -43.954 -52.919 9.748 1.00 72.19 562 PRO A CA 1
ATOM 4547 C C . PRO A 1 562 ? -42.554 -52.538 10.265 1.00 72.19 562 PRO A C 1
ATOM 4549 O O . PRO A 1 562 ? -41.859 -51.748 9.640 1.00 72.19 562 PRO A O 1
ATOM 4552 N N . TYR A 1 563 ? -42.185 -53.052 11.441 1.00 76.81 563 TYR A N 1
ATOM 4553 C CA . TYR A 1 563 ? -40.907 -52.732 12.085 1.00 76.81 563 TYR A CA 1
ATOM 4554 C C . TYR A 1 563 ? -39.736 -53.337 11.305 1.00 76.81 563 TYR A C 1
ATOM 4556 O O . TYR A 1 563 ? -39.795 -54.518 10.955 1.00 76.81 563 TYR A O 1
ATOM 4564 N N . PHE A 1 564 ? -38.675 -52.552 11.104 1.00 80.06 564 PHE A N 1
ATOM 4565 C CA . PHE A 1 564 ? -37.405 -53.051 10.572 1.00 80.06 564 PHE A CA 1
ATOM 4566 C C . PHE A 1 564 ? -36.704 -53.975 11.576 1.00 80.06 564 PHE A C 1
ATOM 4568 O O . PHE A 1 564 ? -36.704 -53.711 12.780 1.00 80.06 564 PHE A O 1
ATOM 4575 N N . LYS A 1 565 ? -36.078 -55.032 11.064 1.00 78.06 565 LYS A N 1
ATOM 4576 C CA . LYS A 1 565 ? -35.242 -55.999 11.788 1.00 78.06 565 LYS A CA 1
ATOM 4577 C C . LYS A 1 565 ? -33.795 -55.885 11.351 1.00 78.06 565 LYS A C 1
ATOM 4579 O O . LYS A 1 565 ? -33.507 -55.437 10.245 1.00 78.06 565 LYS A O 1
ATOM 4584 N N . HIS A 1 566 ? -32.873 -56.414 12.149 1.00 76.44 566 HIS A N 1
ATOM 4585 C CA . HIS A 1 566 ? -31.466 -56.466 11.745 1.00 76.44 566 HIS A CA 1
ATOM 4586 C C . HIS A 1 566 ? -31.217 -57.426 10.561 1.00 76.44 566 HIS A C 1
ATOM 4588 O O . HIS A 1 566 ? -30.183 -57.339 9.899 1.00 76.44 566 HIS A O 1
ATOM 4594 N N . SER A 1 567 ? -32.159 -58.331 10.265 1.00 75.06 567 SER A N 1
ATOM 4595 C CA . SER A 1 567 ? -32.141 -59.163 9.053 1.00 75.06 567 SER A CA 1
ATOM 4596 C C . SER A 1 567 ? -32.539 -58.419 7.778 1.00 75.06 567 SER A C 1
ATOM 4598 O O . SER A 1 567 ? -32.317 -58.949 6.692 1.00 75.06 567 SER A O 1
ATOM 4600 N N . ASP A 1 568 ? -33.170 -57.249 7.896 1.00 80.56 568 ASP A N 1
ATOM 4601 C CA . ASP A 1 568 ? -33.672 -56.508 6.744 1.00 80.56 568 ASP A CA 1
ATOM 4602 C C . ASP A 1 568 ? -32.533 -55.746 6.053 1.00 80.56 568 ASP A C 1
ATOM 4604 O O . ASP A 1 568 ? -31.542 -55.340 6.668 1.00 80.56 568 ASP A O 1
ATOM 4608 N N . GLU A 1 569 ? -32.658 -55.550 4.740 1.00 82.25 569 GLU A N 1
ATOM 4609 C CA . GLU A 1 569 ? -31.648 -54.826 3.975 1.00 82.25 569 GLU A CA 1
ATOM 4610 C C . GLU A 1 569 ? -31.669 -53.332 4.324 1.00 82.25 569 GLU A C 1
ATOM 4612 O O . GLU A 1 569 ? -32.700 -52.666 4.199 1.00 82.25 569 GLU A O 1
ATOM 4617 N N . ARG A 1 570 ? -30.501 -52.765 4.666 1.00 84.75 570 ARG A N 1
ATOM 4618 C CA . ARG A 1 570 ? -30.337 -51.319 4.930 1.00 84.75 570 ARG A CA 1
ATOM 4619 C C . ARG A 1 570 ? -30.888 -50.452 3.793 1.00 84.75 570 ARG A C 1
ATOM 4621 O O . ARG A 1 570 ? -31.481 -49.407 4.053 1.00 84.75 570 ARG A O 1
ATOM 4628 N N . GLN A 1 571 ? -30.758 -50.918 2.549 1.00 83.06 571 GLN A N 1
ATOM 4629 C CA . GLN A 1 571 ? -31.280 -50.226 1.372 1.00 83.06 571 GLN A CA 1
ATOM 4630 C C . GLN A 1 571 ? -32.806 -50.068 1.421 1.00 83.06 571 GLN A C 1
ATOM 4632 O O . GLN A 1 571 ? -33.317 -49.023 1.035 1.00 83.06 571 GLN A O 1
ATOM 4637 N N . SER A 1 572 ? -33.531 -51.047 1.971 1.00 83.12 572 SER A N 1
ATOM 4638 C CA . SER A 1 572 ? -34.990 -50.971 2.123 1.00 83.12 572 SER A CA 1
ATOM 4639 C C . SER A 1 572 ? -35.402 -49.872 3.108 1.00 83.12 572 SER A C 1
ATOM 4641 O O . SER A 1 572 ? -36.352 -49.135 2.852 1.00 83.12 572 SER A O 1
ATOM 4643 N N . ALA A 1 573 ? -34.659 -49.708 4.209 1.00 81.75 573 ALA A N 1
ATOM 4644 C CA . ALA A 1 573 ? -34.890 -48.629 5.172 1.00 81.75 573 ALA A CA 1
ATOM 4645 C C . ALA A 1 573 ? -34.544 -47.246 4.597 1.00 81.75 573 ALA A C 1
ATOM 4647 O O . ALA A 1 573 ? -35.240 -46.269 4.876 1.00 81.75 573 ALA A O 1
ATOM 4648 N N . MET A 1 574 ? -33.499 -47.174 3.769 1.00 83.56 574 MET A N 1
ATOM 4649 C CA . MET A 1 574 ? -33.100 -45.957 3.062 1.00 83.56 574 MET A CA 1
ATOM 4650 C C . MET A 1 574 ? -34.164 -45.526 2.045 1.00 83.56 574 MET A C 1
ATOM 4652 O O . MET A 1 574 ? -34.608 -44.380 2.087 1.00 83.56 574 MET A O 1
ATOM 4656 N N . THR A 1 575 ? -34.639 -46.444 1.196 1.00 82.44 575 THR A N 1
ATOM 4657 C CA . THR A 1 575 ? -35.712 -46.174 0.227 1.00 82.44 575 THR A CA 1
ATOM 4658 C C . THR A 1 575 ? -37.004 -45.752 0.928 1.00 82.44 575 THR A C 1
ATOM 4660 O O . THR A 1 575 ? -37.587 -44.737 0.561 1.00 82.44 575 THR A O 1
ATOM 4663 N N . TRP A 1 576 ? -37.397 -46.443 2.004 1.00 83.75 576 TRP A N 1
ATOM 4664 C CA . TRP A 1 576 ? -38.579 -46.081 2.795 1.00 83.75 576 TRP A CA 1
ATOM 4665 C C . TRP A 1 576 ? -38.488 -44.668 3.397 1.00 83.75 576 TRP A C 1
ATOM 4667 O O . TRP A 1 576 ? -39.444 -43.895 3.334 1.00 83.75 576 TRP A O 1
ATOM 4677 N N . LEU A 1 577 ? -37.325 -44.299 3.949 1.00 81.56 577 LEU A N 1
ATOM 4678 C CA . LEU A 1 577 ? -37.100 -42.955 4.486 1.00 81.56 577 LEU A CA 1
ATOM 4679 C C . LEU A 1 577 ? -37.185 -41.871 3.408 1.00 81.56 577 LEU A C 1
ATOM 4681 O O . LEU A 1 577 ? -37.722 -40.796 3.682 1.00 81.56 577 LEU A O 1
ATOM 4685 N N . MET A 1 578 ? -36.652 -42.146 2.215 1.00 76.50 578 MET A N 1
ATOM 4686 C CA . MET A 1 578 ? -36.654 -41.213 1.087 1.00 76.50 578 MET A CA 1
ATOM 4687 C C . MET A 1 578 ? -38.041 -41.048 0.454 1.00 76.50 578 MET A C 1
ATOM 4689 O O . MET A 1 578 ? -38.375 -39.948 0.017 1.00 76.50 578 MET A O 1
ATOM 4693 N N . GLU A 1 579 ? -38.863 -42.099 0.438 1.00 75.62 579 GLU A N 1
ATOM 4694 C CA . GLU A 1 579 ? -40.240 -42.054 -0.074 1.00 75.62 579 GLU A CA 1
ATOM 4695 C C . GLU A 1 579 ? -41.193 -41.293 0.866 1.00 75.62 579 GLU A C 1
ATOM 4697 O O . GLU A 1 579 ? -42.035 -40.525 0.402 1.00 75.62 579 GLU A O 1
ATOM 4702 N N . ASP A 1 580 ? -41.046 -41.458 2.188 1.00 67.06 580 ASP A N 1
ATOM 4703 C CA . ASP A 1 580 ? -41.935 -40.850 3.196 1.00 67.06 580 ASP A CA 1
ATOM 4704 C C . ASP A 1 580 ? -41.441 -39.482 3.722 1.00 67.06 580 ASP A C 1
ATOM 4706 O O . ASP A 1 580 ? -42.158 -38.749 4.413 1.00 67.06 580 ASP A O 1
ATOM 4710 N N . SER A 1 581 ? -40.189 -39.113 3.437 1.00 64.38 581 SER A N 1
ATOM 4711 C CA . SER A 1 581 ? -39.603 -37.815 3.802 1.00 64.38 581 SER A CA 1
ATOM 4712 C C . SER A 1 581 ? -38.775 -37.271 2.637 1.00 64.38 581 SER A C 1
ATOM 4714 O O . SER A 1 581 ? -37.586 -37.586 2.563 1.00 64.38 581 SER A O 1
ATOM 4716 N N . PRO A 1 582 ? -39.346 -36.435 1.747 1.00 61.47 582 PRO A N 1
ATOM 4717 C CA . PRO A 1 582 ? -38.559 -35.833 0.680 1.00 61.47 582 PRO A CA 1
ATOM 4718 C C . PRO A 1 582 ? -37.373 -35.074 1.282 1.00 61.47 582 PRO A C 1
ATOM 4720 O O . PRO A 1 582 ? -37.524 -34.361 2.282 1.00 61.47 582 PRO A O 1
ATOM 4723 N N . LEU A 1 583 ? -36.191 -35.279 0.696 1.00 61.44 583 LEU A N 1
ATOM 4724 C CA . LEU A 1 583 ? -34.953 -34.621 1.105 1.00 61.44 583 LEU A CA 1
ATOM 4725 C C . LEU A 1 583 ? -35.170 -33.103 1.174 1.00 61.44 583 LEU A C 1
ATOM 4727 O O . LEU A 1 583 ? -35.697 -32.493 0.242 1.00 61.44 583 LEU A O 1
ATOM 4731 N N . ASP A 1 584 ? -34.744 -32.488 2.280 1.00 62.03 584 ASP A N 1
ATOM 4732 C CA . ASP A 1 584 ? -34.492 -31.047 2.284 1.00 62.03 584 ASP A CA 1
ATOM 4733 C C . ASP A 1 584 ? -33.468 -30.775 1.174 1.00 62.03 584 ASP A C 1
ATOM 4735 O O . ASP A 1 584 ? -32.478 -31.500 1.076 1.00 62.03 584 ASP A O 1
ATOM 4739 N N . ALA A 1 585 ? -33.691 -29.748 0.349 1.00 55.38 585 ALA A N 1
ATOM 4740 C CA . ALA A 1 585 ? -32.841 -29.407 -0.797 1.00 55.38 585 ALA A CA 1
ATOM 4741 C C . ALA A 1 585 ? -31.344 -29.257 -0.439 1.00 55.38 585 ALA A C 1
ATOM 4743 O O . ALA A 1 585 ? -30.489 -29.304 -1.316 1.00 55.38 585 ALA A O 1
ATOM 4744 N N . ASN A 1 586 ? -31.026 -29.091 0.849 1.00 56.34 586 ASN A N 1
ATOM 4745 C CA . ASN A 1 586 ? -29.677 -28.884 1.371 1.00 56.34 586 ASN A CA 1
ATOM 4746 C C . ASN A 1 586 ? -29.021 -30.129 2.007 1.00 56.34 586 ASN A C 1
ATOM 4748 O O . ASN A 1 586 ? -27.926 -30.002 2.557 1.00 56.34 586 ASN A O 1
ATOM 4752 N N . LEU A 1 587 ? -29.678 -31.294 2.009 1.00 65.62 587 LEU A N 1
ATOM 4753 C CA . LEU A 1 587 ? -29.149 -32.549 2.562 1.00 65.62 587 LEU A CA 1
ATOM 4754 C C . LEU A 1 587 ? -28.905 -33.567 1.448 1.00 65.62 587 LEU A C 1
ATOM 4756 O O . LEU A 1 587 ? -29.549 -33.529 0.403 1.00 65.62 587 LEU A O 1
ATOM 4760 N N . SER A 1 588 ? -27.951 -34.466 1.669 1.00 72.12 588 SER A N 1
ATOM 4761 C CA . SER A 1 588 ? -27.530 -35.455 0.675 1.00 72.12 588 SER A CA 1
ATOM 4762 C C . SER A 1 588 ? -28.041 -36.856 1.007 1.00 72.12 588 SER A C 1
ATOM 4764 O O . SER A 1 588 ? -28.405 -37.149 2.145 1.00 72.12 588 SER A O 1
ATOM 4766 N N . GLU A 1 589 ? -28.007 -37.761 0.029 1.00 75.69 589 GLU A N 1
ATOM 4767 C CA . GLU A 1 589 ? -28.288 -39.185 0.261 1.00 75.69 589 GLU A CA 1
ATOM 4768 C C . GLU A 1 589 ? -27.345 -39.805 1.307 1.00 75.69 589 GLU A C 1
ATOM 4770 O O . GLU A 1 589 ? -27.756 -40.698 2.046 1.00 75.69 589 GLU A O 1
ATOM 4775 N N . LEU A 1 590 ? -26.120 -39.278 1.437 1.00 78.44 590 LEU A N 1
ATOM 4776 C CA . LEU A 1 590 ? -25.161 -39.690 2.468 1.00 78.44 590 LEU A CA 1
ATOM 4777 C C . LEU A 1 590 ? -25.680 -39.392 3.882 1.00 78.44 590 LEU A C 1
ATOM 4779 O O . LEU A 1 590 ? -25.497 -40.200 4.785 1.00 78.44 590 LEU A O 1
ATOM 4783 N N . ASP A 1 591 ? -26.389 -38.276 4.077 1.00 80.75 591 ASP A N 1
ATOM 4784 C CA . ASP A 1 591 ? -26.964 -37.926 5.381 1.00 80.75 591 ASP A CA 1
ATOM 4785 C C . ASP A 1 591 ? -28.092 -38.888 5.787 1.00 80.75 591 ASP A C 1
ATOM 4787 O O . ASP A 1 591 ? -28.274 -39.181 6.971 1.00 80.75 591 ASP A O 1
ATOM 4791 N N . VAL A 1 592 ? -28.845 -39.397 4.806 1.00 81.50 592 VAL A N 1
ATOM 4792 C CA . VAL A 1 592 ? -29.876 -40.425 5.022 1.00 81.50 592 VAL A CA 1
ATOM 4793 C C . VAL A 1 592 ? -29.223 -41.767 5.342 1.00 81.50 592 VAL A C 1
ATOM 4795 O O . VAL A 1 592 ? -29.665 -42.463 6.257 1.00 81.50 592 VAL A O 1
ATOM 4798 N N . GLN A 1 593 ? -28.156 -42.115 4.621 1.00 85.00 593 GLN A N 1
ATOM 4799 C CA . GLN A 1 593 ? -27.382 -43.324 4.877 1.00 85.00 593 GLN A CA 1
ATOM 4800 C C . GLN A 1 593 ? -26.814 -43.330 6.302 1.00 85.00 593 GLN A C 1
ATOM 4802 O O . GLN A 1 593 ? -26.990 -44.315 7.015 1.00 85.00 593 GLN A O 1
ATOM 4807 N N . ASP A 1 594 ? -26.248 -42.211 6.759 1.00 85.62 594 ASP A N 1
ATOM 4808 C CA . ASP A 1 594 ? -25.761 -42.060 8.133 1.00 85.62 594 ASP A CA 1
ATOM 4809 C C . ASP A 1 594 ? -26.871 -42.308 9.171 1.00 85.62 594 ASP A C 1
ATOM 4811 O O . ASP A 1 594 ? -26.638 -42.955 10.194 1.00 85.62 594 ASP A O 1
ATOM 4815 N N . ALA A 1 595 ? -28.097 -41.836 8.913 1.00 85.62 595 ALA A N 1
ATOM 4816 C CA . ALA A 1 595 ? -29.242 -42.076 9.793 1.00 85.62 595 ALA A CA 1
ATOM 4817 C C . ALA A 1 595 ? -29.600 -43.564 9.883 1.00 85.62 595 ALA A C 1
ATOM 4819 O O . ALA A 1 595 ? -29.831 -44.087 10.977 1.00 85.62 595 ALA A O 1
ATOM 4820 N N . VAL A 1 596 ? -29.626 -44.251 8.738 1.00 86.62 596 VAL A N 1
ATOM 4821 C CA . VAL A 1 596 ? -29.878 -45.696 8.659 1.00 86.62 596 VAL A CA 1
ATOM 4822 C C . VAL A 1 596 ? -28.765 -46.466 9.366 1.00 86.62 596 VAL A C 1
ATOM 4824 O O . VAL A 1 596 ? -29.053 -47.364 10.155 1.00 86.62 596 VAL A O 1
ATOM 4827 N N . ASP A 1 597 ? -27.505 -46.091 9.165 1.00 88.00 597 ASP A N 1
ATOM 4828 C CA . ASP A 1 597 ? -26.369 -46.746 9.806 1.00 88.00 597 ASP A CA 1
ATOM 4829 C C . ASP A 1 597 ? -26.381 -46.560 11.326 1.00 88.00 597 ASP A C 1
ATOM 4831 O O . ASP A 1 597 ? -26.182 -47.529 12.061 1.00 88.00 597 ASP A O 1
ATOM 4835 N N . ILE A 1 598 ? -26.688 -45.359 11.825 1.00 87.19 598 ILE A N 1
ATOM 4836 C CA . ILE A 1 598 ? -26.877 -45.120 13.265 1.00 87.19 598 ILE A CA 1
ATOM 4837 C C . ILE A 1 598 ? -28.029 -45.980 13.799 1.00 87.19 598 ILE A C 1
ATOM 4839 O O . ILE A 1 598 ? -27.891 -46.621 14.847 1.00 87.19 598 ILE A O 1
ATOM 4843 N N . PHE A 1 599 ? -29.152 -46.032 13.080 1.00 86.50 599 PHE A N 1
ATOM 4844 C CA . PHE A 1 599 ? -30.303 -46.832 13.477 1.00 86.50 599 PHE A CA 1
ATOM 4845 C C . PHE A 1 599 ? -29.967 -48.326 13.555 1.00 86.50 599 PHE A C 1
ATOM 4847 O O . PHE A 1 599 ? -30.206 -48.922 14.598 1.00 86.50 599 PHE A O 1
ATOM 4854 N N . TYR A 1 600 ? -29.360 -48.923 12.526 1.00 85.56 600 TYR A N 1
ATOM 4855 C CA . TYR A 1 600 ? -29.015 -50.352 12.518 1.00 85.56 600 TYR A CA 1
ATOM 4856 C C . TYR A 1 600 ? -27.904 -50.693 13.516 1.00 85.56 600 TYR A C 1
ATOM 4858 O O . TYR A 1 600 ? -28.056 -51.602 14.332 1.00 85.56 600 TYR A O 1
ATOM 4866 N N . ASN A 1 601 ? -26.795 -49.951 13.477 1.00 85.81 601 ASN A N 1
ATOM 4867 C CA . ASN A 1 601 ? -25.580 -50.313 14.210 1.00 85.81 601 ASN A CA 1
ATOM 4868 C C . ASN A 1 601 ? -25.649 -49.943 15.696 1.00 85.81 601 ASN A C 1
ATOM 4870 O O . ASN A 1 601 ? -24.913 -50.506 16.502 1.00 85.81 601 ASN A O 1
ATOM 4874 N N . THR A 1 602 ? -26.511 -48.992 16.065 1.00 82.62 602 THR A N 1
ATOM 4875 C CA . THR A 1 602 ? -26.661 -48.556 17.459 1.00 82.62 602 THR A CA 1
ATOM 4876 C C . THR A 1 602 ? -28.042 -48.907 17.986 1.00 82.62 602 THR A C 1
ATOM 4878 O O . THR A 1 602 ? -28.171 -49.668 18.937 1.00 82.62 602 THR A O 1
ATOM 4881 N N . ILE A 1 603 ? -29.096 -48.366 17.383 1.00 81.38 603 ILE A N 1
ATOM 4882 C CA . ILE A 1 603 ? -30.428 -48.393 17.994 1.00 81.38 603 ILE A CA 1
ATOM 4883 C C . ILE A 1 603 ? -31.045 -49.797 17.932 1.00 81.38 603 ILE A C 1
ATOM 4885 O O . ILE A 1 603 ? -31.381 -50.356 18.972 1.00 81.38 603 ILE A O 1
ATOM 4889 N N . LEU A 1 604 ? -31.147 -50.394 16.744 1.00 79.06 604 LEU A N 1
ATOM 4890 C CA . LEU A 1 604 ? -31.646 -51.756 16.522 1.00 79.06 604 LEU A CA 1
ATOM 4891 C C . LEU A 1 604 ? -30.802 -52.793 17.255 1.00 79.06 604 LEU A C 1
ATOM 4893 O O . LEU A 1 604 ? -31.367 -53.644 17.935 1.00 79.06 604 LEU A O 1
ATOM 4897 N N . PHE A 1 605 ? -29.474 -52.678 17.187 1.00 76.88 605 PHE A N 1
ATOM 4898 C CA . PHE A 1 605 ? -28.558 -53.579 17.886 1.00 76.88 605 PHE A CA 1
ATOM 4899 C C . PHE A 1 605 ? -28.877 -53.705 19.390 1.00 76.88 605 PHE A C 1
ATOM 4901 O O . PHE A 1 605 ? -28.860 -54.808 19.935 1.00 76.88 605 PHE A O 1
ATOM 4908 N N . TYR A 1 606 ? -29.229 -52.599 20.060 1.00 71.00 606 TYR A N 1
ATOM 4909 C CA . TYR A 1 606 ? -29.619 -52.618 21.476 1.00 71.00 606 TYR A CA 1
ATOM 4910 C C . TYR A 1 606 ? -31.118 -52.881 21.716 1.00 71.00 606 TYR A C 1
ATOM 4912 O O . TYR A 1 606 ? -31.468 -53.500 22.723 1.00 71.00 606 TYR A O 1
ATOM 4920 N N . LEU A 1 607 ? -32.011 -52.416 20.833 1.00 67.25 607 LEU A N 1
ATOM 4921 C CA . LEU A 1 607 ? -33.466 -52.510 21.020 1.00 67.25 607 LEU A CA 1
ATOM 4922 C C . LEU A 1 607 ? -34.066 -53.847 20.575 1.00 67.25 607 LEU A C 1
ATOM 4924 O O . LEU A 1 607 ? -35.015 -54.314 21.203 1.00 67.25 607 LEU A O 1
ATOM 4928 N N . GLU A 1 608 ? -33.551 -54.478 19.521 1.00 65.44 608 GLU A N 1
ATOM 4929 C CA . GLU A 1 608 ? -34.106 -55.721 18.974 1.00 65.44 608 GLU A CA 1
ATOM 4930 C C . GLU A 1 608 ? -34.090 -56.879 19.995 1.00 65.44 608 GLU A C 1
ATOM 4932 O O . GLU A 1 608 ? -35.132 -57.517 20.172 1.00 65.44 608 GLU A O 1
ATOM 4937 N N . PRO A 1 609 ? -33.016 -57.097 20.786 1.00 62.44 609 PRO A N 1
ATOM 4938 C CA . PRO A 1 609 ? -33.018 -58.128 21.827 1.00 62.44 609 PRO A CA 1
ATOM 4939 C C . PRO A 1 609 ? -33.980 -57.843 22.994 1.00 62.44 609 PRO A C 1
ATOM 4941 O O . PRO A 1 609 ? -34.366 -58.770 23.705 1.00 62.44 609 PRO A O 1
ATOM 4944 N N . GLN A 1 610 ? -34.354 -56.577 23.227 1.00 56.75 610 GLN A N 1
ATOM 4945 C CA . GLN A 1 610 ? -35.098 -56.149 24.424 1.00 56.75 610 GLN A CA 1
ATOM 4946 C C . GLN A 1 610 ? -36.580 -55.820 24.161 1.00 56.75 610 GLN A C 1
ATOM 4948 O O . GLN A 1 610 ? -37.408 -55.978 25.059 1.00 56.75 610 GLN A O 1
ATOM 4953 N N . PHE A 1 611 ? -36.940 -55.381 22.950 1.00 55.06 611 PHE A N 1
ATOM 4954 C CA . PHE A 1 611 ? -38.253 -54.794 22.651 1.00 55.06 611 PHE A CA 1
ATOM 4955 C C . PHE A 1 611 ? -38.880 -55.232 21.321 1.00 55.06 611 PHE A C 1
ATOM 4957 O O . PHE A 1 611 ? -39.978 -54.766 21.007 1.00 55.06 611 PHE A O 1
ATOM 4964 N N . HIS A 1 612 ? -38.266 -56.139 20.551 1.00 53.41 612 HIS A N 1
ATOM 4965 C CA . HIS A 1 612 ? -38.862 -56.551 19.280 1.00 53.41 612 HIS A CA 1
ATOM 4966 C C . HIS A 1 612 ? -40.230 -57.246 19.508 1.00 53.41 612 HIS A C 1
ATOM 4968 O O . HIS A 1 612 ? -40.297 -58.235 20.249 1.00 53.41 612 HIS A O 1
ATOM 4974 N N . PRO A 1 613 ? -41.336 -56.788 18.878 1.00 50.41 613 PRO A N 1
ATOM 4975 C CA . PRO A 1 613 ? -42.687 -57.323 19.104 1.00 50.41 613 PRO A CA 1
ATOM 4976 C C . PRO A 1 613 ? -42.820 -58.831 18.842 1.00 50.41 613 PRO A C 1
ATOM 4978 O O . PRO A 1 613 ? -43.703 -59.477 19.401 1.00 50.41 613 PRO A O 1
ATOM 4981 N N . LEU A 1 614 ? -41.897 -59.422 18.075 1.00 47.34 614 LEU A N 1
ATOM 4982 C CA . LEU A 1 614 ? -41.836 -60.872 17.859 1.00 47.34 614 LEU A CA 1
ATOM 4983 C C . LEU A 1 614 ? -41.521 -61.676 19.129 1.00 47.34 614 LEU A C 1
ATOM 4985 O O . LEU A 1 614 ? -41.970 -62.812 19.243 1.00 47.34 614 LEU A O 1
ATOM 4989 N N . ILE A 1 615 ? -40.855 -61.098 20.135 1.00 48.62 615 ILE A N 1
ATOM 4990 C CA . ILE A 1 615 ? -40.665 -61.772 21.433 1.00 48.62 615 ILE A CA 1
ATOM 4991 C C . ILE A 1 615 ? -41.985 -61.791 22.236 1.00 48.62 615 ILE A C 1
ATOM 4993 O O . ILE A 1 615 ? -42.185 -62.657 23.091 1.00 48.62 615 ILE A O 1
ATOM 4997 N N . ARG A 1 616 ? -42.941 -60.896 21.932 1.00 45.47 616 ARG A N 1
ATOM 4998 C CA . ARG A 1 616 ? -44.304 -60.946 22.497 1.00 45.47 616 ARG A CA 1
ATOM 4999 C C . ARG A 1 616 ? -45.247 -61.858 21.710 1.00 45.47 616 ARG A C 1
ATOM 5001 O O . ARG A 1 616 ? -46.142 -62.433 22.324 1.00 45.47 616 ARG A O 1
ATOM 5008 N N . GLU A 1 617 ? -45.046 -62.036 20.406 1.00 44.47 617 GLU A N 1
ATOM 5009 C CA . GLU A 1 617 ? -45.864 -62.962 19.606 1.00 44.47 617 GLU A CA 1
ATOM 5010 C C . GLU A 1 617 ? -45.473 -64.432 19.815 1.00 44.47 617 GLU A C 1
ATOM 5012 O O . GLU A 1 617 ? -46.357 -65.277 19.965 1.00 44.47 617 GLU A O 1
ATOM 5017 N N . VAL A 1 618 ? -44.180 -64.744 19.970 1.00 43.19 618 VAL A N 1
ATOM 5018 C CA . VAL A 1 618 ? -43.728 -66.121 20.260 1.00 43.19 618 VAL A CA 1
ATOM 5019 C C . VAL A 1 618 ? -44.143 -66.579 21.668 1.00 43.19 618 VAL A C 1
ATOM 5021 O O . VAL A 1 618 ? -44.398 -67.759 21.883 1.00 43.19 618 VAL A O 1
ATOM 5024 N N . LYS A 1 619 ? -44.325 -65.659 22.627 1.00 39.97 619 LYS A N 1
ATOM 5025 C CA . LYS A 1 619 ? -44.860 -65.997 23.962 1.00 39.97 619 LYS A CA 1
ATOM 5026 C C . LYS A 1 619 ? -46.384 -66.168 24.021 1.00 39.97 619 LYS A C 1
ATOM 5028 O O . LYS A 1 619 ? -46.888 -66.598 25.053 1.00 39.97 619 LYS A O 1
ATOM 5033 N N . ARG A 1 620 ? -47.130 -65.845 22.956 1.00 39.09 620 ARG A N 1
ATOM 5034 C CA . ARG A 1 620 ? -48.593 -66.047 22.895 1.00 39.09 620 ARG A CA 1
ATOM 5035 C C . ARG A 1 620 ? -49.017 -67.369 22.253 1.00 39.09 620 ARG A C 1
ATOM 5037 O O . ARG A 1 620 ? -50.189 -67.704 22.337 1.00 39.09 620 ARG A O 1
ATOM 5044 N N . THR A 1 621 ? -48.096 -68.110 21.641 1.00 40.41 621 THR A N 1
ATOM 5045 C CA . THR A 1 621 ? -48.371 -69.400 20.977 1.00 40.41 621 THR A CA 1
ATOM 5046 C C . THR A 1 621 ? -47.890 -70.619 21.772 1.00 40.41 621 THR A C 1
ATOM 5048 O O . THR A 1 621 ? -48.005 -71.743 21.296 1.00 40.41 621 THR A O 1
ATOM 5051 N N . SER A 1 622 ? -47.407 -70.422 23.003 1.00 42.28 622 SER A N 1
ATOM 5052 C CA . SER A 1 622 ? -47.032 -71.490 23.941 1.00 42.28 622 SER A CA 1
ATOM 5053 C C . SER A 1 622 ? -47.834 -71.440 25.253 1.00 42.28 622 SER A C 1
ATOM 5055 O O . SER A 1 622 ? -47.268 -71.644 26.329 1.00 42.28 622 SER A O 1
ATOM 5057 N N . LEU A 1 623 ? -49.130 -71.127 25.163 1.00 35.12 623 LEU A N 1
ATOM 5058 C CA . LEU A 1 623 ? -50.124 -71.294 26.229 1.00 35.12 623 LEU A CA 1
ATOM 5059 C C . LEU A 1 623 ? -51.335 -72.044 25.683 1.00 35.12 623 LEU A C 1
ATOM 5061 O O . LEU A 1 623 ? -51.819 -71.629 24.605 1.00 35.12 623 LEU A O 1
#

InterPro domains:
  IPR011989 Armadillo-like helical [G3DSA:1.25.10.10] (52-393)
  IPR045065 Exportin-1/5 [PTHR11223] (34-617)
  IPR045478 Exportin-5, C-terminal domain [PF19273] (50-403)

pLDDT: mean 75.63, std 17.02, range [24.75, 96.44]

Radius of gyration: 33.51 Å; chains: 1; bounding box: 83×106×77 Å

Organism: Triticum turgidum subsp. durum (NCBI:txid4567)

Foldseek 3Di:
DVLVVVLCVCCVVCVVVLVVLVVLLPDPDPLSSLCVCQVDLVNLVSLLVVLVVLLVVLVCLLPDDPPPAPDSVVSVVVSSLVCLQSNLLSLLSLLLSLLCLLDPVVLVSHDPQVNVLVLVLLEDDDDVVPDDPRRSSNSSVSSLLSSLQSQLSCLQRPDCVVVNDDLVSNLCSCQVNLLRDALVSLLSNLQRHVLSNLQRPDLQCNLVNLLSHQQSSQQNLCVLLVQQLVCCLPVVASDDCSHHGNYDDPPVVSRVSRVVSSLSSLLSLLLSLLSLLVGAFNPNPPDDDDDDDDDDDDPPLVNLLVVLCRRSLSVCVVSCSHLDDACSSNSLLLALNSLVSNLSNLLVLLVSCLSNVQLQSLCCCPQGVLVSLLVLLLLPQPGSSNVSSVVCVVVHDPVSSVVSNVSSLVSNLSNCVRPPVVVPPPDDDPPDDPSVVVSVVVSVVVSVVSNVLSPDDDPPPDDPVPDDSVVVVSCVSCVVVVVLLVVQLVPDDDDDPDLCPLVNVLVSGDPVNCRNNVPDDSSDPSSVVSSVVNVVVVVVVVVVVLVVVLVVLLVCQCVDPVHDALPDDLVVSLVVSCVVPPDDPHDDSVSSSVSSCCCNVPVNVVCVVPPPCVVVVVVVVPD

Sequence (623 aa):
MSSFIEKSWCHQQYGHLLCKLKSVWFHTERAARLECLFCYDKFRKDALDIVAFFEEELKKCKDGNPTTFQIYQRSYLSTLISLMPTIIHLVLELLRSVHALWKDDTMVTLPEVLAEEIRKLKLQDTDLSEFKENDIAHWLQLIRERGYNLLGLCAAIEGPFCELLDSSSVSDAIIEDLGCMESRHVSKLIDLVIIPLMKYCPSKRLGEWILKLLPPLFIYCEDILCGAWFNLLNKGRAGYPYYFGYLRGSQRSAKKLEECLLLDLTRKVSKLLGVLASSKPIGALTCVDLQSVSTAKAASSRDSKRASSNSVIGYTLHNDCFGMLNMNLFGSWVDGEATRDAVPFCRALVQVAVATQNSKLRRFILHDMLPATIKRLCTDLPCAVQRTIKKLSCQLNSSKSQKASKDLWILCQEIYAVHIQNQDFTAENPGNVNRRGQFKDWLARQKKELFAKASYDIPVGFPSDLWNWEFEDEFQRYLPTYIDILYEVDAMDCPEYGCSRSSTLLEKLRPEFRLKHGINSFRDRHMWTINDMIKRKLPAEYSKRRSRQMDKWLCKLISSKPYFKHSDERQSAMTWLMEDSPLDANLSELDVQDAVDIFYNTILFYLEPQFHPLIREVKRTSL

Secondary structure (DSSP, 8-state):
-HHHHHHHHHHHHHHHHHHHHHHHHT-S-HHHHHHHHHS-HHHHHHHHHHHHHHHHHHHHHHH--TTS-SSHHHHHHHHHHHHHHHHHHHHHHHHHHHHHTTSGGGGGTS-HHHHHHHHHHHH----GGGS-TT-HHHHHHHHHHHHHHHHHHHHHSSSTHHHH--HHHHHHHHHTTGGGS-HHHHHHHIIIIIHHHHHHS-TTTHHHHHHHHHHHHHHHHHHHHHHHHHHHHHHSS---HHHH----S-HHHHHHHHHHHHHHHHHHHHHHHHHHHHSPP-TTSS-SS-----------HHHHHHHHHTSHHHHHHHTT--SS--GGGGGGG--HHHHHHHHHHHHHHHHHHHHHT-HHHHHIIIIIIHHHHHHHH-TT--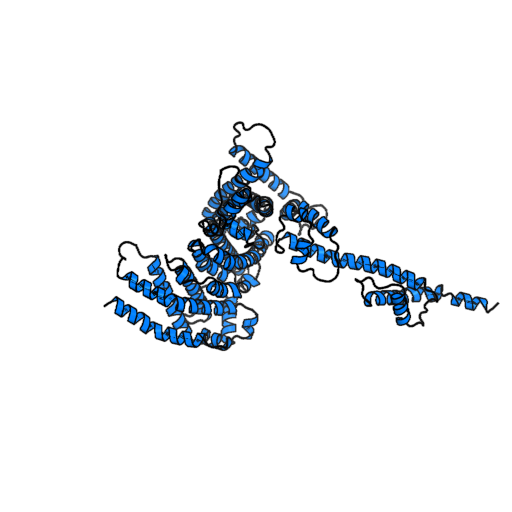SHHHHHHHHTTTTS-HHHHHHHHHHHHHHHHHHIIIIIHHHH--SS--S---HHHHHHHHHHHHHHHHHHHHTPPPPTTS-TTT--HHHHHHHHHHHHHHHHHHHHHHHS---SSS---HHHHHHHS-HHHHHHHT--STTSHHHHHHHHHHHHHHHHHHHHHHHHHHHHHHHHHHT-SSPP-TTS-HHHHHHHHHHHSPPPTT--HHHHHHHHHHIIIIIIHHHHHHH-HHHHHHTTS--